Protein AF-0000000074511034 (afdb_homodimer)

Radius of gyration: 49.14 Å; Cα contacts (8 Å, |Δi|>4): 591; chains: 2; bounding box: 64×152×165 Å

Secondary structure (DSSP, 8-state):
--------------------------------HHHHHHHHHHHHHHHHHHHHHHHHHHHHHHHHHHHHHHHHHHTS---S-SS-TT-EEETTEEEEE-SS-B-HHHHHHHHHHTT-EEPP--SHHHHHHHHHHHTTS-EEEEEEE-SSS-EEETTSPBP--SS--BSS-SEEEESSSEEEE-TTS-BEEEEEEE-HHHHHHHHHS--/--------------------------------HHHHHHHHHHHHHHHHHHHHHHHHHHHHHHHHHHHHHHHHHHTS---S-SS-TT-EEETTEEEEE-SS-B-HHHHHHHHHHTT-EEPP---HHHHHHHHHHHTTS-EEEEEEE-SSS-EEETTSPBP--SS--BSS-SEEEESSSEEEE-TTS-BEEEEEEE-HHHHHHHHHS--

Organism: Anas platyrhynchos platyrhynchos (NCBI:txid8840)

Sequence (414 aa):
MGKGAQEKNHPDQEEVLNPPRDEEKQCKWDSSPHGMGRKCRRVQQLLAPLCVVLSVLVLTLLVALVVVQQQSHSSHPQFSRVCPDKWIGFQSKCYYFSEDESNWNNSLENCKAMEASLTSIDSQEELAFIKRFKGQANHWFGLHDEDNSQWRWTNGAAFNNWFEVRGGGPCAYINQEISSAFCNTEKYWICSRPNNYVLWRQKIYPEMGKGAQEKNHPDQEEVLNPPRDEEKQCKWDSSPHGMGRKCRRVQQLLAPLCVVLSVLVLTLLVALVVVQQQSHSSHPQFSRVCPDKWIGFQSKCYYFSEDESNWNNSLENCKAMEASLTSIDSQEELAFIKRFKGQANHWFGLHDEDNSQWRWTNGAAFNNWFEVRGGGPCAYINQEISSAFCNTEKYWICSRPNNYVLWRQKIYPE

Solvent-accessible surface area (backbone atoms only — not comparable to full-atom values): 23627 Å² total; per-residue (Å²): 138,80,90,81,84,84,78,82,74,71,80,83,82,76,77,80,79,76,78,81,81,80,75,78,74,76,76,73,77,77,76,52,74,72,55,58,47,51,53,42,51,50,50,39,61,50,46,54,57,48,36,53,53,34,51,53,50,36,53,52,37,51,52,51,38,53,53,44,52,54,52,36,64,68,53,47,83,86,67,93,53,51,35,58,90,91,23,40,29,47,68,65,30,20,34,41,74,53,93,57,66,37,25,50,68,60,39,38,52,54,18,42,74,68,73,28,34,32,25,78,77,89,44,72,68,54,47,51,53,50,46,47,48,60,52,83,58,48,26,34,40,20,40,32,41,84,55,91,84,41,44,24,36,78,88,65,49,72,60,83,67,91,62,70,71,37,70,88,34,46,26,32,28,37,49,99,59,42,32,30,33,62,45,80,49,70,31,25,33,32,24,29,34,68,18,46,60,54,54,48,47,42,68,78,53,64,126,139,84,90,81,72,87,74,79,75,68,82,74,82,75,77,82,80,76,76,81,80,80,77,78,78,77,77,75,77,77,77,56,75,72,57,60,47,52,53,42,52,49,49,41,60,50,46,52,58,48,38,55,53,35,51,53,50,36,53,52,37,51,54,50,39,53,52,46,53,55,53,38,64,69,51,47,84,88,66,94,53,50,36,59,90,90,22,39,28,47,68,65,30,22,33,41,75,51,92,58,67,37,26,48,68,58,40,40,50,54,19,44,74,68,75,27,34,32,26,79,77,90,45,70,69,52,46,52,51,49,48,46,49,61,54,82,56,48,26,34,40,20,39,31,42,83,54,91,82,42,44,24,34,79,88,64,48,73,59,84,66,90,61,70,69,39,71,87,34,47,25,34,29,36,49,99,59,40,32,30,34,61,45,79,49,72,30,26,32,33,25,29,34,70,18,46,61,55,56,48,47,42,69,78,52,65,128

Structure (mmCIF, N/CA/C/O backbone):
data_AF-0000000074511034-model_v1
#
loop_
_entity.id
_entity.type
_entity.pdbx_description
1 polymer 'C-type lectin domain-containing protein'
#
loop_
_atom_site.group_PDB
_atom_site.id
_atom_site.type_symbol
_atom_site.label_atom_id
_atom_site.label_alt_id
_atom_site.label_comp_id
_atom_site.label_asym_id
_atom_site.label_entity_id
_atom_site.label_seq_id
_atom_site.pdbx_PDB_ins_code
_atom_site.Cartn_x
_atom_site.Cartn_y
_atom_site.Cartn_z
_atom_site.occupancy
_atom_site.B_iso_or_equiv
_atom_site.auth_seq_id
_atom_site.auth_comp_id
_atom_site.auth_asym_id
_atom_site.auth_atom_id
_atom_site.pdbx_PDB_model_num
ATOM 1 N N . MET A 1 1 ? -33.656 123.562 -40.938 1 25.89 1 MET A N 1
ATOM 2 C CA . MET A 1 1 ? -32.188 123.75 -40.781 1 25.89 1 MET A CA 1
ATOM 3 C C . MET A 1 1 ? -31.812 123.75 -39.312 1 25.89 1 MET A C 1
ATOM 5 O O . MET A 1 1 ? -30.625 123.875 -39 1 25.89 1 MET A O 1
ATOM 9 N N . GLY A 1 2 ? -32.719 124.312 -38.406 1 19.61 2 GLY A N 1
ATOM 10 C CA . GLY A 1 2 ? -32.375 125.188 -37.25 1 19.61 2 GLY A CA 1
ATOM 11 C C . GLY A 1 2 ? -31.578 124.438 -36.188 1 19.61 2 GLY A C 1
ATOM 12 O O . GLY A 1 2 ? -30.406 124.688 -35.969 1 19.61 2 GLY A O 1
ATOM 13 N N . LYS A 1 3 ? -32.281 124.125 -35 1 23.64 3 LYS A N 1
ATOM 14 C CA . LYS A 1 3 ? -31.969 124.562 -33.625 1 23.64 3 LYS A CA 1
ATOM 15 C C . LYS A 1 3 ? -30.922 123.625 -33 1 23.64 3 LYS A C 1
ATOM 17 O O . LYS A 1 3 ? -30.688 122.562 -33.469 1 23.64 3 LYS A O 1
ATOM 22 N N . GLY A 1 4 ? -30.484 123.938 -31.703 1 22.05 4 GLY A N 1
ATOM 23 C CA . GLY A 1 4 ? -29.453 124.312 -30.75 1 22.05 4 GLY A CA 1
ATOM 24 C C . GLY A 1 4 ? -29 123.125 -29.891 1 22.05 4 GLY A C 1
ATOM 25 O O . GLY A 1 4 ? -28.047 123.25 -29.109 1 22.05 4 GLY A O 1
ATOM 26 N N . ALA A 1 5 ? -29.953 122.062 -29.719 1 26.61 5 ALA A N 1
ATOM 27 C CA . ALA A 1 5 ? -30.062 121.688 -28.312 1 26.61 5 ALA A CA 1
ATOM 28 C C . ALA A 1 5 ? -28.719 121.188 -27.781 1 26.61 5 ALA A C 1
ATOM 30 O O . ALA A 1 5 ? -27.875 120.75 -28.547 1 26.61 5 ALA A O 1
ATOM 31 N N . GLN A 1 6 ? -28.734 120.938 -26.375 1 25.11 6 GLN A N 1
ATOM 32 C CA . GLN A 1 6 ? -28.172 121 -25.047 1 25.11 6 GLN A CA 1
ATOM 33 C C . GLN A 1 6 ? -27.156 119.875 -24.797 1 25.11 6 GLN A C 1
ATOM 35 O O . GLN A 1 6 ? -27.453 118.688 -25.078 1 25.11 6 GLN A O 1
ATOM 40 N N . GLU A 1 7 ? -25.844 120.188 -24.719 1 26.12 7 GLU A N 1
ATOM 41 C CA . GLU A 1 7 ? -24.547 119.5 -24.594 1 26.12 7 GLU A CA 1
ATOM 42 C C . GLU A 1 7 ? -24.469 118.688 -23.297 1 26.12 7 GLU A C 1
ATOM 44 O O . GLU A 1 7 ? -23.375 118.438 -22.781 1 26.12 7 GLU A O 1
ATOM 49 N N . LYS A 1 8 ? -25.562 118.375 -22.547 1 27.73 8 LYS A N 1
ATOM 50 C CA . LYS A 1 8 ? -25.359 118.188 -21.125 1 27.73 8 LYS A CA 1
ATOM 51 C C . LYS A 1 8 ? -24.438 117 -20.859 1 27.73 8 LYS A C 1
ATOM 53 O O . LYS A 1 8 ? -24.781 115.875 -21.188 1 27.73 8 LYS A O 1
ATOM 58 N N . ASN A 1 9 ? -23.047 117.125 -21.047 1 23 9 ASN A N 1
ATOM 59 C CA . ASN A 1 9 ? -22 116.125 -20.875 1 23 9 ASN A CA 1
ATOM 60 C C . ASN A 1 9 ? -21.875 115.688 -19.422 1 23 9 ASN A C 1
ATOM 62 O O . ASN A 1 9 ? -21.25 116.312 -18.609 1 23 9 ASN A O 1
ATOM 66 N N . HIS A 1 10 ? -22.875 115.312 -18.625 1 26.42 10 HIS A N 1
ATOM 67 C CA . HIS A 1 10 ? -22.812 115.188 -17.172 1 26.42 10 HIS A CA 1
ATOM 68 C C . HIS A 1 10 ? -21.906 114.062 -16.75 1 26.42 10 HIS A C 1
ATOM 70 O O . HIS A 1 10 ? -21.859 113.625 -15.578 1 26.42 10 HIS A O 1
ATOM 76 N N . PRO A 1 11 ? -20.984 113.375 -17.578 1 25.12 11 PRO A N 1
ATOM 77 C CA . PRO A 1 11 ? -20.953 111.938 -17.203 1 25.12 11 PRO A CA 1
ATOM 78 C C . PRO A 1 11 ? -20.656 111.75 -15.719 1 25.12 11 PRO A C 1
ATOM 80 O O . PRO A 1 11 ? -20.344 112.688 -15.008 1 25.12 11 PRO A O 1
ATOM 83 N N . ASP A 1 12 ? -19.562 110.812 -15.445 1 25.03 12 ASP A N 1
ATOM 84 C CA . ASP A 1 12 ? -19.328 109.5 -14.812 1 25.03 12 ASP A CA 1
ATOM 85 C C . ASP A 1 12 ? -18.672 109.688 -13.445 1 25.03 12 ASP A C 1
ATOM 87 O O . ASP A 1 12 ? -17.594 110.25 -13.328 1 25.03 12 ASP A O 1
ATOM 91 N N . GLN A 1 13 ? -19.344 110 -12.297 1 25.25 13 GLN A N 1
ATOM 92 C CA . GLN A 1 13 ? -18.984 110.125 -10.891 1 25.25 13 GLN A CA 1
ATOM 93 C C . GLN A 1 13 ? -18.203 108.938 -10.391 1 25.25 13 GLN A C 1
ATOM 95 O O . GLN A 1 13 ? -18.734 107.812 -10.359 1 25.25 13 GLN A O 1
ATOM 100 N N . GLU A 1 14 ? -16.984 108.562 -10.828 1 29.66 14 GLU A N 1
ATOM 101 C CA . GLU A 1 14 ? -16.281 107.375 -10.383 1 29.66 14 GLU A CA 1
ATOM 102 C C . GLU A 1 14 ?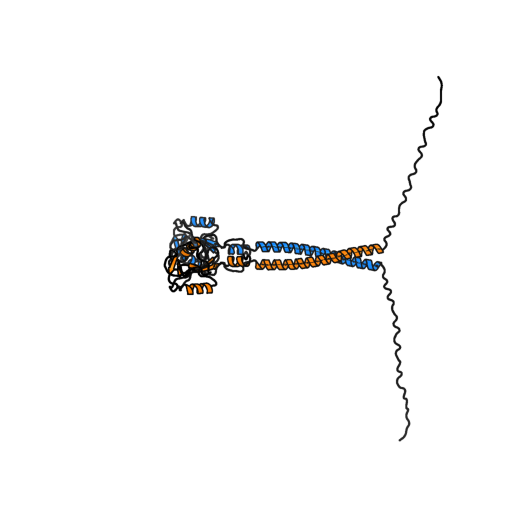 -16.094 107.375 -8.867 1 29.66 14 GLU A C 1
ATOM 104 O O . GLU A 1 14 ? -15.453 108.25 -8.312 1 29.66 14 GLU A O 1
ATOM 109 N N . GLU A 1 15 ? -17.109 107.125 -8.023 1 32.34 15 GLU A N 1
ATOM 110 C CA . GLU A 1 15 ? -17 107.062 -6.566 1 32.34 15 GLU A CA 1
ATOM 111 C C . GLU A 1 15 ? -15.938 106.062 -6.129 1 32.34 15 GLU A C 1
ATOM 113 O O . GLU A 1 15 ? -16.016 104.875 -6.484 1 32.34 15 GLU A O 1
ATOM 118 N N . VAL A 1 16 ? -14.664 106.375 -6.176 1 35 16 VAL A N 1
ATOM 119 C CA . VAL A 1 16 ? -13.609 105.438 -5.707 1 35 16 VAL A CA 1
ATOM 120 C C . VAL A 1 16 ? -13.914 105 -4.281 1 35 16 VAL A C 1
ATOM 122 O O . VAL A 1 16 ? -14.18 105.812 -3.402 1 35 16 VAL A O 1
ATOM 125 N N . LEU A 1 17 ? -14.43 103.75 -4.07 1 30.61 17 LEU A N 1
ATOM 126 C CA . LEU A 1 17 ? -14.758 102.938 -2.904 1 30.61 17 LEU A CA 1
ATOM 127 C C . LEU A 1 17 ? -13.555 102.812 -1.976 1 30.61 17 LEU A C 1
ATOM 129 O O . LEU A 1 17 ? -12.453 102.5 -2.42 1 30.61 17 LEU A O 1
ATOM 133 N N . ASN A 1 18 ? -13.367 103.688 -0.97 1 32.69 18 ASN A N 1
ATOM 134 C CA . ASN A 1 18 ? -12.344 103.688 0.069 1 32.69 18 ASN A CA 1
ATOM 135 C C . ASN A 1 18 ? -12.258 102.312 0.751 1 32.69 18 ASN A C 1
ATOM 137 O O . ASN A 1 18 ? -13.281 101.75 1.088 1 32.69 18 ASN A O 1
ATOM 141 N N . PRO A 1 19 ? -11.234 101.438 0.563 1 37.69 19 PRO A N 1
ATOM 142 C CA . PRO A 1 19 ? -11.07 100.125 1.123 1 37.69 19 PRO A CA 1
ATOM 143 C C . PRO A 1 19 ? -11.219 100.062 2.643 1 37.69 19 PRO A C 1
ATOM 145 O O . PRO A 1 19 ? -10.945 101.062 3.311 1 37.69 19 PRO A O 1
ATOM 148 N N . PRO A 1 20 ? -12.211 99.312 3.236 1 39.16 20 PRO A N 1
ATOM 149 C CA . PRO A 1 20 ? -12.484 99.188 4.672 1 39.16 20 PRO A CA 1
ATOM 150 C C . PRO A 1 20 ? -11.234 98.875 5.484 1 39.16 20 PRO A C 1
ATOM 152 O O . PRO A 1 20 ? -10.273 98.312 4.953 1 39.16 20 PRO A O 1
ATOM 155 N N . ARG A 1 21 ? -10.875 99.688 6.504 1 34.34 21 ARG A N 1
ATOM 156 C CA . ARG A 1 21 ? -9.859 99.625 7.543 1 34.34 21 ARG A CA 1
ATOM 157 C C . ARG A 1 21 ? -9.93 98.25 8.234 1 34.34 21 ARG A C 1
ATOM 159 O O . ARG A 1 21 ? -11 97.812 8.68 1 34.34 21 ARG A O 1
ATOM 166 N N . ASP A 1 22 ? -9.102 97.25 7.863 1 33.06 22 ASP A N 1
ATOM 167 C CA . ASP A 1 22 ? -8.922 95.938 8.484 1 33.06 22 ASP A CA 1
ATOM 168 C C . ASP A 1 22 ? -8.75 96.062 9.992 1 33.06 22 ASP A C 1
ATOM 170 O O . ASP A 1 22 ? -7.836 96.75 10.461 1 33.06 22 ASP A O 1
ATOM 174 N N . GLU A 1 23 ? -9.812 96.188 10.836 1 35.91 23 GLU A N 1
ATOM 175 C CA . GLU A 1 23 ? -9.719 96 12.281 1 35.91 23 GLU A CA 1
ATOM 176 C C . GLU A 1 23 ? -8.93 94.75 12.625 1 35.91 23 GLU A C 1
ATOM 178 O O . GLU A 1 23 ? -9.266 93.688 12.156 1 35.91 23 GLU A O 1
ATOM 183 N N . GLU A 1 24 ? -7.633 94.812 12.883 1 37.19 24 GLU A N 1
ATOM 184 C CA . GLU A 1 24 ? -6.801 93.75 13.453 1 37.19 24 GLU A CA 1
ATOM 185 C C . GLU A 1 24 ? -7.418 93.188 14.742 1 37.19 24 GLU A C 1
ATOM 187 O O . GLU A 1 24 ? -7.582 93.938 15.719 1 37.19 24 GLU A O 1
ATOM 192 N N . LYS A 1 25 ? -8.453 92.375 14.703 1 39.22 25 LYS A N 1
ATOM 193 C CA . LYS A 1 25 ? -8.891 91.625 15.867 1 39.22 25 LYS A CA 1
ATOM 194 C C . LYS A 1 25 ? -7.703 90.938 16.578 1 39.22 25 LYS A C 1
ATOM 196 O O . LYS A 1 25 ? -6.965 90.188 15.969 1 39.22 25 LYS A O 1
ATOM 201 N N . GLN A 1 26 ? -7.07 91.625 17.547 1 32.72 26 GLN A N 1
ATOM 202 C CA . GLN A 1 26 ? -6.176 91 18.516 1 32.72 26 GLN A CA 1
ATOM 203 C C . GLN A 1 26 ? -6.852 89.812 19.203 1 32.72 26 GLN A C 1
ATOM 205 O O . GLN A 1 26 ? -7.84 90 19.906 1 32.72 26 GLN A O 1
ATOM 210 N N . CYS A 1 27 ? -7.012 88.688 18.562 1 35.09 27 CYS A N 1
ATOM 211 C CA . CYS A 1 27 ? -7.418 87.5 19.266 1 35.09 27 CYS A CA 1
ATOM 212 C C . CYS A 1 27 ? -6.621 87.312 20.547 1 35.09 27 CYS A C 1
ATOM 214 O O . CYS A 1 27 ? -5.398 87.125 20.516 1 35.09 27 CYS A O 1
ATOM 216 N N . LYS A 1 28 ? -7.023 87.938 21.625 1 39.47 28 LYS A N 1
ATOM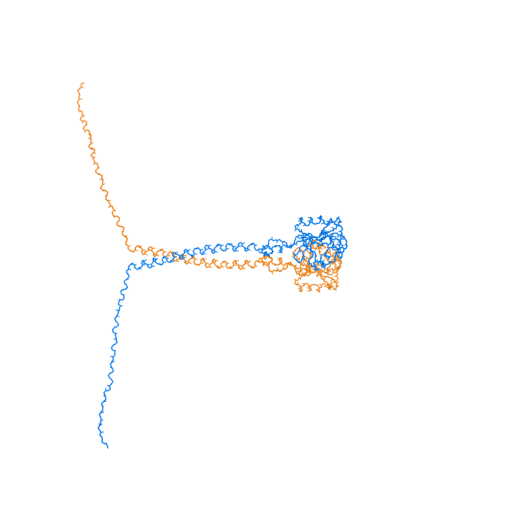 217 C CA . LYS A 1 28 ? -6.566 87.562 22.953 1 39.47 28 LYS A CA 1
ATOM 218 C C . LYS A 1 28 ? -6.797 86.125 23.219 1 39.47 28 LYS A C 1
ATOM 220 O O . LYS A 1 28 ? -7.941 85.625 23.312 1 39.47 28 LYS A O 1
ATOM 225 N N . TRP A 1 29 ? -5.918 85.25 22.688 1 38.56 29 TRP A N 1
ATOM 226 C CA . TRP A 1 29 ? -5.891 83.812 23.156 1 38.56 29 TRP A CA 1
ATOM 227 C C . TRP A 1 29 ? -5.855 83.812 24.688 1 38.56 29 TRP A C 1
ATOM 229 O O . TRP A 1 29 ? -4.922 84.312 25.312 1 38.56 29 TRP A O 1
ATOM 239 N N . ASP A 1 30 ? -6.973 84 25.391 1 35.94 30 ASP A N 1
ATOM 240 C CA . ASP A 1 30 ? -7.113 83.688 26.812 1 35.94 30 ASP A CA 1
ATOM 241 C C . ASP A 1 30 ? -6.582 82.312 27.109 1 35.94 30 ASP A C 1
ATOM 243 O O . ASP A 1 30 ? -7.207 81.312 26.75 1 35.94 30 ASP A O 1
ATOM 247 N N . SER A 1 31 ? -5.285 82.062 26.984 1 44.16 31 SER A N 1
ATOM 248 C CA . SER A 1 31 ? -4.652 80.875 27.453 1 44.16 31 SER A CA 1
ATOM 249 C C . SER A 1 31 ? -4.93 80.625 28.938 1 44.16 31 SER A C 1
ATOM 251 O O . SER A 1 31 ? -4.203 81.125 29.797 1 44.16 31 SER A O 1
ATOM 253 N N . SER A 1 32 ? -6.148 80.75 29.422 1 49.44 32 SER A N 1
ATOM 254 C CA . SER A 1 32 ? -6.336 80.438 30.844 1 49.44 32 SER A CA 1
ATOM 255 C C . SER A 1 32 ? -5.871 79.062 31.188 1 49.44 32 SER A C 1
ATOM 257 O O . SER A 1 32 ? -6.055 78.125 30.391 1 49.44 32 SER A O 1
ATOM 259 N N . PRO A 1 33 ? -4.961 78.875 32.156 1 52.75 33 PRO A N 1
ATOM 260 C CA . PRO A 1 33 ? -4.391 77.625 32.656 1 52.75 33 PRO A CA 1
ATOM 261 C C . PRO A 1 33 ? -5.441 76.562 32.844 1 52.75 33 PRO A C 1
ATOM 263 O O . PRO A 1 33 ? -5.098 75.375 32.938 1 52.75 33 PRO A O 1
ATOM 266 N N . HIS A 1 34 ? -6.723 76.875 33.062 1 54.09 34 HIS A N 1
ATOM 267 C CA . HIS A 1 34 ? -7.754 75.875 33.281 1 54.09 34 HIS A CA 1
ATOM 268 C C . HIS A 1 34 ? -8.055 75.125 32 1 54.09 34 HIS A C 1
ATOM 270 O O . HIS A 1 34 ? -8.695 74.062 32.062 1 54.09 34 HIS A O 1
ATOM 276 N N . GLY A 1 35 ? -7.773 75.625 30.906 1 53.41 35 GLY A N 1
ATOM 277 C CA . GLY A 1 35 ? -8.117 75 29.641 1 53.41 35 GLY A CA 1
ATOM 278 C C . GLY A 1 35 ? -7.184 73.875 29.266 1 53.41 35 GLY A C 1
ATOM 279 O O . GLY A 1 35 ? -7.602 72.875 28.641 1 53.41 35 GLY A O 1
ATOM 280 N N . MET A 1 36 ? -5.902 74.062 29.578 1 55.69 36 MET A N 1
ATOM 281 C CA . MET A 1 36 ? -4.895 73.125 29.188 1 55.69 36 MET A CA 1
ATOM 282 C C . MET A 1 36 ? -5.031 71.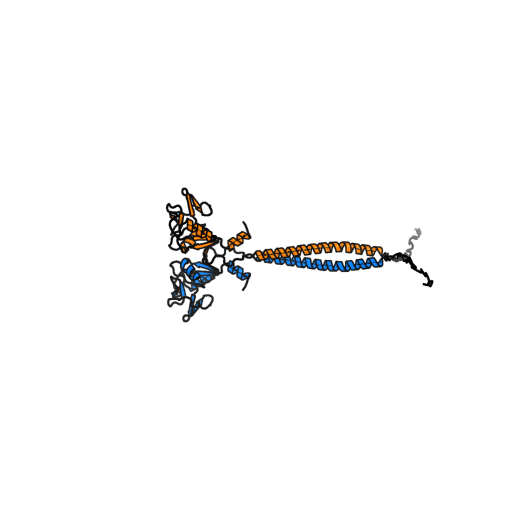812 30.016 1 55.69 36 MET A C 1
ATOM 284 O O . MET A 1 36 ? -4.812 70.75 29.5 1 55.69 36 MET A O 1
ATOM 288 N N . GLY A 1 37 ? -5.395 71.938 31.203 1 56.94 37 GLY A N 1
ATOM 289 C CA . GLY A 1 37 ? -5.609 70.812 32.062 1 56.94 37 GLY A CA 1
ATOM 290 C C . GLY A 1 37 ? -6.73 69.938 31.594 1 56.94 37 GLY A C 1
ATOM 291 O O . GLY A 1 37 ? -6.66 68.688 31.734 1 56.94 37 GLY A O 1
ATOM 292 N N . ARG A 1 38 ? -7.773 70.5 31.094 1 60.81 38 ARG A N 1
ATOM 293 C CA . ARG A 1 38 ? -8.945 69.75 30.641 1 60.81 38 ARG A CA 1
ATOM 294 C C . ARG A 1 38 ? -8.648 68.938 29.359 1 60.81 38 ARG A C 1
ATOM 296 O O . ARG A 1 38 ? -9.117 67.812 29.188 1 60.81 38 ARG A O 1
ATOM 303 N N . LYS A 1 39 ? -7.875 69.5 28.5 1 65.5 39 LYS A N 1
ATOM 304 C CA . LYS A 1 39 ? -7.527 68.812 27.266 1 65.5 39 LYS A CA 1
ATOM 305 C C . LYS A 1 39 ? -6.598 67.625 27.547 1 65.5 39 LYS A C 1
ATOM 307 O O . LYS A 1 39 ? -6.758 66.562 26.969 1 65.5 39 LYS A O 1
ATOM 312 N N . CYS A 1 40 ? -5.754 67.812 28.484 1 61.94 40 CYS A N 1
ATOM 313 C CA . CYS A 1 40 ? -4.828 66.75 28.844 1 61.94 40 CYS A CA 1
ATOM 314 C C . CYS A 1 40 ? -5.562 65.625 29.516 1 61.94 40 CYS A C 1
ATOM 316 O O . CYS A 1 40 ? -5.242 64.438 29.266 1 61.94 40 CYS A O 1
ATOM 318 N N . ARG A 1 41 ? -6.512 65.938 30.344 1 69.25 41 ARG A N 1
ATOM 319 C CA . ARG A 1 41 ? -7.32 64.938 31 1 69.25 41 ARG A CA 1
ATOM 320 C C . ARG A 1 41 ? -8.195 64.188 30 1 69.25 41 ARG A C 1
ATOM 322 O O . ARG A 1 41 ? -8.414 63 30.109 1 69.25 41 ARG A O 1
ATOM 329 N N . ARG A 1 42 ? -8.539 64.938 29.016 1 72.19 42 ARG A N 1
ATOM 330 C CA . ARG A 1 42 ? -9.383 64.312 28 1 72.19 42 ARG A CA 1
ATOM 331 C C . ARG A 1 42 ? -8.578 63.375 27.109 1 72.19 42 ARG A C 1
ATOM 333 O O . ARG A 1 42 ? -9.047 62.281 26.75 1 72.19 42 ARG A O 1
ATOM 340 N N . VAL A 1 43 ? -7.359 63.812 26.844 1 69.06 43 VAL A N 1
ATOM 341 C CA . VAL A 1 43 ? -6.496 62.969 26.016 1 69.06 43 VAL A CA 1
ATOM 342 C C . VAL A 1 43 ? -6.082 61.719 26.797 1 69.06 43 VAL A C 1
ATOM 344 O O . VAL A 1 43 ? -6.062 60.625 26.25 1 69.06 43 VAL A O 1
ATOM 347 N N . GLN A 1 44 ? -5.805 61.906 28.078 1 72.38 44 GLN A N 1
ATOM 348 C CA . GLN A 1 44 ? -5.484 60.781 28.938 1 72.38 44 GLN A CA 1
ATOM 349 C C . GLN A 1 44 ? -6.688 59.844 29.109 1 72.38 44 GLN A C 1
ATOM 351 O O . GLN A 1 44 ? -6.535 58.625 29.141 1 72.38 44 GLN A O 1
ATOM 356 N N . GLN A 1 45 ? -7.777 60.531 29.188 1 76.19 45 GLN A N 1
ATOM 357 C CA . GLN A 1 45 ? -9.008 59.75 29.344 1 76.19 45 GLN A C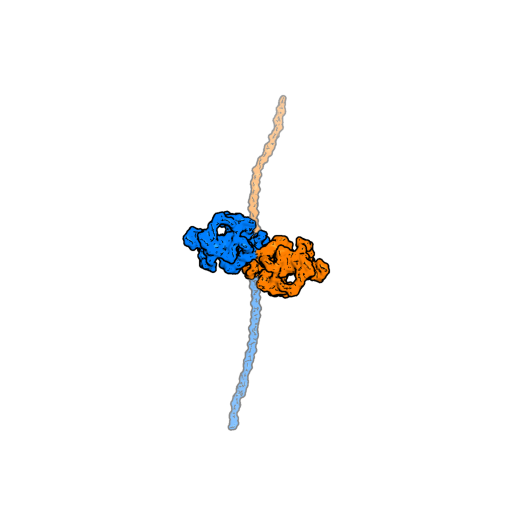A 1
ATOM 358 C C . GLN A 1 45 ? -9.297 58.938 28.094 1 76.19 45 GLN A C 1
ATOM 360 O O . GLN A 1 45 ? -9.891 57.844 28.172 1 76.19 45 GLN A O 1
ATOM 365 N N . LEU A 1 46 ? -8.703 59.375 27.031 1 78.19 46 LEU A N 1
ATOM 366 C CA . LEU A 1 46 ? -8.961 58.625 25.797 1 78.19 46 LEU A CA 1
ATOM 367 C C . LEU A 1 46 ? -7.852 57.594 25.547 1 78.19 46 LEU A C 1
ATOM 369 O O . LEU A 1 46 ? -8.117 56.5 25.078 1 78.19 46 LEU A O 1
ATOM 373 N N . LEU A 1 47 ? -6.676 57.969 26.047 1 81.88 47 LEU A N 1
ATOM 374 C CA . LEU A 1 47 ? -5.535 57.094 25.75 1 81.88 47 LEU A CA 1
ATOM 375 C C . LEU A 1 47 ? -5.492 55.906 26.688 1 81.88 47 LEU A C 1
ATOM 377 O O . LEU A 1 47 ? -5.105 54.812 26.281 1 81.88 47 LEU A O 1
ATOM 381 N N . ALA A 1 48 ? -5.902 56.094 27.875 1 83.06 48 ALA A N 1
ATOM 382 C CA . ALA A 1 48 ? -5.863 55.031 28.859 1 83.06 48 ALA A CA 1
ATOM 383 C C . ALA A 1 48 ? -6.805 53.875 28.453 1 83.06 48 ALA A C 1
ATOM 385 O O . ALA A 1 48 ? -6.406 52.719 28.422 1 83.06 48 ALA A O 1
ATOM 386 N N . PRO A 1 49 ? -8.031 54.156 28.094 1 86.94 49 PRO A N 1
ATOM 387 C CA . PRO A 1 49 ? -8.906 53.094 27.625 1 86.94 49 PRO A CA 1
ATOM 388 C C . PRO A 1 49 ? -8.422 52.438 26.344 1 86.94 49 PRO A C 1
ATOM 390 O O . PRO A 1 49 ? -8.547 51.219 26.172 1 86.94 49 PRO A O 1
ATOM 393 N N . LEU A 1 50 ? -7.758 53.25 25.531 1 85.25 50 LEU A N 1
ATOM 394 C CA . LEU A 1 50 ? -7.227 52.688 24.297 1 85.25 50 LEU A CA 1
ATOM 395 C C . LEU A 1 50 ? -6.086 51.719 24.562 1 85.25 50 LEU A C 1
ATOM 397 O O . LEU A 1 50 ? -6.008 50.656 23.953 1 85.25 50 LEU A O 1
ATOM 401 N N . CYS A 1 51 ? -5.246 52.031 25.547 1 83.81 51 CYS A N 1
ATOM 402 C CA . CYS A 1 51 ? -4.133 51.156 25.922 1 83.81 51 CYS A CA 1
ATOM 403 C C . CYS A 1 51 ? -4.637 49.844 26.531 1 83.81 51 CYS A C 1
ATOM 405 O O . CYS A 1 51 ? -4.082 48.781 26.266 1 83.81 51 CYS A O 1
ATOM 407 N N . VAL A 1 52 ? -5.719 49.969 27.297 1 85.69 52 VAL A N 1
ATOM 408 C CA . VAL A 1 52 ? -6.305 48.781 27.906 1 85.69 52 VAL A CA 1
ATOM 409 C C . VAL A 1 52 ? -6.898 47.875 26.812 1 85.69 52 VAL A C 1
ATOM 411 O O . VAL A 1 52 ? -6.715 46.656 26.828 1 85.69 52 VAL A O 1
ATOM 414 N N . VAL A 1 53 ? -7.535 48.5 25.797 1 87.81 53 VAL A N 1
ATOM 415 C CA . VAL A 1 53 ? -8.133 47.719 24.688 1 87.81 53 VAL A CA 1
ATOM 416 C C . VAL A 1 53 ? -7.035 47.062 23.859 1 87.81 53 VAL A C 1
ATOM 418 O O . VAL A 1 53 ? -7.152 45.906 23.484 1 87.81 53 VAL A O 1
ATOM 421 N N . LEU A 1 54 ? -5.922 47.719 23.688 1 88.12 54 LEU A N 1
ATOM 422 C CA . LEU A 1 54 ? -4.816 47.188 22.891 1 88.12 54 LEU A CA 1
ATOM 423 C C . LEU A 1 54 ? -4.113 46.062 23.641 1 88.12 54 LEU A C 1
ATOM 425 O O . LEU A 1 54 ? -3.703 45.062 23.031 1 88.12 54 LEU A O 1
ATOM 429 N N . SER A 1 55 ? -4.039 46.188 24.969 1 88.69 55 SER A N 1
ATOM 430 C CA . SER A 1 55 ? -3.436 45.125 25.766 1 88.69 55 SER A CA 1
ATOM 431 C C . SER A 1 55 ? -4.289 43.844 25.75 1 88.69 55 SER A C 1
ATOM 433 O O . SER A 1 55 ? -3.762 42.75 25.656 1 88.69 55 SER A O 1
ATOM 435 N N . VAL A 1 56 ? -5.594 43.969 25.781 1 90.31 56 VAL A N 1
ATOM 436 C CA . VAL A 1 56 ? -6.5 42.812 25.688 1 90.31 56 VAL A CA 1
ATOM 437 C C . VAL A 1 56 ? -6.418 42.188 24.312 1 90.31 56 VAL A C 1
ATOM 439 O O . VAL A 1 56 ? -6.41 40.969 24.172 1 90.31 56 VAL A O 1
ATOM 442 N N . LEU A 1 57 ? -6.262 43 23.266 1 90.94 57 LEU A N 1
ATOM 443 C CA . LEU A 1 57 ? -6.129 42.5 21.906 1 90.94 57 LEU A CA 1
ATOM 444 C C . LEU A 1 57 ? -4.824 41.75 21.719 1 90.94 57 LEU A C 1
ATOM 446 O O . LEU A 1 57 ? -4.805 40.688 21.078 1 90.94 57 LEU A O 1
ATOM 450 N N . VAL A 1 58 ? -3.797 42.219 22.375 1 90.38 58 VAL A N 1
ATOM 451 C CA . VAL A 1 58 ? -2.5 41.531 22.297 1 90.38 58 VAL A CA 1
ATOM 452 C C . VAL A 1 58 ? -2.576 40.188 23.016 1 90.38 58 VAL A C 1
ATOM 454 O O . VAL A 1 58 ? -2.09 39.188 22.484 1 90.38 58 VAL A O 1
ATOM 457 N N . LEU A 1 59 ? -3.254 40.219 24.172 1 90.75 59 LEU A N 1
ATOM 458 C CA . LEU A 1 59 ? -3.381 38.969 24.922 1 90.75 59 LEU A CA 1
ATOM 459 C C . LEU A 1 59 ? -4.215 37.938 24.156 1 90.75 59 LEU A C 1
ATOM 461 O O . LEU A 1 59 ? -3.865 36.75 24.094 1 90.75 59 LEU A O 1
ATOM 465 N N . THR A 1 60 ? -5.254 38.344 23.453 1 91.88 60 THR A N 1
ATOM 466 C CA . THR A 1 60 ? -6.109 37.469 22.656 1 91.88 60 THR A CA 1
ATOM 467 C C . THR A 1 60 ? -5.363 36.938 21.422 1 91.88 60 THR A C 1
ATOM 469 O O . THR A 1 60 ? -5.469 35.781 21.078 1 91.88 60 THR A O 1
ATOM 472 N N . LEU A 1 61 ? -4.574 37.844 20.844 1 91 61 LEU A N 1
ATOM 473 C CA . LEU A 1 61 ? -3.818 37.438 19.656 1 91 61 LEU A CA 1
ATOM 474 C C . LEU A 1 61 ? -2.693 36.469 20.016 1 91 61 LEU A C 1
ATOM 476 O O . LEU A 1 61 ? -2.387 35.562 19.266 1 91 61 LEU A O 1
ATOM 480 N N . LEU A 1 62 ? -2.178 36.594 21.234 1 89.75 62 LEU A N 1
ATOM 481 C CA . LEU A 1 62 ? -1.15 35.688 21.719 1 89.75 62 LEU A CA 1
ATOM 482 C C . LEU A 1 62 ? -1.741 34.312 22 1 89.75 62 LEU A C 1
ATOM 484 O O . LEU A 1 62 ? -1.15 33.281 21.641 1 89.75 62 LEU A O 1
ATOM 488 N N . VAL A 1 63 ? -2.883 34.25 22.547 1 88.44 63 VAL A N 1
ATOM 489 C CA . VAL A 1 63 ? -3.557 33 22.812 1 88.44 63 VAL A CA 1
ATOM 490 C C . VAL A 1 63 ? -3.947 32.312 21.5 1 88.44 63 VAL A C 1
ATOM 492 O O . VAL A 1 63 ? -3.773 31.109 21.328 1 88.44 63 VAL A O 1
ATOM 495 N N . ALA A 1 64 ? -4.367 33.125 20.562 1 87.12 64 ALA A N 1
ATOM 496 C CA . ALA A 1 64 ? -4.734 32.594 19.25 1 87.12 64 ALA A CA 1
ATOM 497 C C . ALA A 1 64 ? -3.518 32.031 18.531 1 87.12 64 ALA A C 1
ATOM 499 O O . ALA A 1 64 ? -3.602 30.969 17.891 1 87.12 64 ALA A O 1
ATOM 500 N N . LEU A 1 65 ? -2.447 32.656 18.672 1 85.94 65 LEU A N 1
ATOM 501 C CA . LEU A 1 65 ? -1.213 32.188 18.047 1 85.94 65 LEU A CA 1
ATOM 502 C C . LEU A 1 65 ? -0.756 30.859 18.641 1 85.94 65 LEU A C 1
ATOM 504 O O . LEU A 1 65 ? -0.33 29.969 17.906 1 85.94 65 LEU A O 1
ATOM 508 N N . VAL A 1 66 ? -0.93 30.688 19.922 1 82.12 66 VAL A N 1
ATOM 509 C CA . VAL A 1 66 ? -0.522 29.453 20.578 1 82.12 66 VAL A CA 1
ATOM 510 C C . VAL A 1 66 ? -1.45 28.312 20.172 1 82.12 66 VAL A C 1
ATOM 512 O O . VAL A 1 66 ? -0.998 27.188 19.938 1 82.12 66 VAL A O 1
ATOM 515 N N . VAL A 1 67 ? -2.648 28.5 20 1 79.56 67 VAL A N 1
ATOM 516 C CA . VAL A 1 67 ? -3.631 27.469 19.641 1 79.56 67 VAL A CA 1
ATOM 517 C C . VAL A 1 67 ? -3.4 27.016 18.203 1 79.56 67 VAL A C 1
ATOM 519 O O . VAL A 1 67 ? -3.404 25.828 17.906 1 79.56 67 VAL A O 1
ATOM 522 N N . VAL A 1 68 ? -3.107 27.969 17.344 1 77.31 68 VAL A N 1
ATOM 523 C CA . VAL A 1 68 ? -2.908 27.641 15.938 1 77.31 68 VAL A CA 1
ATOM 524 C C . VAL A 1 68 ? -1.606 26.859 15.773 1 77.31 68 VAL A C 1
ATOM 526 O O . VAL A 1 68 ? -1.538 25.922 14.984 1 77.31 68 VAL A O 1
ATOM 529 N N . GLN A 1 69 ? -0.624 27.141 16.5 1 75.06 69 GLN A N 1
ATOM 530 C CA . GLN A 1 69 ? 0.646 26.422 16.453 1 75.06 69 GLN A CA 1
ATOM 531 C C . GLN A 1 69 ? 0.479 24.984 16.953 1 75.06 69 GLN A C 1
ATOM 533 O O . GLN A 1 69 ? 1.056 24.062 16.375 1 75.06 69 GLN A O 1
ATOM 538 N N . GLN A 1 70 ? -0.264 24.719 17.922 1 73.44 70 GLN A N 1
ATOM 539 C CA . GLN A 1 70 ? -0.488 23.375 18.469 1 73.44 70 GLN A CA 1
ATOM 540 C C . GLN A 1 70 ? -1.319 22.531 17.5 1 73.44 70 GLN A C 1
ATOM 542 O O . GLN A 1 70 ? -1.057 21.344 17.328 1 73.44 70 GLN A O 1
ATOM 547 N N . GLN A 1 71 ? -2.246 23.141 16.891 1 70.06 71 GLN A N 1
ATOM 548 C CA . GLN A 1 71 ? -3.092 22.422 15.938 1 70.06 71 GLN A CA 1
ATOM 549 C C . GLN A 1 71 ? -2.301 22 14.703 1 70.06 71 GLN A C 1
ATOM 551 O O . GLN A 1 71 ? -2.508 20.906 14.172 1 70.06 71 GLN A O 1
ATOM 556 N N . SER A 1 72 ? -1.411 22.891 14.25 1 66.94 72 SER A N 1
ATOM 557 C CA . SER A 1 72 ? -0.598 22.578 13.086 1 66.94 72 SER A CA 1
ATOM 558 C C . SER A 1 72 ? 0.295 21.359 13.344 1 66.94 72 SER A C 1
ATOM 560 O O . SER A 1 72 ? 0.5 20.531 12.453 1 66.94 72 SER A O 1
ATOM 562 N N . HIS A 1 73 ? 0.835 21.234 14.477 1 64 73 HIS A N 1
ATOM 563 C CA . HIS A 1 73 ? 1.693 20.094 14.789 1 64 73 HIS A CA 1
ATOM 564 C C . HIS A 1 73 ? 0.894 18.797 14.836 1 64 73 HIS A C 1
ATOM 566 O O . HIS A 1 73 ? 1.381 17.75 14.406 1 64 73 HIS A O 1
ATOM 572 N N . SER A 1 74 ? -0.325 18.859 15.281 1 63.53 74 SER A N 1
ATOM 573 C CA . SER A 1 74 ? -1.144 17.656 15.398 1 63.53 74 SER A CA 1
ATOM 574 C C . SER A 1 74 ? -1.693 17.219 14.047 1 63.53 74 SER A C 1
ATOM 576 O O . SER A 1 74 ? -2.188 16.109 13.906 1 63.53 74 SER A O 1
ATOM 578 N N . SER A 1 75 ? -1.273 18.047 13.062 1 71.5 75 SER A N 1
ATOM 579 C CA . SER A 1 75 ? -1.995 17.812 11.82 1 71.5 75 SER A CA 1
ATOM 580 C C . SER A 1 75 ? -1.203 16.891 10.891 1 71.5 75 SER A C 1
ATOM 582 O O . SER A 1 75 ? -1.716 16.469 9.852 1 71.5 75 SER A O 1
ATOM 584 N N . HIS A 1 76 ? -0.01 16.391 11.328 1 78.62 76 HIS A N 1
ATOM 585 C CA . HIS A 1 76 ? 0.746 15.516 10.445 1 78.62 76 HIS A CA 1
ATOM 586 C C . HIS A 1 76 ? 0.599 14.055 10.859 1 78.62 76 HIS A C 1
ATOM 588 O O . HIS A 1 76 ? 0.532 13.75 12.047 1 78.62 76 HIS A O 1
ATOM 594 N N . PRO A 1 77 ? 0.457 13.258 9.852 1 83.88 77 PRO A N 1
ATOM 595 C CA . PRO A 1 77 ? 0.397 11.836 10.203 1 83.88 77 PRO A CA 1
ATOM 596 C C . PRO A 1 77 ? 1.669 11.344 10.891 1 83.88 77 PRO A C 1
ATOM 598 O O . PRO A 1 77 ? 2.771 11.758 10.531 1 83.88 77 PRO A O 1
ATOM 601 N N . GLN A 1 78 ? 1.462 10.625 11.969 1 79.94 78 GLN A N 1
ATOM 602 C CA . GLN A 1 78 ? 2.596 10.211 12.789 1 79.94 78 GLN A CA 1
ATOM 603 C C . GLN A 1 78 ? 2.898 8.727 12.586 1 79.94 78 GLN A C 1
ATOM 605 O O . GLN A 1 78 ? 3.418 8.07 13.492 1 79.94 78 GLN A O 1
ATOM 610 N N . PHE A 1 79 ? 2.609 8.195 11.484 1 86.69 79 PHE A N 1
ATOM 611 C CA . PHE A 1 79 ? 2.945 6.789 11.289 1 86.69 79 PHE A CA 1
ATOM 612 C C . PHE A 1 79 ? 4.141 6.648 10.352 1 86.69 79 PHE A C 1
ATOM 614 O O . PHE A 1 79 ? 4.359 7.496 9.484 1 86.69 79 PHE A O 1
ATOM 621 N N . SER A 1 80 ? 4.898 5.59 10.555 1 86.44 80 SER A N 1
ATOM 622 C CA . SER A 1 80 ? 6.125 5.383 9.789 1 86.44 80 SER A CA 1
ATOM 623 C C . SER A 1 80 ? 5.84 4.723 8.445 1 86.44 80 SER A C 1
ATOM 625 O O . SER A 1 80 ? 6.469 5.055 7.441 1 86.44 80 SER A O 1
ATOM 627 N N . ARG A 1 81 ? 4.844 3.768 8.539 1 91.81 81 ARG A N 1
ATOM 628 C CA . ARG A 1 81 ? 4.508 3.041 7.32 1 91.81 81 ARG A CA 1
ATOM 629 C C . ARG A 1 81 ? 3.002 3.043 7.078 1 91.81 81 ARG A C 1
ATOM 631 O O . ARG A 1 81 ? 2.217 3.049 8.031 1 91.81 81 ARG A O 1
ATOM 638 N N . VAL A 1 82 ? 2.701 3.027 5.844 1 96.5 82 VAL A N 1
ATOM 639 C CA . VAL A 1 82 ? 1.297 3.049 5.449 1 96.5 82 VAL A CA 1
ATOM 640 C C . VAL A 1 82 ? 0.635 1.725 5.82 1 96.5 82 VAL A C 1
ATOM 642 O O . VAL A 1 82 ? -0.487 1.707 6.336 1 96.5 82 VAL A O 1
ATOM 645 N N . CYS A 1 83 ? 1.312 0.653 5.52 1 98.25 83 CYS A N 1
ATOM 646 C CA . CYS A 1 83 ? 0.895 -0.677 5.949 1 98.25 83 CYS A CA 1
ATOM 647 C C . CYS A 1 83 ? 1.955 -1.323 6.832 1 98.25 83 CYS A C 1
ATOM 649 O O . CYS A 1 83 ? 3.139 -0.993 6.73 1 98.25 83 CYS A O 1
ATOM 651 N N . PRO A 1 84 ? 1.51 -2.264 7.73 1 96.69 84 PRO A N 1
ATOM 652 C CA . PRO A 1 84 ? 2.508 -2.998 8.508 1 96.69 84 PRO A CA 1
ATOM 653 C C . PRO A 1 84 ? 3.51 -3.746 7.633 1 96.69 84 PRO A C 1
ATOM 655 O O . PRO A 1 84 ? 3.238 -3.998 6.457 1 96.69 84 PRO A O 1
ATOM 658 N N . ASP A 1 85 ? 4.613 -4.07 8.391 1 93.31 85 ASP A N 1
ATOM 659 C CA . ASP A 1 85 ? 5.664 -4.773 7.664 1 93.31 85 ASP A CA 1
ATOM 660 C C . ASP A 1 85 ? 5.145 -6.082 7.078 1 93.31 85 ASP A C 1
ATOM 662 O O . ASP A 1 85 ? 4.387 -6.805 7.73 1 93.31 85 ASP A O 1
ATOM 666 N N . LYS A 1 86 ? 5.367 -6.344 5.883 1 93.31 86 LYS A N 1
ATOM 667 C CA . LYS A 1 86 ? 5.094 -7.582 5.156 1 93.31 86 LYS A CA 1
ATOM 668 C C . LYS A 1 86 ? 3.65 -7.617 4.66 1 93.31 86 LYS A C 1
ATOM 670 O O . LYS A 1 86 ? 3.23 -8.586 4.027 1 93.31 86 LYS A O 1
ATOM 675 N N . TRP A 1 87 ? 2.836 -6.598 5.09 1 98.31 87 TRP A N 1
ATOM 676 C CA . TRP A 1 87 ? 1.482 -6.508 4.551 1 98.31 87 TRP A CA 1
ATOM 677 C C . TRP A 1 87 ? 1.488 -5.879 3.162 1 98.31 87 TRP A C 1
ATOM 679 O O . TRP A 1 87 ? 2.391 -5.105 2.828 1 98.31 87 TRP A O 1
ATOM 689 N N . ILE A 1 88 ? 0.479 -6.219 2.434 1 98.56 88 ILE A N 1
ATOM 690 C CA . ILE A 1 88 ? 0.351 -5.746 1.06 1 98.56 88 ILE A CA 1
ATOM 691 C C . ILE A 1 88 ? -0.71 -4.648 0.989 1 98.56 88 ILE A C 1
ATOM 693 O O . ILE A 1 88 ? -1.822 -4.82 1.495 1 98.56 88 ILE A O 1
ATOM 697 N N . GLY A 1 89 ? -0.3 -3.551 0.4 1 98.44 89 GLY A N 1
ATOM 698 C CA . GLY A 1 89 ? -1.27 -2.48 0.228 1 98.44 89 GLY A CA 1
ATOM 699 C C . GLY A 1 89 ? -1.995 -2.543 -1.103 1 98.44 89 GLY A C 1
ATOM 700 O O . GLY A 1 89 ? -1.386 -2.826 -2.137 1 98.44 89 GLY A O 1
ATOM 701 N N . PHE A 1 90 ? -3.301 -2.373 -1.099 1 98.5 90 PHE A N 1
ATOM 702 C CA . PHE A 1 90 ? -4.117 -2.236 -2.299 1 98.5 90 PHE A CA 1
ATOM 703 C C . PHE A 1 90 ? -5.266 -1.262 -2.064 1 98.5 90 PHE A C 1
ATOM 705 O O . PHE A 1 90 ? -6.094 -1.474 -1.179 1 98.5 90 PHE A O 1
ATOM 712 N N . GLN A 1 91 ? -5.156 -0.235 -2.822 1 96.62 91 GLN A N 1
ATOM 713 C CA . GLN A 1 91 ? -6.137 0.829 -2.641 1 96.62 91 GLN A CA 1
ATOM 714 C C . GLN A 1 91 ? -6.121 1.354 -1.208 1 96.62 91 GLN A C 1
ATOM 716 O O . GLN A 1 91 ? -5.094 1.848 -0.735 1 96.62 91 GLN A O 1
ATOM 721 N N . SER A 1 92 ? -7.125 1.227 -0.456 1 96 92 SER A N 1
ATOM 722 C CA . SER A 1 92 ? -7.195 1.87 0.853 1 96 92 SER A CA 1
ATOM 723 C C . SER A 1 92 ? -6.984 0.862 1.977 1 96 92 SER A C 1
ATOM 725 O O . SER A 1 92 ? -7.117 1.2 3.154 1 96 92 SER A O 1
ATOM 727 N N . LYS A 1 93 ? -6.57 -0.349 1.604 1 97.81 93 LYS A N 1
ATOM 728 C CA . LYS A 1 93 ? -6.473 -1.404 2.607 1 97.81 93 LYS A CA 1
ATOM 729 C C . LYS A 1 93 ? -5.086 -2.041 2.604 1 97.81 93 LYS A C 1
ATOM 731 O O . LYS A 1 93 ? -4.359 -1.952 1.611 1 97.81 93 LYS A O 1
ATOM 736 N N . CYS A 1 94 ? -4.762 -2.588 3.723 1 98.69 94 CYS A N 1
ATOM 737 C CA . CYS A 1 94 ? -3.613 -3.471 3.887 1 98.69 94 CYS A CA 1
ATOM 738 C C . CYS A 1 94 ? -4.059 -4.914 4.086 1 98.69 94 CYS A C 1
ATOM 740 O O . CYS A 1 94 ? -5.035 -5.18 4.789 1 98.69 94 CYS A O 1
ATOM 742 N N . TYR A 1 95 ? -3.336 -5.848 3.52 1 98.88 95 TYR A N 1
ATOM 743 C CA . TYR A 1 95 ? -3.727 -7.254 3.535 1 98.88 95 TYR A CA 1
ATOM 744 C C . TYR A 1 95 ? -2.615 -8.125 4.113 1 98.88 95 TYR A C 1
ATOM 746 O O . TYR A 1 95 ? -1.436 -7.906 3.822 1 98.88 95 TYR A O 1
ATOM 754 N N . TYR A 1 96 ? -3.006 -9.039 4.93 1 98.81 96 TYR A N 1
ATOM 755 C CA . TYR A 1 96 ? -2.113 -10.07 5.438 1 98.81 96 TYR A CA 1
ATOM 756 C C . TYR A 1 96 ? -2.525 -11.445 4.922 1 98.81 96 TYR A C 1
ATOM 758 O O . TYR A 1 96 ? -3.684 -11.844 5.062 1 98.81 96 TYR A O 1
ATOM 766 N N . PHE A 1 97 ? -1.627 -12.07 4.27 1 98.69 97 PHE A N 1
ATOM 767 C CA . PHE A 1 97 ? -1.827 -13.453 3.84 1 98.69 97 PHE A CA 1
ATOM 768 C C . PHE A 1 97 ? -1.125 -14.422 4.785 1 98.69 97 PHE A C 1
ATOM 770 O O . PHE A 1 97 ? 0.097 -14.367 4.938 1 98.69 97 PHE A O 1
ATOM 777 N N . SER A 1 98 ? -1.877 -15.305 5.344 1 98.62 98 SER A N 1
ATOM 778 C CA . SER A 1 98 ? -1.356 -16.172 6.398 1 98.62 98 SER A CA 1
ATOM 779 C C . SER A 1 98 ? -0.305 -17.141 5.859 1 98.62 98 SER A C 1
ATOM 781 O O . SER A 1 98 ? -0.322 -17.484 4.676 1 98.62 98 SER A O 1
ATOM 783 N N . GLU A 1 99 ? 0.587 -17.531 6.75 1 96.69 99 GLU A N 1
ATOM 784 C CA . GLU A 1 99 ? 1.609 -18.516 6.414 1 96.69 99 GLU A CA 1
ATOM 785 C C . GLU A 1 99 ? 1.243 -19.906 6.961 1 96.69 99 GLU A C 1
ATOM 787 O O . GLU A 1 99 ? 1.925 -20.891 6.672 1 96.69 99 GLU A O 1
ATOM 792 N N . ASP A 1 100 ? 0.192 -19.938 7.738 1 98.31 100 ASP A N 1
ATOM 793 C CA . ASP A 1 100 ? -0.302 -21.203 8.297 1 98.31 100 ASP A CA 1
ATOM 794 C C . ASP A 1 100 ? -1.795 -21.375 8.023 1 98.31 100 ASP A C 1
ATOM 796 O O . ASP A 1 100 ? -2.49 -20.406 7.711 1 98.31 100 ASP A O 1
ATOM 800 N N . GLU A 1 101 ? -2.277 -22.609 8.125 1 98.75 101 GLU A N 1
ATOM 801 C CA . GLU A 1 101 ? -3.688 -22.922 7.906 1 98.75 101 GLU A CA 1
ATOM 802 C C . GLU A 1 101 ? -4.449 -22.969 9.227 1 98.75 101 GLU A C 1
ATOM 804 O O . GLU A 1 101 ? -3.875 -23.281 10.273 1 98.75 101 GLU A O 1
ATOM 809 N N . SER A 1 102 ? -5.668 -22.641 9.203 1 98.81 102 SER A N 1
ATOM 810 C CA . SER A 1 102 ? -6.566 -22.688 10.352 1 98.81 102 SER A CA 1
ATOM 811 C C . SER A 1 102 ? -8.023 -22.797 9.906 1 98.81 102 SER A C 1
ATOM 813 O O . SER A 1 102 ? -8.32 -22.766 8.711 1 98.81 102 SER A O 1
ATOM 815 N N . ASN A 1 103 ? -8.898 -23.078 10.844 1 98.81 103 ASN A N 1
ATOM 816 C CA . ASN A 1 103 ? -10.32 -23.031 10.508 1 98.81 103 ASN A CA 1
ATOM 817 C C . ASN A 1 103 ? -10.844 -21.609 10.43 1 98.81 103 ASN A C 1
ATOM 819 O O . ASN A 1 103 ? -10.133 -20.656 10.781 1 98.81 103 ASN A O 1
ATOM 823 N N . TRP A 1 104 ? -12.008 -21.469 9.977 1 98.75 104 TRP A N 1
ATOM 824 C CA . TRP A 1 104 ? -12.539 -20.141 9.688 1 98.75 104 TRP A CA 1
ATOM 825 C C . TRP A 1 104 ? -12.648 -19.312 10.961 1 98.75 104 TRP A C 1
ATOM 827 O O . TRP A 1 104 ? -12.258 -18.141 10.977 1 98.75 104 TRP A O 1
ATOM 837 N N . ASN A 1 105 ? -13.172 -19.906 12.031 1 98.5 105 ASN A N 1
ATOM 838 C CA . ASN A 1 105 ? -13.375 -19.188 13.281 1 98.5 105 ASN A CA 1
ATOM 839 C C . ASN A 1 105 ? -12.047 -18.75 13.891 1 98.5 105 ASN A C 1
ATOM 841 O O . ASN A 1 105 ? -11.914 -17.609 14.352 1 98.5 105 ASN A O 1
ATOM 845 N N . ASN A 1 106 ? -11.117 -19.609 13.93 1 98.81 106 ASN A N 1
ATOM 846 C CA . ASN A 1 106 ? -9.789 -19.25 14.422 1 98.81 106 ASN A CA 1
ATOM 847 C C . ASN A 1 106 ? -9.133 -18.188 13.547 1 98.81 106 ASN A C 1
ATOM 849 O O . ASN A 1 106 ? -8.406 -17.328 14.055 1 98.81 106 ASN A O 1
ATOM 853 N N . SER A 1 107 ? -9.336 -18.266 12.273 1 98.88 107 SER A N 1
ATOM 854 C CA . SER A 1 107 ? -8.82 -17.25 11.359 1 98.88 107 SER A CA 1
ATOM 855 C C . SER A 1 107 ? -9.391 -15.883 11.68 1 98.88 107 SER A C 1
ATOM 857 O O . SER A 1 107 ? -8.672 -14.875 11.641 1 98.88 107 SER A O 1
ATOM 859 N N . LEU A 1 108 ? -10.664 -15.883 12 1 98.5 108 LEU A N 1
ATOM 860 C CA . LEU A 1 108 ? -11.328 -14.656 12.422 1 98.5 108 LEU A CA 1
ATOM 861 C C . LEU A 1 108 ? -10.664 -14.078 13.664 1 98.5 108 LEU A C 1
ATOM 863 O O . LEU A 1 108 ? -10.375 -12.883 13.727 1 98.5 108 LEU A O 1
ATOM 867 N N . GLU A 1 109 ? -10.406 -14.898 14.602 1 98.62 109 GLU A N 1
ATOM 868 C CA . GLU A 1 109 ? -9.781 -14.477 15.852 1 98.62 109 GLU A CA 1
ATOM 869 C C . GLU A 1 109 ? -8.344 -14.031 15.625 1 98.62 109 GLU A C 1
ATOM 871 O O . GLU A 1 109 ? -7.875 -13.07 16.25 1 98.62 109 GLU A O 1
ATOM 876 N N . ASN A 1 110 ? -7.625 -14.734 14.805 1 98.75 110 ASN A N 1
ATOM 877 C CA . ASN A 1 110 ? -6.258 -14.359 14.477 1 98.75 110 ASN A CA 1
ATOM 878 C C . ASN A 1 110 ? -6.199 -12.961 13.852 1 98.75 110 ASN A C 1
ATOM 880 O O . ASN A 1 110 ? -5.324 -12.164 14.195 1 98.75 110 ASN A O 1
ATOM 884 N N . CYS A 1 111 ? -7.121 -12.68 12.914 1 98.81 111 CYS A N 1
ATOM 885 C CA . CYS A 1 111 ? -7.168 -11.367 12.289 1 98.81 111 CYS A CA 1
ATOM 886 C C . CYS A 1 111 ? -7.508 -10.289 13.312 1 98.81 111 CYS A C 1
ATOM 888 O O . CYS A 1 111 ? -6.918 -9.203 13.297 1 98.81 111 CYS A O 1
ATOM 890 N N . LYS A 1 112 ? -8.406 -10.562 14.203 1 98.5 112 LYS A N 1
ATOM 891 C CA . LYS A 1 112 ? -8.758 -9.625 15.266 1 98.5 112 LYS A CA 1
ATOM 892 C C . LYS A 1 112 ? -7.551 -9.312 16.141 1 98.5 112 LYS A C 1
ATOM 894 O O . LYS A 1 112 ? -7.336 -8.156 16.531 1 98.5 112 LYS A O 1
ATOM 899 N N . ALA A 1 113 ? -6.809 -10.312 16.422 1 98.31 113 ALA A N 1
ATOM 900 C CA . ALA A 1 113 ? -5.617 -10.156 17.266 1 98.31 113 ALA A CA 1
ATOM 901 C C . ALA A 1 113 ? -4.605 -9.219 16.594 1 98.31 113 ALA A C 1
ATOM 903 O O . ALA A 1 113 ? -3.812 -8.57 17.281 1 98.31 113 ALA A O 1
ATOM 904 N N . MET A 1 114 ? -4.645 -9.117 15.289 1 97.75 114 MET A N 1
ATOM 905 C CA . MET A 1 114 ? -3.752 -8.234 14.547 1 97.75 114 MET A CA 1
ATOM 906 C C . MET A 1 114 ? -4.434 -6.906 14.234 1 97.75 114 MET A C 1
ATOM 908 O O . MET A 1 114 ? -4.004 -6.18 13.344 1 97.75 114 MET A O 1
ATOM 912 N N . GLU A 1 115 ? -5.52 -6.652 14.922 1 97.12 115 GLU A N 1
ATOM 913 C CA . GLU A 1 115 ? -6.297 -5.43 14.758 1 97.12 115 GLU A CA 1
ATOM 914 C C . GLU A 1 115 ? -6.812 -5.297 13.328 1 97.12 115 GLU A C 1
ATOM 916 O O . GLU A 1 115 ? -6.805 -4.203 12.758 1 97.12 115 GLU A O 1
ATOM 921 N N . ALA A 1 116 ? -7.137 -6.383 12.781 1 98.56 116 ALA A N 1
ATOM 922 C CA . ALA A 1 116 ? -7.695 -6.488 11.43 1 98.56 116 ALA A CA 1
ATOM 923 C C . ALA A 1 116 ? -8.93 -7.383 11.422 1 98.56 116 ALA A C 1
ATOM 925 O O . ALA A 1 116 ? -9.422 -7.789 12.477 1 98.56 116 ALA A O 1
ATOM 926 N N . SER A 1 117 ? -9.5 -7.547 10.297 1 98.44 117 SER A N 1
ATOM 927 C CA . SER A 1 117 ? -10.648 -8.43 10.109 1 98.44 117 SER A CA 1
ATOM 928 C C . SER A 1 117 ? -10.367 -9.477 9.039 1 98.44 117 SER A C 1
ATOM 930 O O . SER A 1 117 ? -9.5 -9.289 8.188 1 98.44 117 SER A O 1
ATOM 932 N N . LEU A 1 118 ? -11.023 -10.586 9.195 1 98.75 118 LEU A N 1
ATOM 933 C CA . LEU A 1 118 ? -11.078 -11.445 8.016 1 98.75 118 LEU A CA 1
ATOM 934 C C . LEU A 1 118 ? -11.641 -10.695 6.816 1 98.75 118 LEU A C 1
ATOM 936 O O . LEU A 1 118 ? -12.719 -10.094 6.898 1 98.75 118 LEU A O 1
ATOM 940 N N . THR A 1 119 ? -10.938 -10.695 5.738 1 98.56 119 THR A N 1
ATOM 941 C CA . THR A 1 119 ? -11.031 -9.648 4.727 1 98.56 119 THR A CA 1
ATOM 942 C C . THR A 1 119 ? -12.398 -9.688 4.043 1 98.56 119 THR A C 1
ATOM 944 O O . THR A 1 119 ? -12.906 -10.758 3.719 1 98.56 119 THR A O 1
ATOM 947 N N . SER A 1 120 ? -13.008 -8.539 3.928 1 98.06 120 SER A N 1
ATOM 948 C CA . SER A 1 120 ? -14.133 -8.336 3.014 1 98.06 120 SER A CA 1
ATOM 949 C C . SER A 1 120 ? -13.641 -7.961 1.617 1 98.06 120 SER A C 1
ATOM 951 O O . SER A 1 120 ? -12.508 -7.5 1.451 1 98.06 120 SER A O 1
ATOM 953 N N . ILE A 1 121 ? -14.422 -8.188 0.623 1 97.19 121 ILE A N 1
ATOM 954 C CA . ILE A 1 121 ? -14.078 -7.871 -0.759 1 97.19 121 ILE A CA 1
ATOM 955 C C . ILE A 1 121 ? -15.148 -6.965 -1.358 1 97.19 121 ILE A C 1
ATOM 957 O O . ILE A 1 121 ? -16.312 -7.371 -1.508 1 97.19 121 ILE A O 1
ATOM 961 N N . ASP A 1 122 ? -14.672 -5.82 -1.79 1 94.38 122 ASP A N 1
ATOM 962 C CA . ASP A 1 122 ? -15.648 -4.781 -2.105 1 94.38 122 ASP A CA 1
ATOM 963 C C . ASP A 1 122 ? -15.734 -4.547 -3.613 1 94.38 122 ASP A C 1
ATOM 965 O O . ASP A 1 122 ? -16.625 -3.84 -4.086 1 94.38 122 ASP A O 1
ATOM 969 N N . SER A 1 123 ? -14.805 -5.098 -4.387 1 95 123 SER A N 1
ATOM 970 C CA . SER A 1 123 ? -14.812 -4.844 -5.824 1 95 123 SER A CA 1
ATOM 971 C C . SER A 1 123 ? -14.164 -5.988 -6.59 1 95 123 SER A C 1
ATOM 973 O O . SER A 1 123 ? -13.469 -6.824 -6.004 1 95 123 SER A O 1
ATOM 975 N N . GLN A 1 124 ? -14.453 -5.957 -7.852 1 95.94 124 GLN A N 1
ATOM 976 C CA . GLN A 1 124 ? -13.852 -6.957 -8.719 1 95.94 124 GLN A CA 1
ATOM 977 C C . GLN A 1 124 ? -12.336 -6.773 -8.805 1 95.94 124 GLN A C 1
ATOM 979 O O . GLN A 1 124 ? -11.594 -7.754 -8.898 1 95.94 124 GLN A O 1
ATOM 984 N N . GLU A 1 125 ? -11.906 -5.559 -8.789 1 96.44 125 GLU A N 1
ATOM 985 C CA . GLU A 1 125 ? -10.477 -5.262 -8.82 1 96.44 125 GLU A CA 1
ATOM 986 C C . GLU A 1 125 ? -9.766 -5.824 -7.59 1 96.44 125 GLU A C 1
ATOM 988 O O . GLU A 1 125 ? -8.68 -6.387 -7.699 1 96.44 125 GLU A O 1
ATOM 993 N N . GLU A 1 126 ? -10.422 -5.68 -6.477 1 97.25 126 GLU A N 1
ATOM 994 C CA . GLU A 1 126 ? -9.891 -6.199 -5.223 1 97.25 126 GLU A CA 1
ATOM 995 C C . GLU A 1 126 ? -9.805 -7.723 -5.246 1 97.25 126 GLU A C 1
ATOM 997 O O . GLU A 1 126 ? -8.812 -8.305 -4.812 1 97.25 126 GLU A O 1
ATOM 1002 N N . LEU A 1 127 ? -10.844 -8.336 -5.789 1 97.44 127 LEU A N 1
ATOM 1003 C CA . LEU A 1 127 ? -10.867 -9.789 -5.895 1 97.44 127 LEU A CA 1
ATOM 1004 C C . LEU A 1 127 ? -9.758 -10.289 -6.812 1 97.44 127 LEU A C 1
ATOM 1006 O O . LEU A 1 127 ? -9.094 -11.281 -6.508 1 97.44 127 LEU A O 1
ATOM 1010 N N . ALA A 1 128 ? -9.562 -9.586 -7.883 1 96.44 128 ALA A N 1
ATOM 1011 C CA . ALA A 1 128 ? -8.523 -9.969 -8.836 1 96.44 128 ALA A CA 1
ATOM 1012 C C . ALA A 1 128 ? -7.141 -9.875 -8.203 1 96.44 128 ALA A C 1
ATOM 1014 O O . ALA A 1 128 ? -6.305 -10.766 -8.391 1 96.44 128 ALA A O 1
ATOM 1015 N N . PHE A 1 129 ? -6.879 -8.867 -7.473 1 97.31 129 PHE A N 1
ATOM 1016 C CA . PHE A 1 129 ? -5.625 -8.688 -6.754 1 97.31 129 PHE A CA 1
ATOM 1017 C C . PHE A 1 129 ? -5.395 -9.836 -5.777 1 97.31 129 PHE A C 1
ATOM 1019 O O . PHE A 1 129 ? -4.312 -10.422 -5.746 1 97.31 129 PHE A O 1
ATOM 1026 N N . ILE A 1 130 ? -6.441 -10.117 -4.988 1 98.31 130 ILE A N 1
ATOM 1027 C CA . ILE A 1 130 ? -6.332 -11.141 -3.951 1 98.31 130 ILE A CA 1
ATOM 1028 C C . ILE A 1 130 ? -6.043 -12.492 -4.594 1 98.31 130 ILE A C 1
ATOM 1030 O O . ILE A 1 130 ? -5.16 -13.227 -4.141 1 98.31 130 ILE A O 1
ATOM 1034 N N . LYS A 1 131 ? -6.734 -12.812 -5.684 1 97.69 131 LYS A N 1
ATOM 1035 C CA . LYS A 1 131 ? -6.551 -14.094 -6.371 1 97.69 131 LYS A CA 1
ATOM 1036 C C . LYS A 1 131 ? -5.137 -14.211 -6.934 1 97.69 131 LYS A C 1
ATOM 1038 O O . LYS A 1 131 ? -4.543 -15.297 -6.902 1 97.69 131 LYS A O 1
ATOM 1043 N N . ARG A 1 132 ? -4.695 -13.117 -7.379 1 96.38 132 ARG A N 1
ATOM 1044 C CA . ARG A 1 132 ? -3.361 -13.133 -7.973 1 96.38 132 ARG A CA 1
ATOM 1045 C C . ARG A 1 132 ? -2.289 -13.328 -6.91 1 96.38 132 ARG A C 1
ATOM 1047 O O . ARG A 1 132 ? -1.33 -14.078 -7.117 1 96.38 132 ARG A O 1
ATOM 1054 N N . PHE A 1 133 ? -2.459 -12.742 -5.758 1 97.88 133 PHE A N 1
ATOM 1055 C CA . PHE A 1 133 ? -1.417 -12.781 -4.738 1 97.88 133 PHE A CA 1
ATOM 1056 C C . PHE A 1 133 ? -1.464 -14.094 -3.967 1 97.88 133 PHE A C 1
ATOM 1058 O O . PHE A 1 133 ? -0.425 -14.625 -3.561 1 97.88 133 PHE A O 1
ATOM 1065 N N . LYS A 1 134 ? -2.613 -14.578 -3.727 1 97.44 134 LYS A N 1
ATOM 1066 C CA . LYS A 1 134 ? -2.768 -15.75 -2.859 1 97.44 134 LYS A CA 1
ATOM 1067 C C . LYS A 1 134 ? -2.125 -16.984 -3.48 1 97.44 134 LYS A C 1
ATOM 1069 O O . LYS A 1 134 ? -1.819 -17.953 -2.779 1 97.44 134 LYS A O 1
ATOM 1074 N N . GLY A 1 135 ? -2.057 -17.031 -4.816 1 94.25 135 GLY A N 1
ATOM 1075 C CA . GLY A 1 135 ? -1.53 -18.219 -5.48 1 94.25 135 GLY A CA 1
ATOM 1076 C C . GLY A 1 135 ? -2.539 -19.344 -5.578 1 94.25 135 GLY A C 1
ATOM 1077 O O . GLY A 1 135 ? -3.73 -19.094 -5.785 1 94.25 135 GLY A O 1
ATOM 1078 N N . GLN A 1 136 ? -2.092 -20.547 -5.438 1 95 136 GLN A N 1
ATOM 1079 C CA . GLN A 1 136 ? -2.93 -21.703 -5.742 1 95 136 GLN A CA 1
ATOM 1080 C C . GLN A 1 136 ? -3.682 -22.188 -4.5 1 95 136 GLN A C 1
ATOM 1082 O O . GLN A 1 136 ? -4.762 -22.766 -4.605 1 95 136 GLN A O 1
ATOM 1087 N N . ALA A 1 137 ? -3.209 -21.844 -3.369 1 96.75 137 ALA A N 1
ATOM 1088 C CA . ALA A 1 137 ? -3.781 -22.359 -2.127 1 96.75 137 ALA A CA 1
ATOM 1089 C C . ALA A 1 137 ? -5.133 -21.719 -1.839 1 96.75 137 ALA A C 1
ATOM 1091 O O . ALA A 1 137 ? -5.375 -20.562 -2.213 1 96.75 137 ALA A O 1
ATOM 1092 N N . ASN A 1 138 ? -6.035 -22.453 -1.143 1 98.69 138 ASN A N 1
ATOM 1093 C CA . ASN A 1 138 ? -7.328 -21.938 -0.706 1 98.69 138 ASN A CA 1
ATOM 1094 C C . ASN A 1 138 ? -7.176 -21 0.483 1 98.69 138 ASN A C 1
ATOM 1096 O O . ASN A 1 138 ? -6.379 -21.25 1.388 1 98.69 138 ASN A O 1
ATOM 1100 N N . HIS A 1 139 ? -7.938 -19.953 0.481 1 98.94 139 HIS A N 1
ATOM 1101 C CA . HIS A 1 139 ? -7.852 -18.969 1.562 1 98.94 139 HIS A CA 1
ATOM 1102 C C . HIS A 1 139 ? -9.242 -18.594 2.074 1 98.94 139 HIS A C 1
ATOM 1104 O O . HIS A 1 139 ? -10.117 -18.234 1.29 1 98.94 139 HIS A O 1
ATOM 1110 N N . TRP A 1 140 ? -9.375 -18.672 3.369 1 98.88 140 TRP A N 1
ATOM 1111 C CA . TRP A 1 140 ? -10.57 -18.125 4.004 1 98.88 140 TRP A CA 1
ATOM 1112 C C . TRP A 1 140 ? -10.633 -16.609 3.834 1 98.88 140 TRP A C 1
ATOM 1114 O O . TRP A 1 140 ? -9.602 -15.93 3.859 1 98.88 140 TRP A O 1
ATOM 1124 N N . PHE A 1 141 ? -11.836 -16.062 3.633 1 98.81 141 PHE A N 1
ATOM 1125 C CA . PHE A 1 141 ? -12.109 -14.641 3.732 1 98.81 141 PHE A CA 1
ATOM 1126 C C . PHE A 1 141 ? -13.391 -14.383 4.52 1 98.81 141 PHE A C 1
ATOM 1128 O O . PHE A 1 141 ? -13.992 -15.32 5.051 1 98.81 141 PHE A O 1
ATOM 1135 N N . GLY A 1 142 ? -13.883 -13.227 4.68 1 98.75 142 GLY A N 1
ATOM 1136 C CA . GLY A 1 142 ? -14.797 -12.812 5.734 1 98.75 142 GLY A CA 1
ATOM 1137 C C . GLY A 1 142 ? -16.25 -13.055 5.398 1 98.75 142 GLY A C 1
ATOM 1138 O O . GLY A 1 142 ? -17.141 -12.367 5.914 1 98.75 142 GLY A O 1
ATOM 1139 N N . LEU A 1 143 ? -16.531 -13.992 4.578 1 98.25 143 LEU A N 1
ATOM 1140 C CA . LEU A 1 143 ? -17.906 -14.273 4.195 1 98.25 143 LEU A CA 1
ATOM 1141 C C . LEU A 1 143 ? -18.375 -15.586 4.805 1 98.25 143 LEU A C 1
ATOM 1143 O O . LEU A 1 143 ? -17.688 -16.594 4.715 1 98.25 143 LEU A O 1
ATOM 1147 N N . HIS A 1 144 ? -19.562 -15.5 5.441 1 97.75 144 HIS A N 1
ATOM 1148 C CA . HIS A 1 144 ? -20.125 -16.703 6.059 1 97.75 144 HIS A CA 1
ATOM 1149 C C . HIS A 1 144 ? -21.641 -16.703 6.008 1 97.75 144 HIS A C 1
ATOM 1151 O O . HIS A 1 144 ? -22.266 -15.641 5.902 1 97.75 144 HIS A O 1
ATOM 1157 N N . ASP A 1 145 ? -22.156 -17.828 6.047 1 95.38 145 ASP A N 1
ATOM 1158 C CA . ASP A 1 145 ? -23.594 -18.016 6.023 1 95.38 145 ASP A CA 1
ATOM 1159 C C . ASP A 1 145 ? -24.156 -18.141 7.438 1 95.38 145 ASP A C 1
ATOM 1161 O O . ASP A 1 145 ? -23.844 -19.078 8.164 1 95.38 145 ASP A O 1
ATOM 1165 N N . GLU A 1 146 ? -24.906 -17.172 7.98 1 83.31 146 GLU A N 1
ATOM 1166 C CA . GLU A 1 146 ? -25.484 -17.141 9.32 1 83.31 146 GLU A CA 1
ATOM 1167 C C . GLU A 1 146 ? -26.75 -18 9.398 1 83.31 146 GLU A C 1
ATOM 1169 O O . GLU A 1 146 ? -27.297 -18.203 10.484 1 83.31 146 GLU A O 1
ATOM 1174 N N . ASP A 1 147 ? -27.172 -18.609 8.383 1 82.19 147 ASP A N 1
ATOM 1175 C CA . ASP A 1 147 ? -28.359 -19.469 8.391 1 82.19 147 ASP A CA 1
ATOM 1176 C C . ASP A 1 147 ? -29.172 -19.281 7.113 1 82.19 147 ASP A C 1
ATOM 1178 O O . ASP A 1 147 ? -29.547 -18.156 6.773 1 82.19 147 ASP A O 1
ATOM 1182 N N . ASN A 1 148 ? -29.531 -20.328 6.57 1 81.19 148 ASN A N 1
ATOM 1183 C CA . ASN A 1 148 ? -30.453 -20.406 5.441 1 81.19 148 ASN A CA 1
ATOM 1184 C C . ASN A 1 148 ? -29.953 -19.562 4.262 1 81.19 148 ASN A C 1
ATOM 1186 O O . ASN A 1 148 ? -30.703 -18.75 3.729 1 81.19 148 ASN A O 1
ATOM 1190 N N . SER A 1 149 ? -28.719 -19.578 3.984 1 81 149 SER A N 1
ATOM 1191 C CA . SER A 1 149 ? -28.172 -18.984 2.77 1 81 149 SER A CA 1
ATOM 1192 C C . SER A 1 149 ? -28.156 -17.469 2.848 1 81 149 SER A C 1
ATOM 1194 O O . SER A 1 149 ? -28.391 -16.781 1.845 1 81 149 SER A O 1
ATOM 1196 N N . GLN A 1 150 ? -28.109 -16.969 4.09 1 91.44 150 GLN A N 1
ATOM 1197 C CA . GLN A 1 150 ? -27.922 -15.539 4.289 1 91.44 150 GLN A CA 1
ATOM 1198 C C . GLN A 1 150 ? -26.453 -15.203 4.535 1 91.44 150 GLN A C 1
ATOM 1200 O O . GLN A 1 150 ? -26 -15.172 5.68 1 91.44 150 GLN A O 1
ATOM 1205 N N . TRP A 1 151 ? -25.859 -14.883 3.436 1 96.5 151 TRP A N 1
ATOM 1206 C CA . TRP A 1 151 ? -24.422 -14.586 3.502 1 96.5 151 TRP A CA 1
ATOM 1207 C C . TRP A 1 151 ? -24.188 -13.195 4.07 1 96.5 151 TRP A C 1
ATOM 1209 O O . TRP A 1 151 ? -24.844 -12.227 3.674 1 96.5 151 TRP A O 1
ATOM 1219 N N . ARG A 1 152 ? -23.25 -13.156 5.016 1 96.88 152 ARG A N 1
ATOM 1220 C CA . ARG A 1 152 ? -22.906 -11.891 5.668 1 96.88 152 ARG A CA 1
ATOM 1221 C C . ARG A 1 152 ? -21.391 -11.742 5.828 1 96.88 152 ARG A C 1
ATOM 1223 O O . ARG A 1 152 ? -20.688 -12.742 6.004 1 96.88 152 ARG A O 1
ATOM 1230 N N . TRP A 1 153 ? -21.016 -10.516 5.832 1 97.38 153 TRP A N 1
ATOM 1231 C CA . TRP A 1 153 ? -19.625 -10.203 6.145 1 97.38 153 TRP A CA 1
ATOM 1232 C C . TRP A 1 153 ? -19.391 -10.219 7.652 1 97.38 153 TRP A C 1
ATOM 1234 O O . TRP A 1 153 ? -20.344 -10.203 8.438 1 97.38 153 TRP A O 1
ATOM 1244 N N . THR A 1 154 ? -18.141 -10.203 8.062 1 96.88 154 THR A N 1
ATOM 1245 C CA . THR A 1 154 ? -17.797 -10.305 9.477 1 96.88 154 THR A CA 1
ATOM 1246 C C . THR A 1 154 ? -18.266 -9.07 10.234 1 96.88 154 THR A C 1
ATOM 1248 O O . THR A 1 154 ? -18.453 -9.109 11.453 1 96.88 154 THR A O 1
ATOM 1251 N N . ASN A 1 155 ? -18.438 -7.988 9.555 1 93.81 155 ASN A N 1
ATOM 1252 C CA . ASN A 1 155 ? -18.922 -6.777 10.203 1 93.81 155 ASN A CA 1
ATOM 1253 C C . ASN A 1 155 ? -20.438 -6.785 10.336 1 93.81 155 ASN A C 1
ATOM 1255 O O . ASN A 1 155 ? -21.031 -5.82 10.828 1 93.81 155 ASN A O 1
ATOM 1259 N N . GLY A 1 156 ? -21.094 -7.715 9.812 1 93.88 156 GLY A N 1
ATOM 1260 C CA . GLY A 1 156 ? -22.531 -7.852 9.953 1 93.88 156 GLY A CA 1
ATOM 1261 C C . GLY A 1 156 ? -23.297 -7.445 8.703 1 93.88 156 GLY A C 1
ATOM 1262 O O . GLY A 1 156 ? -24.484 -7.758 8.57 1 93.88 156 GLY A O 1
ATOM 1263 N N . ALA A 1 157 ? -22.656 -6.836 7.797 1 95.06 157 ALA A N 1
ATOM 1264 C CA . ALA A 1 157 ? -23.312 -6.383 6.578 1 95.06 157 ALA A CA 1
ATOM 1265 C C . ALA A 1 157 ? -23.719 -7.566 5.699 1 95.06 157 ALA A C 1
ATOM 1267 O O . ALA A 1 157 ? -23 -8.555 5.605 1 95.06 157 ALA A O 1
ATOM 1268 N N . ALA A 1 158 ? -24.828 -7.41 5.008 1 95.38 158 ALA A N 1
ATOM 1269 C CA . ALA A 1 158 ? -25.297 -8.453 4.098 1 95.38 158 ALA A CA 1
ATOM 1270 C C . ALA A 1 158 ? -24.5 -8.445 2.795 1 95.38 158 ALA A C 1
ATOM 1272 O O . ALA A 1 158 ? -24.172 -7.379 2.268 1 95.38 158 ALA A O 1
ATOM 1273 N N . PHE A 1 159 ? -24.25 -9.641 2.318 1 96.69 159 PHE A N 1
ATOM 1274 C CA . PHE A 1 159 ? -23.609 -9.773 1.011 1 96.69 159 PHE A CA 1
ATOM 1275 C C . PHE A 1 159 ? -24.609 -9.492 -0.104 1 96.69 159 PHE A C 1
ATOM 1277 O O . PHE A 1 159 ? -25.734 -10.008 -0.083 1 96.69 159 PHE A O 1
ATOM 1284 N N . ASN A 1 160 ? -24.234 -8.719 -1.114 1 95.5 160 ASN A N 1
ATOM 1285 C CA . ASN A 1 160 ? -25.156 -8.32 -2.168 1 95.5 160 ASN A CA 1
ATOM 1286 C C . ASN A 1 160 ? -25.125 -9.289 -3.342 1 95.5 160 ASN A C 1
ATOM 1288 O O . ASN A 1 160 ? -25.656 -8.992 -4.414 1 95.5 160 ASN A O 1
ATOM 1292 N N . ASN A 1 161 ? -24.422 -10.359 -3.277 1 94 161 ASN A N 1
ATOM 1293 C CA . ASN A 1 161 ? -24.422 -11.477 -4.219 1 94 161 ASN A CA 1
ATOM 1294 C C . ASN A 1 161 ? -23.828 -11.07 -5.562 1 94 161 ASN A C 1
ATOM 1296 O O . ASN A 1 161 ? -24.281 -11.531 -6.613 1 94 161 ASN A O 1
ATOM 1300 N N . TRP A 1 162 ? -22.859 -10.133 -5.543 1 95.88 162 TRP A N 1
ATOM 1301 C CA . TRP A 1 162 ? -22.297 -9.688 -6.816 1 95.88 162 TRP A CA 1
ATOM 1302 C C . TRP A 1 162 ? -21.359 -10.742 -7.398 1 95.88 162 TRP A C 1
ATOM 1304 O O . TRP A 1 162 ? -20.922 -10.633 -8.547 1 95.88 162 TRP A O 1
ATOM 1314 N N . PHE A 1 163 ? -21.062 -11.789 -6.641 1 95.81 163 PHE A N 1
ATOM 1315 C CA . PHE A 1 163 ? -20.406 -12.984 -7.152 1 95.81 163 PHE A CA 1
ATOM 1316 C C . PHE A 1 163 ? -21.094 -14.242 -6.621 1 95.81 163 PHE A C 1
ATOM 1318 O O . PHE A 1 163 ? -21.828 -14.188 -5.637 1 95.81 163 PHE A O 1
ATOM 1325 N N . GLU A 1 164 ? -20.812 -15.305 -7.234 1 95.69 164 GLU A N 1
ATOM 1326 C CA . GLU A 1 164 ? -21.406 -16.578 -6.844 1 95.69 164 GLU A CA 1
ATOM 1327 C C . GLU A 1 164 ? -20.531 -17.312 -5.828 1 95.69 164 GLU A C 1
ATOM 1329 O O . GLU A 1 164 ? -19.312 -17.344 -5.973 1 95.69 164 GLU A O 1
ATOM 1334 N N . VAL A 1 165 ? -21.156 -17.781 -4.789 1 96.56 165 VAL A N 1
ATOM 1335 C CA . VAL A 1 165 ? -20.484 -18.672 -3.836 1 96.56 165 VAL A CA 1
ATOM 1336 C C . VAL A 1 165 ? -20.891 -20.109 -4.105 1 96.56 165 VAL A C 1
ATOM 1338 O O . VAL A 1 165 ? -22.047 -20.5 -3.916 1 96.56 165 VAL A O 1
ATOM 1341 N N . ARG A 1 166 ? -19.938 -20.844 -4.535 1 96.44 166 ARG A N 1
ATOM 1342 C CA . ARG A 1 166 ? -20.203 -22.234 -4.875 1 96.44 166 ARG A CA 1
ATOM 1343 C C . ARG A 1 166 ? -20.062 -23.125 -3.65 1 96.44 166 ARG A C 1
ATOM 1345 O O . ARG A 1 166 ? -19.359 -22.781 -2.703 1 96.44 166 ARG A O 1
ATOM 1352 N N . GLY A 1 167 ? -20.656 -24.203 -3.744 1 93.62 167 GLY A N 1
ATOM 1353 C CA . GLY A 1 167 ? -20.578 -25.156 -2.646 1 93.62 167 GLY A CA 1
ATOM 1354 C C . GLY A 1 167 ? -21.75 -25.031 -1.679 1 93.62 167 GLY A C 1
ATOM 1355 O O . GLY A 1 167 ? -22.625 -24.203 -1.865 1 93.62 167 GLY A O 1
ATOM 1356 N N . GLY A 1 168 ? -21.75 -25.859 -0.608 1 91.94 168 GLY A N 1
ATOM 1357 C CA . GLY A 1 168 ? -22.875 -25.906 0.322 1 91.94 168 GLY A CA 1
ATOM 1358 C C . GLY A 1 168 ? -22.453 -25.688 1.765 1 91.94 168 GLY A C 1
ATOM 1359 O O . GLY A 1 168 ? -23.234 -25.953 2.686 1 91.94 168 GLY A O 1
ATOM 1360 N N . GLY A 1 169 ? -21.203 -25.234 1.96 1 95.81 169 GLY A N 1
ATOM 1361 C CA . GLY A 1 169 ? -20.734 -24.984 3.316 1 95.81 169 GLY A CA 1
ATOM 1362 C C . GLY A 1 169 ? -21.078 -23.594 3.816 1 95.81 169 GLY A C 1
ATOM 1363 O O . GLY A 1 169 ? -21.453 -22.719 3.029 1 95.81 169 GLY A O 1
ATOM 1364 N N . PRO A 1 170 ? -21 -23.391 5.035 1 97.19 170 PRO A N 1
ATOM 1365 C CA . PRO A 1 170 ? -21.406 -22.109 5.617 1 97.19 170 PRO A CA 1
ATOM 1366 C C . PRO A 1 170 ? -20.297 -21.062 5.57 1 97.19 170 PRO A C 1
ATOM 1368 O O . PRO A 1 170 ? -20.531 -19.891 5.848 1 97.19 170 PRO A O 1
ATOM 1371 N N . CYS A 1 171 ? -19.062 -21.484 5.227 1 98.38 171 CYS A N 1
ATOM 1372 C CA . CYS A 1 171 ? -17.938 -20.547 5.219 1 98.38 171 CYS A CA 1
ATOM 1373 C C . CYS A 1 171 ? -17.297 -20.484 3.834 1 98.38 171 CYS A C 1
ATOM 1375 O O . CYS A 1 171 ? -17 -21.516 3.23 1 98.38 171 CYS A O 1
ATOM 1377 N N . ALA A 1 172 ? -17.094 -19.281 3.398 1 98.44 172 ALA A N 1
ATOM 1378 C CA . ALA A 1 172 ? -16.625 -19.094 2.031 1 98.44 172 ALA A CA 1
ATOM 1379 C C . ALA A 1 172 ? -15.102 -18.953 1.994 1 98.44 172 ALA A C 1
ATOM 1381 O O . ALA A 1 172 ? -14.5 -18.453 2.943 1 98.44 172 ALA A O 1
ATOM 1382 N N . TYR A 1 173 ? -14.547 -19.469 0.956 1 98.75 173 TYR A N 1
ATOM 1383 C CA . TYR A 1 173 ? -13.109 -19.359 0.718 1 98.75 173 TYR A CA 1
ATOM 1384 C C . TYR A 1 173 ? -12.82 -19.094 -0.753 1 98.75 173 TYR A C 1
ATOM 1386 O O . TYR A 1 173 ? -13.688 -19.281 -1.61 1 98.75 173 TYR A O 1
ATOM 1394 N N . ILE A 1 174 ? -11.625 -18.531 -1.015 1 98.75 174 ILE A N 1
ATOM 1395 C CA . ILE A 1 174 ? -11.211 -18.188 -2.373 1 98.75 174 ILE A CA 1
ATOM 1396 C C . ILE A 1 174 ? -10.32 -19.297 -2.93 1 98.75 174 ILE A C 1
ATOM 1398 O O . ILE A 1 174 ? -9.281 -19.625 -2.344 1 98.75 174 ILE A O 1
ATOM 1402 N N . ASN A 1 175 ? -10.633 -19.906 -3.879 1 97 175 ASN A N 1
ATOM 1403 C CA . ASN A 1 175 ? -9.789 -20.734 -4.734 1 97 175 ASN A CA 1
ATOM 1404 C C . ASN A 1 175 ? -9.547 -20.078 -6.09 1 97 175 ASN A C 1
ATOM 1406 O O . ASN A 1 175 ? -9.164 -18.906 -6.156 1 97 175 ASN A O 1
ATOM 1410 N N . GLN A 1 176 ? -9.867 -20.719 -7.227 1 91.44 176 GLN A N 1
ATOM 1411 C CA . GLN A 1 176 ? -9.812 -20.031 -8.516 1 91.44 176 GLN A CA 1
ATOM 1412 C C . GLN A 1 176 ? -11.047 -19.172 -8.727 1 91.44 176 GLN A C 1
ATOM 1414 O O . GLN A 1 176 ? -11.023 -18.234 -9.531 1 91.44 176 GLN A O 1
ATOM 1419 N N . GLU A 1 177 ? -12.07 -19.547 -8.031 1 93.75 177 GLU A N 1
ATOM 1420 C CA . GLU A 1 177 ? -13.328 -18.812 -7.91 1 93.75 177 GLU A CA 1
ATOM 1421 C C . GLU A 1 177 ? -13.656 -18.531 -6.445 1 93.75 177 GLU A C 1
ATOM 1423 O O . GLU A 1 177 ? -12.781 -18.156 -5.664 1 93.75 177 GLU A O 1
ATOM 1428 N N . ILE A 1 178 ? -14.922 -18.516 -6.078 1 98 178 ILE A N 1
ATOM 1429 C CA . ILE A 1 178 ? -15.367 -18.438 -4.691 1 98 178 ILE A CA 1
ATOM 1430 C C . ILE A 1 178 ? -16.203 -19.672 -4.348 1 98 178 ILE A C 1
ATOM 1432 O O . ILE A 1 178 ? -17.188 -19.984 -5.027 1 98 178 ILE A O 1
ATOM 1436 N N . SER A 1 179 ? -15.742 -20.375 -3.365 1 98.31 179 SER A N 1
ATOM 1437 C CA . SER A 1 179 ? -16.438 -21.578 -2.924 1 98.31 179 SER A CA 1
ATOM 1438 C C . SER A 1 179 ? -16.719 -21.531 -1.427 1 98.31 179 SER A C 1
ATOM 1440 O O . SER A 1 179 ? -16.359 -20.578 -0.747 1 98.31 179 SER A O 1
ATOM 1442 N N . SER A 1 180 ? -17.438 -22.531 -0.968 1 97.69 180 SER A N 1
ATOM 1443 C CA . SER A 1 180 ? -17.75 -22.641 0.455 1 97.69 180 SER A CA 1
ATOM 1444 C C . SER A 1 180 ? -17.484 -24.031 0.983 1 97.69 180 SER A C 1
ATOM 1446 O O . SER A 1 180 ? -17.438 -25 0.213 1 97.69 180 SER A O 1
ATOM 1448 N N . ALA A 1 181 ? -17.188 -24.078 2.24 1 97.75 181 ALA A N 1
ATOM 1449 C CA . ALA A 1 181 ? -16.875 -25.344 2.912 1 97.75 181 ALA A CA 1
ATOM 1450 C C . ALA A 1 181 ? -17.281 -25.297 4.379 1 97.75 181 ALA A C 1
ATOM 1452 O O . ALA A 1 181 ? -17.75 -24.266 4.871 1 97.75 181 ALA A O 1
ATOM 1453 N N . PHE A 1 182 ? -17.172 -26.5 4.949 1 98 182 PHE A N 1
ATOM 1454 C CA . PHE A 1 182 ? -17.391 -26.531 6.391 1 98 182 PHE A CA 1
ATOM 1455 C C . PHE A 1 182 ? -16.344 -25.688 7.109 1 98 182 PHE A C 1
ATOM 1457 O O . PHE A 1 182 ? -15.148 -25.781 6.793 1 98 182 PHE A O 1
ATOM 1464 N N . CYS A 1 183 ? -16.75 -24.938 8.102 1 98.06 183 CYS A N 1
ATOM 1465 C CA . CYS A 1 183 ? -15.922 -23.906 8.742 1 98.06 183 CYS A CA 1
ATOM 1466 C C . CYS A 1 183 ? -14.766 -24.547 9.508 1 98.06 183 CYS A C 1
ATOM 1468 O O . CYS A 1 183 ? -13.758 -23.891 9.781 1 98.06 183 CYS A O 1
ATOM 1470 N N . ASN A 1 184 ? -14.914 -25.75 9.836 1 98.25 184 ASN A N 1
ATOM 1471 C CA . ASN A 1 184 ? -13.93 -26.391 10.703 1 98.25 184 ASN A CA 1
ATOM 1472 C C . ASN A 1 184 ? -12.742 -26.906 9.898 1 98.25 184 ASN A C 1
ATOM 1474 O O . ASN A 1 184 ? -11.75 -27.359 10.469 1 98.25 184 ASN A O 1
ATOM 1478 N N . THR A 1 185 ? -12.875 -26.859 8.484 1 98.44 185 THR A N 1
ATOM 1479 C CA . THR A 1 185 ? -11.758 -27.297 7.66 1 98.44 185 THR A CA 1
ATOM 1480 C C . THR A 1 185 ? -10.625 -26.266 7.703 1 98.44 185 THR A C 1
ATOM 1482 O O . THR A 1 185 ? -10.852 -25.094 8.031 1 98.44 185 THR A O 1
ATOM 1485 N N . GLU A 1 186 ? -9.406 -26.734 7.398 1 98.69 186 GLU A N 1
ATOM 1486 C CA . GLU A 1 186 ? -8.234 -25.875 7.52 1 98.69 186 GLU A CA 1
ATOM 1487 C C . GLU A 1 186 ? -7.848 -25.281 6.168 1 98.69 186 GLU A C 1
ATOM 1489 O O . GLU A 1 186 ? -7.742 -26 5.176 1 98.69 186 GLU A O 1
ATOM 1494 N N . LYS A 1 187 ? -7.664 -24 6.098 1 98.88 187 LYS A N 1
ATOM 1495 C CA . LYS A 1 187 ? -7.199 -23.25 4.938 1 98.88 187 LYS A CA 1
ATOM 1496 C C . LYS A 1 187 ? -6.359 -22.047 5.363 1 98.88 187 LYS A C 1
ATOM 1498 O O . LYS A 1 187 ? -6.359 -21.672 6.535 1 98.88 187 LYS A O 1
ATOM 1503 N N . TYR A 1 188 ? -5.582 -21.547 4.461 1 98.88 188 TYR A N 1
ATOM 1504 C CA . TYR A 1 188 ? -4.969 -20.25 4.719 1 98.88 188 TYR A CA 1
ATOM 1505 C C . TYR A 1 188 ? -6.027 -19.156 4.863 1 98.88 188 TYR A C 1
ATOM 1507 O O . TYR A 1 188 ? -7.203 -19.391 4.59 1 98.88 188 TYR A O 1
ATOM 1515 N N . TRP A 1 189 ? -5.625 -18.062 5.344 1 98.88 189 TRP A N 1
ATOM 1516 C CA . TRP A 1 189 ? -6.605 -17.031 5.633 1 98.88 189 TRP A CA 1
ATOM 1517 C C . TRP A 1 189 ? -6.031 -15.641 5.34 1 98.88 189 TRP A C 1
ATOM 1519 O O . T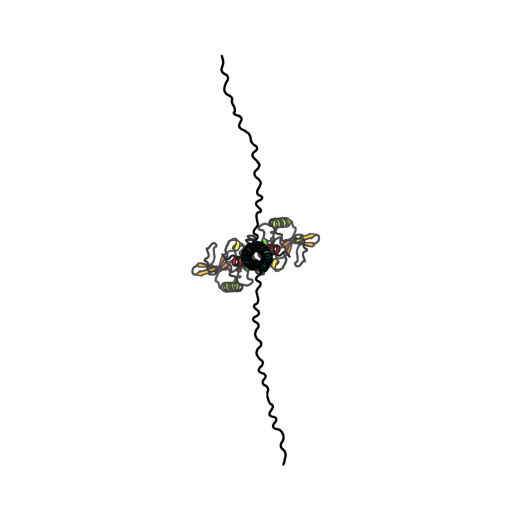RP A 1 189 ? -4.816 -15.445 5.391 1 98.88 189 TRP A O 1
ATOM 1529 N N . ILE A 1 190 ? -6.883 -14.719 4.984 1 98.94 190 ILE A N 1
ATOM 1530 C CA . ILE A 1 190 ? -6.492 -13.375 4.578 1 98.94 190 ILE A CA 1
ATOM 1531 C C . ILE A 1 190 ? -7.133 -12.344 5.508 1 98.94 190 ILE A C 1
ATOM 1533 O O . ILE A 1 190 ? -8.352 -12.352 5.703 1 98.94 190 ILE A O 1
ATOM 1537 N N . CYS A 1 191 ? -6.309 -11.484 6.023 1 98.94 191 CYS A N 1
ATOM 1538 C CA . CYS A 1 191 ? -6.789 -10.367 6.836 1 98.94 191 CYS A CA 1
ATOM 1539 C C . CYS A 1 191 ? -6.672 -9.055 6.078 1 98.94 191 CYS A C 1
ATOM 1541 O O . CYS A 1 191 ? -5.82 -8.914 5.195 1 98.94 191 CYS A O 1
ATOM 1543 N N . SER A 1 192 ? -7.508 -8.117 6.418 1 98.75 192 SER A N 1
ATOM 1544 C CA . SER A 1 192 ? -7.352 -6.773 5.879 1 98.75 192 SER A CA 1
ATOM 1545 C C . SER A 1 192 ? -7.746 -5.719 6.906 1 98.75 192 SER A C 1
ATOM 1547 O O . SER A 1 192 ? -8.516 -5.996 7.832 1 98.75 192 SER A O 1
ATOM 1549 N N . ARG A 1 193 ? -7.219 -4.578 6.805 1 98.25 193 ARG A N 1
ATOM 1550 C CA . ARG A 1 193 ? -7.547 -3.385 7.582 1 98.25 193 ARG A CA 1
ATOM 1551 C C . ARG A 1 193 ? -7.289 -2.119 6.77 1 98.25 193 ARG A C 1
ATOM 1553 O O . ARG A 1 193 ? -6.516 -2.135 5.812 1 98.25 193 ARG A O 1
ATOM 1560 N N . PRO A 1 194 ? -7.992 -1.054 7.121 1 97.12 194 PRO A N 1
ATOM 1561 C CA . PRO A 1 194 ? -7.637 0.203 6.457 1 97.12 194 PRO A CA 1
ATOM 1562 C C . PRO A 1 194 ? -6.172 0.584 6.66 1 97.12 194 PRO A C 1
ATOM 1564 O O . PRO A 1 194 ? -5.602 0.315 7.719 1 97.12 194 PRO A O 1
ATOM 1567 N N . ASN A 1 195 ? -5.582 1.143 5.605 1 97.56 195 ASN A N 1
ATOM 1568 C CA . ASN A 1 195 ? -4.203 1.575 5.793 1 97.56 195 ASN A CA 1
ATOM 1569 C C . ASN A 1 195 ? -4.117 2.785 6.719 1 97.56 195 ASN A C 1
ATOM 1571 O O . ASN A 1 195 ? -5.133 3.414 7.023 1 97.56 195 ASN A O 1
ATOM 1575 N N . ASN A 1 196 ? -2.926 3.098 7.184 1 95.94 196 ASN A N 1
ATOM 1576 C CA . ASN A 1 196 ? -2.73 4.102 8.227 1 95.94 196 ASN A CA 1
ATOM 1577 C C . ASN A 1 196 ? -3.084 5.5 7.727 1 95.94 196 ASN A C 1
ATOM 1579 O O . ASN A 1 196 ? -3.449 6.371 8.516 1 95.94 196 ASN A O 1
ATOM 1583 N N . TYR A 1 197 ? -2.963 5.68 6.461 1 94.12 197 TYR A N 1
ATOM 1584 C CA . TYR A 1 197 ? -3.34 6.977 5.914 1 94.12 197 TYR A CA 1
ATOM 1585 C C . TYR A 1 197 ? -4.848 7.188 6.004 1 94.12 197 TYR A C 1
ATOM 1587 O O . TYR A 1 197 ? -5.305 8.266 6.387 1 94.12 197 TYR A O 1
ATOM 1595 N N . VAL A 1 198 ? -5.594 6.156 5.664 1 93.69 198 VAL A N 1
ATOM 1596 C CA . VAL A 1 198 ? -7.051 6.211 5.742 1 93.69 198 VAL A CA 1
ATOM 1597 C C . VAL A 1 198 ? -7.484 6.398 7.195 1 93.69 198 VAL A C 1
ATOM 1599 O O . VAL A 1 198 ? -8.375 7.203 7.484 1 93.69 198 VAL A O 1
ATOM 1602 N N . LEU A 1 199 ? -6.863 5.633 8.078 1 92.94 199 LEU A N 1
ATOM 1603 C CA . LEU A 1 199 ? -7.184 5.742 9.492 1 92.94 199 LEU A CA 1
ATOM 1604 C C . LEU A 1 199 ? -6.906 7.152 10.008 1 92.94 199 LEU A C 1
ATOM 1606 O O . LEU A 1 199 ? -7.707 7.711 10.766 1 92.94 199 LEU A O 1
ATOM 1610 N N . TRP A 1 200 ? -5.812 7.699 9.641 1 91.31 200 TRP A N 1
ATOM 1611 C CA . TRP A 1 200 ? -5.445 9.055 10.031 1 91.31 200 TRP A CA 1
ATOM 1612 C C . TRP A 1 200 ? -6.449 10.07 9.484 1 91.31 200 TRP A C 1
ATOM 1614 O O . TRP A 1 200 ? -6.91 10.945 10.219 1 91.31 200 TRP A O 1
ATOM 1624 N N . ARG A 1 201 ? -6.73 9.977 8.188 1 89.06 201 ARG A N 1
ATOM 1625 C CA . ARG A 1 201 ? -7.668 10.898 7.543 1 89.06 201 ARG A CA 1
ATOM 1626 C C . ARG A 1 201 ? -9.031 10.859 8.227 1 89.06 201 ARG A C 1
ATOM 1628 O O . ARG A 1 201 ? -9.68 11.898 8.391 1 89.06 201 ARG A O 1
ATOM 1635 N N . GLN A 1 202 ? -9.43 9.664 8.578 1 88.75 202 GLN A N 1
ATOM 1636 C CA . GLN A 1 202 ? -10.719 9.508 9.234 1 88.75 202 GLN A CA 1
ATOM 1637 C C . GLN A 1 202 ? -10.727 10.188 10.602 1 88.75 202 GLN A C 1
ATOM 1639 O O . GLN A 1 202 ? -11.773 10.664 11.055 1 88.75 202 GLN A O 1
ATOM 1644 N N . LYS A 1 203 ? -9.609 10.211 11.281 1 84.31 203 LYS A N 1
ATOM 1645 C CA . LYS A 1 203 ? -9.492 10.844 12.594 1 84.31 203 LYS A CA 1
ATOM 1646 C C . LYS A 1 203 ? -9.562 12.367 12.477 1 84.31 203 LYS A C 1
ATOM 1648 O O . LYS A 1 203 ? -10.141 13.031 13.336 1 84.31 203 LYS A O 1
ATOM 1653 N N . ILE A 1 204 ? -8.953 12.906 11.445 1 80.25 204 ILE A N 1
ATOM 1654 C CA . ILE A 1 204 ? -8.898 14.352 11.273 1 80.25 204 ILE A CA 1
ATOM 1655 C C . ILE A 1 204 ? -10.18 14.844 10.594 1 80.25 204 ILE A C 1
ATOM 1657 O O . ILE A 1 204 ? -10.68 15.922 10.906 1 80.25 204 ILE A O 1
ATOM 1661 N N . TYR A 1 205 ? -10.648 13.938 9.641 1 81 205 TYR A N 1
ATOM 1662 C CA . TYR A 1 205 ? -11.875 14.266 8.93 1 81 205 TYR A CA 1
ATOM 1663 C C . TYR A 1 205 ? -12.938 13.195 9.141 1 81 205 TYR A C 1
ATOM 1665 O O . TYR A 1 205 ? -13.195 12.391 8.25 1 81 205 TYR A O 1
ATOM 1673 N N . PRO A 1 206 ? -13.453 13.281 10.367 1 77 206 PRO A N 1
ATOM 1674 C CA . PRO A 1 206 ? -14.445 12.234 10.633 1 77 206 PRO A CA 1
ATOM 1675 C C . PRO A 1 206 ? -15.703 12.375 9.773 1 77 206 PRO A C 1
ATOM 1677 O O . PRO A 1 206 ? -16.141 13.492 9.508 1 77 206 PRO A O 1
ATOM 1680 N N . GLU A 1 207 ? -16.031 11.633 8.898 1 64.94 207 GLU A N 1
ATOM 1681 C CA . GLU A 1 207 ? -17.281 11.672 8.148 1 64.94 207 GLU A CA 1
ATOM 1682 C C . GLU A 1 207 ? -18.484 11.375 9.047 1 64.94 207 GLU A C 1
ATOM 1684 O O . GLU A 1 207 ? -18.359 10.641 10.031 1 64.94 207 GLU A O 1
ATOM 1689 N N . MET B 1 1 ? 27.656 62.406 123.75 1 22.33 1 MET B N 1
ATOM 1690 C CA . MET B 1 1 ? 27.219 63.781 123.875 1 22.33 1 MET B CA 1
ATOM 1691 C C . MET B 1 1 ? 26.438 64.25 122.688 1 22.33 1 MET B C 1
ATOM 1693 O O . MET B 1 1 ? 26.391 63.562 121.625 1 22.33 1 MET B O 1
ATOM 1697 N N . GLY B 1 2 ? 26.766 65.5 122.125 1 19.66 2 GLY B N 1
ATOM 1698 C CA . GLY B 1 2 ? 25.922 66.688 121.75 1 19.66 2 GLY B CA 1
ATOM 1699 C C . GLY B 1 2 ? 25.328 66.562 120.375 1 19.66 2 GLY B C 1
ATOM 1700 O O . GLY B 1 2 ? 24.125 66.75 120.188 1 19.66 2 GLY B O 1
ATOM 1701 N N . LYS B 1 3 ? 26.141 66.812 119.25 1 24.09 3 LYS B N 1
ATOM 1702 C CA . LYS B 1 3 ? 25.906 67.938 118.375 1 24.09 3 LYS B CA 1
ATOM 1703 C C . LYS B 1 3 ? 24.859 67.625 117.312 1 24.09 3 LYS B C 1
ATOM 1705 O O . LYS B 1 3 ? 24.688 66.438 116.938 1 24.09 3 LYS B O 1
ATOM 1710 N N . GLY B 1 4 ? 24.016 68.625 116.875 1 23.02 4 GLY B N 1
ATOM 1711 C CA . GLY B 1 4 ? 22.734 69.125 116.438 1 23.02 4 GLY B CA 1
ATOM 1712 C C . GLY B 1 4 ? 22.453 68.938 115 1 23.02 4 GLY B C 1
ATOM 1713 O O . GLY B 1 4 ? 21.297 68.875 114.562 1 23.02 4 GLY B O 1
ATOM 1714 N N . ALA B 1 5 ? 23.578 69.188 114.125 1 23.8 5 ALA B N 1
ATOM 1715 C CA . ALA B 1 5 ? 23.328 70.25 113.188 1 23.8 5 ALA B CA 1
ATOM 1716 C C . ALA B 1 5 ? 22.328 69.812 112.125 1 23.8 5 ALA B C 1
ATOM 1718 O O . ALA B 1 5 ? 21.359 70.562 111.812 1 23.8 5 ALA B O 1
ATOM 1719 N N . GLN B 1 6 ? 22.859 69.125 111.062 1 24.61 6 GLN B N 1
ATOM 1720 C CA . GLN B 1 6 ? 22.969 69.75 109.688 1 24.61 6 GLN B CA 1
ATOM 1721 C C . GLN B 1 6 ? 21.672 69.562 108.938 1 24.61 6 GLN B C 1
ATOM 1723 O O . GLN B 1 6 ? 21.094 68.438 108.875 1 24.61 6 GLN B O 1
ATOM 1728 N N . GLU B 1 7 ? 20.906 70.688 108.75 1 27.66 7 GLU B N 1
ATOM 1729 C CA . GLU B 1 7 ? 19.625 71.125 108.188 1 27.66 7 GLU B CA 1
ATOM 1730 C C . GLU B 1 7 ? 19.406 70.625 106.812 1 27.66 7 GLU B C 1
ATOM 1732 O O . GLU B 1 7 ? 20.125 71 105.875 1 27.66 7 GLU B O 1
ATOM 1737 N N . LYS B 1 8 ? 19.297 69.375 106.562 1 26.27 8 LYS B N 1
ATOM 1738 C CA . LYS B 1 8 ? 19.328 68.812 105.188 1 26.27 8 LYS B CA 1
ATOM 1739 C C . LYS B 1 8 ? 18.203 69.375 104.312 1 26.27 8 LYS B C 1
ATOM 1741 O O . LYS B 1 8 ? 17.031 69.125 104.562 1 26.27 8 LYS B O 1
ATOM 1746 N N . ASN B 1 9 ? 18.344 70.75 104 1 25.62 9 ASN B N 1
ATOM 1747 C CA . ASN B 1 9 ? 17.391 71.625 103.25 1 25.62 9 ASN B CA 1
ATOM 1748 C C . ASN B 1 9 ? 17.016 71.062 101.938 1 25.62 9 ASN B C 1
ATOM 1750 O O . ASN B 1 9 ? 16.391 71.688 101.125 1 25.62 9 ASN B O 1
ATOM 1754 N N . HIS B 1 10 ? 17.219 69.688 101.625 1 24 10 HIS B N 1
ATOM 1755 C CA . HIS B 1 10 ? 17.453 69.375 100.188 1 24 10 HIS B CA 1
ATOM 1756 C C . HIS B 1 10 ? 16.266 69.812 99.375 1 24 10 HIS B C 1
ATOM 1758 O O . HIS B 1 10 ? 16.438 70.125 98.188 1 24 10 HIS B O 1
ATOM 1764 N N . PRO B 1 11 ? 14.898 69.625 99.812 1 30.72 11 PRO B N 1
ATOM 1765 C CA . PRO B 1 11 ? 14.18 68.875 98.75 1 30.72 11 PRO B CA 1
ATOM 1766 C C . PRO B 1 11 ? 13.742 69.688 97.562 1 30.72 11 PRO B C 1
ATOM 1768 O O . PRO B 1 11 ? 13.102 70.75 97.75 1 30.72 11 PRO B O 1
ATOM 1771 N N . ASP B 1 12 ? 14.586 70 96.625 1 28.17 12 ASP B N 1
ATOM 1772 C CA . ASP B 1 12 ? 14.383 70.812 95.438 1 28.17 12 ASP B CA 1
ATOM 1773 C C . ASP B 1 12 ? 12.992 70.562 94.875 1 28.17 12 ASP B C 1
ATOM 1775 O O . ASP B 1 12 ? 12.438 69.5 94.938 1 28.17 12 ASP B O 1
ATOM 1779 N N . GLN B 1 13 ? 12.297 71.688 94.562 1 25.25 13 GLN B N 1
ATOM 1780 C CA . GLN B 1 13 ? 10.992 72.125 94.062 1 25.25 13 GLN B CA 1
ATOM 1781 C C . GLN B 1 13 ? 10.664 71.438 92.688 1 25.25 13 GLN B C 1
ATOM 1783 O O . GLN B 1 13 ? 11.508 71.375 91.812 1 25.25 13 GLN B O 1
ATOM 1788 N N . GLU B 1 14 ? 9.758 70.5 92.562 1 31.12 14 GLU B N 1
ATOM 1789 C CA . GLU B 1 14 ? 9.164 69.688 91.562 1 31.12 14 GLU B CA 1
ATOM 1790 C C . GLU B 1 14 ? 8.531 70.5 90.438 1 31.12 14 GLU B C 1
ATOM 1792 O O . GLU B 1 14 ? 7.988 70 89.5 1 31.12 14 GLU B O 1
ATOM 1797 N N . GLU B 1 15 ? 8.844 71.875 90.312 1 32.5 15 GLU B N 1
ATOM 1798 C CA . GLU B 1 15 ? 7.715 72.5 89.625 1 32.5 15 GLU B CA 1
ATOM 1799 C C . GLU B 1 15 ? 7.363 71.75 88.375 1 32.5 15 GLU B C 1
ATOM 1801 O O . GLU B 1 15 ? 8.195 71.062 87.812 1 32.5 15 GLU B O 1
ATOM 1806 N N . VAL B 1 16 ? 6.066 72 87.875 1 34.78 16 VAL B N 1
ATOM 1807 C CA . VAL B 1 16 ? 4.953 71.688 86.938 1 34.78 16 VAL B CA 1
ATOM 1808 C C . VAL B 1 16 ? 5.316 72 85.5 1 34.78 16 VAL B C 1
ATOM 1810 O O . VAL B 1 16 ? 5.566 73.188 85.188 1 34.78 16 VAL B O 1
ATOM 1813 N N . LEU B 1 17 ? 6.137 71.25 84.875 1 30.23 17 LEU B N 1
ATOM 1814 C CA . LEU B 1 17 ? 6.516 71.5 83.5 1 30.23 17 LEU B CA 1
ATOM 1815 C C . LEU B 1 17 ? 5.281 71.688 82.625 1 30.23 17 LEU B C 1
ATOM 1817 O O . LEU B 1 17 ? 4.324 70.938 82.688 1 30.23 17 LEU B O 1
ATOM 1821 N N . ASN B 1 18 ? 4.863 73 82.312 1 32.19 18 ASN B N 1
ATOM 1822 C CA . ASN B 1 18 ? 3.791 73.438 81.438 1 32.19 18 ASN B CA 1
ATOM 1823 C C . ASN B 1 18 ? 3.836 72.812 80.062 1 32.19 18 ASN B C 1
ATOM 1825 O O . ASN B 1 18 ? 4.91 72.625 79.5 1 32.19 18 ASN B O 1
ATOM 1829 N N . PRO B 1 19 ? 2.859 71.938 79.625 1 38.06 19 PRO B N 1
ATOM 1830 C CA . PRO B 1 19 ? 2.787 71.188 78.375 1 38.06 19 PRO B CA 1
ATOM 1831 C C . PRO B 1 19 ? 2.934 72.062 77.125 1 38.06 19 PRO B C 1
ATOM 1833 O O . PRO B 1 19 ? 2.545 73.188 77.188 1 38.06 19 PRO B O 1
ATOM 1836 N N . PRO B 1 20 ? 4.047 72 76.375 1 38.72 20 PRO B N 1
ATOM 1837 C CA . PRO B 1 20 ? 4.254 72.875 75.188 1 38.72 20 PRO B CA 1
ATOM 1838 C C . PRO B 1 20 ? 3.037 72.875 74.25 1 38.72 20 PRO B C 1
ATOM 1840 O O . PRO B 1 20 ? 2.246 71.938 74.25 1 38.72 20 PRO B O 1
ATOM 1843 N N . ARG B 1 21 ? 2.412 74.062 73.938 1 33.25 21 ARG B N 1
ATOM 1844 C CA . ARG B 1 21 ? 1.35 74.438 73 1 33.25 21 ARG B CA 1
ATOM 1845 C C . ARG B 1 21 ? 1.641 73.875 71.625 1 33.25 21 ARG B C 1
ATOM 1847 O O . ARG B 1 21 ? 2.752 74 71.125 1 33.25 21 ARG B O 1
ATOM 1854 N N . ASP B 1 22 ? 0.93 72.75 71.188 1 33.56 22 ASP B N 1
ATOM 1855 C CA . ASP B 1 22 ? 0.909 72.125 69.875 1 33.56 22 ASP B CA 1
ATOM 1856 C C . ASP B 1 22 ? 0.704 73.125 68.75 1 33.56 22 ASP B C 1
ATOM 1858 O O . ASP B 1 22 ? -0.302 73.812 68.75 1 33.56 22 ASP B O 1
ATOM 1862 N N . GLU B 1 23 ? 1.72 73.938 68.312 1 35.03 23 GLU B N 1
ATOM 1863 C CA . GLU B 1 23 ? 1.576 74.75 67.062 1 35.03 23 GLU B CA 1
ATOM 1864 C C . GLU B 1 23 ? 1.012 73.875 65.938 1 35.03 23 GLU B C 1
ATOM 1866 O O . GLU B 1 23 ? 1.555 72.812 65.625 1 35.03 23 GLU B O 1
ATOM 1871 N N . GLU B 1 24 ? -0.312 73.875 65.625 1 37.06 24 GLU B N 1
ATOM 1872 C CA . GLU B 1 24 ? -1 73.375 64.438 1 37.06 24 GLU B CA 1
ATOM 1873 C C . GLU B 1 24 ? -0.348 73.875 63.156 1 37.06 24 GLU B C 1
ATOM 1875 O O . GLU B 1 24 ? -0.299 75.062 62.906 1 37.06 24 GLU B O 1
ATOM 1880 N N . LYS B 1 25 ? 0.758 73.312 62.688 1 38.84 25 LYS B N 1
ATOM 1881 C CA . LYS B 1 25 ? 1.28 73.562 61.344 1 38.84 25 LYS B CA 1
ATOM 1882 C C . LYS B 1 25 ? 0.18 73.438 60.281 1 38.84 25 LYS B C 1
ATOM 1884 O O . LYS B 1 25 ? -0.441 72.375 60.156 1 38.84 25 LYS B O 1
ATOM 1889 N N . GLN B 1 26 ? -0.561 74.5 59.938 1 32.69 26 GLN B N 1
ATOM 1890 C CA . GLN B 1 26 ? -1.391 74.562 58.75 1 32.69 26 GLN B CA 1
ATOM 1891 C C . GLN B 1 26 ? -0.588 74.25 57.5 1 32.69 26 GLN B C 1
ATOM 1893 O O . GLN B 1 26 ? 0.371 74.938 57.156 1 32.69 26 GLN B O 1
ATOM 1898 N N . CYS B 1 27 ? -0.335 73.062 57.156 1 35.31 27 CYS B N 1
ATOM 1899 C CA . CYS B 1 27 ? 0.209 72.625 55.875 1 35.31 27 CYS B CA 1
ATOM 1900 C C . CYS B 1 27 ? -0.55 73.312 54.75 1 35.31 27 CYS B C 1
ATOM 1902 O O . CYS B 1 27 ? -1.747 73.062 54.562 1 35.31 27 CYS B O 1
ATOM 1904 N N . LYS B 1 28 ? -0.233 74.562 54.375 1 38.75 28 LYS B N 1
ATOM 1905 C CA . LYS B 1 28 ? -0.666 75.188 53.125 1 38.75 28 LYS B CA 1
ATOM 1906 C C . LYS B 1 28 ? -0.281 74.312 51.938 1 38.75 28 LYS B C 1
ATOM 1908 O O . LYS B 1 28 ? 0.904 74.125 51.656 1 38.75 28 LYS B O 1
ATOM 1913 N N . TRP B 1 29 ? -1.07 73.25 51.594 1 39.06 29 TRP B N 1
ATOM 1914 C CA . TRP B 1 29 ? -0.967 72.625 50.312 1 39.06 29 TRP B CA 1
ATOM 1915 C C . TRP B 1 29 ? -1 73.625 49.156 1 39.06 29 TRP B C 1
ATOM 1917 O O . TRP B 1 29 ? -1.979 74.375 49.031 1 39.06 29 TRP B O 1
ATOM 1927 N N . ASP B 1 30 ? 0.06 74.375 48.875 1 35.75 30 ASP B N 1
ATOM 1928 C CA . ASP B 1 30 ? 0.217 75.125 47.656 1 35.75 30 ASP B CA 1
ATOM 1929 C C . ASP B 1 30 ? -0.145 74.375 46.406 1 35.75 30 ASP B C 1
ATOM 1931 O O . ASP B 1 30 ? 0.605 73.438 46 1 35.75 30 ASP B O 1
ATOM 1935 N N . SER B 1 31 ? -1.397 73.938 46.219 1 44.97 31 SER B N 1
ATOM 1936 C CA . SER B 1 31 ? -1.896 73.375 44.969 1 44.97 31 SER B CA 1
ATOM 1937 C C . SER B 1 31 ? -1.643 74.312 43.781 1 44.97 31 SER B C 1
ATOM 1939 O O . SER B 1 31 ? -2.434 75.188 43.531 1 44.97 31 SER B O 1
ATOM 1941 N N . SER B 1 32 ? -0.461 74.812 43.562 1 49.44 32 SER B N 1
ATOM 1942 C CA . SER B 1 32 ? -0.282 75.688 42.375 1 49.44 32 SER B CA 1
ATOM 1943 C C . SER B 1 32 ? -0.655 74.938 41.094 1 49.44 32 SER B C 1
ATOM 1945 O O . SER B 1 32 ? -0.377 73.75 40.938 1 49.44 32 SER B O 1
ATOM 1947 N N . PRO B 1 33 ? -1.573 75.438 40.281 1 52.97 33 PRO B N 1
ATOM 1948 C CA . PRO B 1 33 ? -2.076 74.938 39 1 52.97 33 PRO B CA 1
ATOM 1949 C C . PRO B 1 33 ? -0.964 74.438 38.062 1 52.97 33 PRO B C 1
ATOM 1951 O O . PRO B 1 33 ? -1.232 73.75 37.125 1 52.97 33 PRO B O 1
ATOM 1954 N N . HIS B 1 34 ? 0.293 74.938 38.219 1 54.34 34 HIS B N 1
ATOM 1955 C CA . HIS B 1 34 ? 1.383 74.5 37.344 1 54.34 34 HIS B CA 1
ATOM 1956 C C . HIS B 1 34 ? 1.774 73.062 37.562 1 54.34 34 HIS B C 1
ATOM 1958 O O . HIS B 1 34 ? 2.439 72.438 36.75 1 54.34 34 HIS B O 1
ATOM 1964 N N . GLY B 1 35 ? 1.49 72.5 38.656 1 53.28 35 GLY B N 1
ATOM 1965 C CA . GLY B 1 35 ? 1.923 71.188 39 1 53.28 35 GLY B CA 1
ATOM 1966 C C . GLY B 1 35 ? 1.079 70.062 38.344 1 53.28 35 GLY B C 1
ATOM 1967 O O . GLY B 1 35 ? 1.583 69 38 1 53.28 35 GLY B O 1
ATOM 1968 N N . MET B 1 36 ? -0.211 70.375 38.281 1 55.88 36 MET B N 1
ATOM 1969 C CA . MET B 1 36 ? -1.135 69.375 37.75 1 55.88 36 MET B CA 1
ATOM 1970 C C . MET B 1 36 ? -0.944 69.188 36.25 1 55.88 36 MET B C 1
ATOM 1972 O O . MET B 1 36 ? -1.083 68.062 35.719 1 55.88 36 MET B O 1
ATOM 1976 N N . GLY B 1 37 ? -0.644 70.25 35.594 1 56.84 37 GLY B N 1
ATOM 1977 C CA . GLY B 1 37 ? -0.378 70.188 34.156 1 56.84 37 GLY B CA 1
ATOM 1978 C C . GLY B 1 37 ? 0.817 69.312 33.812 1 56.84 37 GLY B C 1
ATOM 1979 O O . GLY B 1 37 ? 0.826 68.625 32.75 1 56.84 37 GLY B O 1
ATOM 1980 N N . ARG B 1 38 ? 1.839 69.375 34.562 1 60.75 38 ARG B N 1
ATOM 1981 C CA . ARG B 1 38 ? 3.072 68.625 34.312 1 60.75 38 ARG B CA 1
ATOM 1982 C C . ARG B 1 38 ? 2.871 67.125 34.531 1 60.75 38 ARG B C 1
ATOM 1984 O O . ARG B 1 38 ? 3.428 66.312 33.812 1 60.75 38 ARG B O 1
ATOM 1991 N N . LYS B 1 39 ? 2.1 66.75 35.5 1 65.31 39 LYS B N 1
ATOM 1992 C CA . LYS B 1 39 ? 1.849 65.312 35.719 1 65.31 39 LYS B CA 1
ATOM 1993 C C . LYS B 1 39 ? 0.992 64.688 34.625 1 65.31 39 LYS B C 1
ATOM 1995 O O . LYS B 1 39 ? 1.248 63.594 34.156 1 65.31 39 LYS B O 1
ATOM 2000 N N . CYS B 1 40 ? 0.097 65.5 34.125 1 61.94 40 CYS B N 1
ATOM 2001 C CA . CYS B 1 40 ? -0.765 65.062 33.062 1 61.94 40 CYS B CA 1
ATOM 2002 C C . CYS B 1 40 ? 0.024 64.875 31.766 1 61.94 40 CYS B C 1
ATOM 2004 O O . CYS B 1 40 ? -0.204 63.906 31.016 1 61.94 40 CYS B O 1
ATOM 2006 N N . ARG B 1 41 ? 0.915 65.75 31.516 1 69.12 41 ARG B N 1
ATOM 2007 C CA . ARG B 1 41 ? 1.77 65.688 30.344 1 69.12 41 ARG B CA 1
ATOM 2008 C C . ARG B 1 41 ? 2.732 64.5 30.453 1 69.12 41 ARG B C 1
ATOM 2010 O O . ARG B 1 41 ? 3.027 63.844 29.453 1 69.12 41 ARG B O 1
ATOM 2017 N N . ARG B 1 42 ? 3.053 64.25 31.656 1 72.12 42 ARG B N 1
ATOM 2018 C CA . ARG B 1 42 ? 3.979 63.125 31.875 1 72.12 42 ARG B CA 1
ATOM 2019 C C . ARG B 1 42 ? 3.275 61.781 31.688 1 72.12 42 ARG B C 1
ATOM 2021 O O . ARG B 1 42 ? 3.836 60.844 31.094 1 72.12 42 ARG B O 1
ATOM 2028 N N . VAL B 1 43 ? 2.049 61.781 32.156 1 68.69 43 VAL B N 1
ATOM 2029 C CA . VAL B 1 43 ? 1.281 60.531 32.031 1 68.69 43 VAL B CA 1
ATOM 2030 C C . VAL B 1 43 ? 0.92 60.312 30.547 1 68.69 43 VAL B C 1
ATOM 2032 O O . VAL B 1 43 ? 1 59.188 30.047 1 68.69 43 VAL B O 1
ATOM 2035 N N . GLN B 1 44 ? 0.573 61.375 29.875 1 72.25 44 GLN B N 1
ATOM 2036 C CA . GLN B 1 44 ? 0.299 61.312 28.438 1 72.25 44 GLN B CA 1
ATOM 2037 C C . GLN B 1 44 ? 1.557 60.938 27.656 1 72.25 44 GLN B C 1
ATOM 2039 O O . GLN B 1 44 ? 1.492 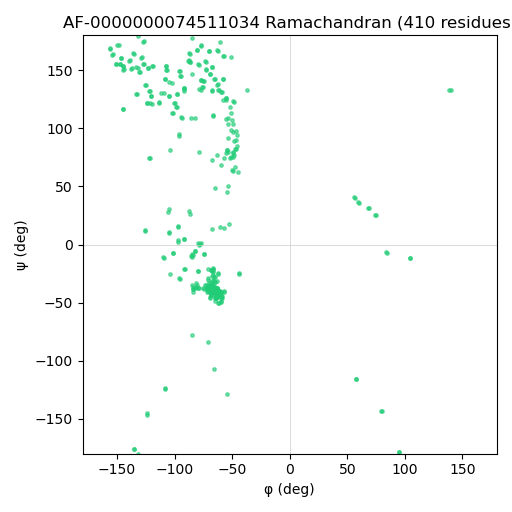60.188 26.688 1 72.25 44 GLN B O 1
ATOM 2044 N N . GLN B 1 45 ? 2.6 61.5 28.156 1 76.12 45 GLN B N 1
ATOM 2045 C CA . GLN B 1 45 ? 3.873 61.219 27.5 1 76.12 45 GLN B CA 1
ATOM 2046 C C . GLN B 1 45 ? 4.27 59.781 27.656 1 76.12 45 GLN B C 1
ATOM 2048 O O . GLN B 1 45 ? 4.93 59.188 26.797 1 76.12 45 GLN B O 1
ATOM 2053 N N . LEU B 1 46 ? 3.686 59.188 28.656 1 78.12 46 LEU B N 1
ATOM 2054 C CA . LEU B 1 46 ? 4.039 57.781 28.859 1 78.12 46 LEU B CA 1
ATOM 2055 C C . LEU B 1 46 ? 3.016 56.875 28.203 1 78.12 46 LEU B C 1
ATOM 2057 O O . LEU B 1 46 ? 3.377 55.812 27.656 1 78.12 46 LEU B O 1
ATOM 2061 N N . LEU B 1 47 ? 1.806 57.375 28.125 1 82.19 47 LEU B N 1
ATOM 2062 C CA . LEU B 1 47 ? 0.74 56.531 27.625 1 82.19 47 LEU B CA 1
ATOM 2063 C C . LEU B 1 47 ? 0.751 56.469 26.109 1 82.19 47 LEU B C 1
ATOM 2065 O O . LEU B 1 47 ? 0.458 55.438 25.516 1 82.19 47 LEU B O 1
ATOM 2069 N N . ALA B 1 48 ? 1.101 57.562 25.484 1 83.06 48 ALA B N 1
ATOM 2070 C CA . ALA B 1 48 ? 1.115 57.594 24.031 1 83.06 48 ALA B CA 1
ATOM 2071 C C . ALA B 1 48 ? 2.156 56.656 23.453 1 83.06 48 ALA B C 1
ATOM 2073 O O . ALA B 1 48 ? 1.848 55.844 22.578 1 83.06 48 ALA B O 1
ATOM 2074 N N . PRO B 1 49 ? 3.361 56.625 23.969 1 86.94 49 PRO B N 1
ATOM 2075 C CA . PRO B 1 49 ? 4.332 55.656 23.469 1 86.94 49 PRO B CA 1
ATOM 2076 C C . PRO B 1 49 ? 3.939 54.219 23.781 1 86.94 49 PRO B C 1
ATOM 2078 O O . PRO B 1 49 ? 4.164 53.312 22.953 1 86.94 49 PRO B O 1
ATOM 2081 N N . LEU B 1 50 ? 3.252 54.062 24.875 1 85.44 50 LEU B N 1
ATOM 2082 C CA . LEU B 1 50 ? 2.805 52.719 25.234 1 85.44 50 LEU B CA 1
ATOM 2083 C C . LEU B 1 50 ? 1.731 52.219 24.266 1 85.44 50 LEU B C 1
ATOM 2085 O O . LEU B 1 50 ? 1.757 51.062 23.828 1 85.44 50 LEU B O 1
ATOM 2089 N N . CYS B 1 51 ? 0.84 53.094 23.844 1 83.88 51 CYS B N 1
ATOM 2090 C CA . CYS B 1 51 ? -0.216 52.75 22.891 1 83.88 51 CYS B CA 1
ATOM 2091 C C . CYS B 1 51 ? 0.364 52.438 21.531 1 83.88 51 CYS B C 1
ATOM 2093 O O . CYS B 1 51 ? -0.095 51.531 20.844 1 83.88 51 CYS B O 1
ATOM 2095 N N . VAL B 1 52 ? 1.402 53.188 21.156 1 85.56 52 VAL B N 1
ATOM 2096 C CA . VAL B 1 52 ? 2.061 52.938 19.891 1 85.56 52 VAL B CA 1
ATOM 2097 C C . VAL B 1 52 ? 2.758 51.594 19.922 1 85.56 52 VAL B C 1
ATOM 2099 O O . VAL B 1 52 ? 2.668 50.812 18.969 1 85.56 52 VAL B O 1
ATOM 2102 N N . VAL B 1 53 ? 3.375 51.219 21.047 1 87.81 53 VAL B N 1
ATOM 2103 C CA . VAL B 1 53 ? 4.066 49.938 21.188 1 87.81 53 VAL B CA 1
ATOM 2104 C C . VAL B 1 53 ? 3.051 48.781 21.172 1 87.81 53 VAL B C 1
ATOM 2106 O O . VAL B 1 53 ? 3.268 47.781 20.516 1 87.81 53 VAL B O 1
ATOM 2109 N N . LEU B 1 54 ? 1.903 49 21.734 1 88.12 54 LEU B N 1
ATOM 2110 C CA . LEU B 1 54 ? 0.873 47.969 21.797 1 88.12 54 LEU B CA 1
ATOM 2111 C C . LEU B 1 54 ? 0.233 47.781 20.422 1 88.12 54 LEU B C 1
ATOM 2113 O O . LEU B 1 54 ? -0.077 46.656 20.031 1 88.12 54 LEU B O 1
ATOM 2117 N N . SER B 1 55 ? 0.098 48.844 19.672 1 88.88 55 SER B N 1
ATOM 2118 C CA . SER B 1 55 ? -0.449 48.75 18.312 1 88.88 55 SER B CA 1
ATOM 2119 C C . SER B 1 55 ? 0.501 48 17.391 1 88.88 55 SER B C 1
ATOM 2121 O O . SER B 1 55 ? 0.067 47.188 16.578 1 88.88 55 SER B O 1
ATOM 2123 N N . VAL B 1 56 ? 1.797 48.219 17.5 1 90.5 56 VAL B N 1
ATOM 2124 C CA . VAL B 1 56 ? 2.791 47.5 16.703 1 90.5 56 VAL B CA 1
ATOM 2125 C C . VAL B 1 56 ? 2.809 46.031 17.109 1 90.5 56 VAL B C 1
ATOM 2127 O O . VAL B 1 56 ? 2.898 45.156 16.25 1 90.5 56 VAL B O 1
ATOM 2130 N N . LEU B 1 57 ? 2.625 45.719 18.375 1 91 57 LEU B N 1
ATOM 2131 C CA . LEU B 1 57 ? 2.582 44.344 18.875 1 91 57 LEU B CA 1
ATOM 2132 C C . LEU B 1 57 ? 1.348 43.625 18.344 1 91 57 LEU B C 1
ATOM 2134 O O . LEU B 1 57 ? 1.431 42.469 17.938 1 91 57 LEU B O 1
ATOM 2138 N N . VAL B 1 58 ? 0.264 44.344 18.266 1 90.44 58 VAL B N 1
ATOM 2139 C CA . VAL B 1 58 ? -0.975 43.781 17.75 1 90.44 58 VAL B CA 1
ATOM 2140 C C . VAL B 1 58 ? -0.822 43.469 16.25 1 90.44 58 VAL B C 1
ATOM 2142 O O . VAL B 1 58 ? -1.208 42.375 15.797 1 90.44 58 VAL B O 1
ATOM 2145 N N . LEU B 1 59 ? -0.193 44.406 15.539 1 90.94 59 LEU B N 1
ATOM 2146 C CA . LEU B 1 59 ? 0.004 44.188 14.109 1 90.94 59 LEU B CA 1
ATOM 2147 C C . LEU B 1 59 ? 0.94 43.031 13.859 1 90.94 59 LEU B C 1
ATOM 2149 O O . LEU B 1 59 ? 0.687 42.219 12.977 1 90.94 59 LEU B O 1
ATOM 2153 N N . THR B 1 60 ? 1.967 42.812 14.633 1 91.94 60 THR B N 1
ATOM 2154 C CA . THR B 1 60 ? 2.914 41.719 14.5 1 91.94 60 THR B CA 1
ATOM 2155 C C . THR B 1 60 ? 2.254 40.375 14.867 1 91.94 60 THR B C 1
ATOM 2157 O O . THR B 1 60 ? 2.459 39.375 14.188 1 91.94 60 THR B O 1
ATOM 2160 N N . LEU B 1 61 ? 1.421 40.438 15.883 1 91.12 61 LEU B N 1
ATOM 2161 C CA . LEU B 1 61 ? 0.741 39.219 16.312 1 91.12 61 LEU B CA 1
ATOM 2162 C C . LEU B 1 61 ? -0.32 38.781 15.297 1 91.12 61 LEU B C 1
ATOM 2164 O O . LEU B 1 61 ? -0.527 37.594 15.062 1 91.12 61 LEU B O 1
ATOM 2168 N N . LEU B 1 62 ? -0.89 39.781 14.617 1 89.81 62 LEU B N 1
ATOM 2169 C CA . LEU B 1 62 ? -1.861 39.469 13.57 1 89.81 62 LEU B CA 1
ATOM 2170 C C . LEU B 1 62 ? -1.177 38.875 12.344 1 89.81 62 LEU B C 1
ATOM 2172 O O . LEU B 1 62 ? -1.673 37.906 11.773 1 89.81 62 LEU B O 1
ATOM 2176 N N . VAL B 1 63 ? -0.054 39.344 11.992 1 88.44 63 VAL B N 1
ATOM 2177 C CA . VAL B 1 63 ? 0.707 38.812 10.875 1 88.44 63 VAL B CA 1
ATOM 2178 C C . VAL B 1 63 ? 1.196 37.406 11.219 1 88.44 63 VAL B C 1
ATOM 2180 O O . VAL B 1 63 ? 1.123 36.5 10.391 1 88.44 63 VAL B O 1
ATOM 2183 N N . ALA B 1 64 ? 1.583 37.219 12.445 1 87.19 64 ALA B N 1
ATOM 2184 C CA . ALA B 1 64 ? 2.037 35.906 12.898 1 87.19 64 ALA B CA 1
ATOM 2185 C C . ALA B 1 64 ? 0.896 34.906 12.875 1 87.19 64 ALA B C 1
ATOM 2187 O O . ALA B 1 64 ? 1.084 33.75 12.469 1 87.19 64 ALA B O 1
ATOM 2188 N N . LEU B 1 65 ? -0.229 35.312 13.219 1 86.06 65 LEU B N 1
ATOM 2189 C CA . LEU B 1 65 ? -1.399 34.438 13.227 1 86.06 65 LEU B CA 1
ATOM 2190 C C . LEU B 1 65 ? -1.774 34.031 11.805 1 86.06 65 LEU B C 1
ATOM 2192 O O . LEU B 1 65 ? -2.105 32.875 11.57 1 86.06 65 LEU B O 1
ATOM 2196 N N . VAL B 1 66 ? -1.625 34.906 10.859 1 82.19 66 VAL B N 1
ATOM 2197 C CA . VAL B 1 66 ? -1.959 34.594 9.477 1 82.19 66 VAL B CA 1
ATOM 2198 C C . VAL B 1 66 ? -0.933 33.625 8.898 1 82.19 66 VAL B C 1
ATOM 2200 O O . VAL B 1 66 ? -1.29 32.688 8.172 1 82.19 66 VAL B O 1
ATOM 2203 N N . VAL B 1 67 ? 0.254 33.719 9.195 1 79.75 67 VAL B N 1
ATOM 2204 C CA . VAL B 1 67 ? 1.323 32.844 8.68 1 79.75 67 VAL B CA 1
ATOM 2205 C C . VAL B 1 67 ? 1.179 31.453 9.242 1 79.75 67 VAL B C 1
ATOM 2207 O O . VAL B 1 67 ? 1.281 30.469 8.508 1 79.75 67 VAL B O 1
ATOM 2210 N N . VAL 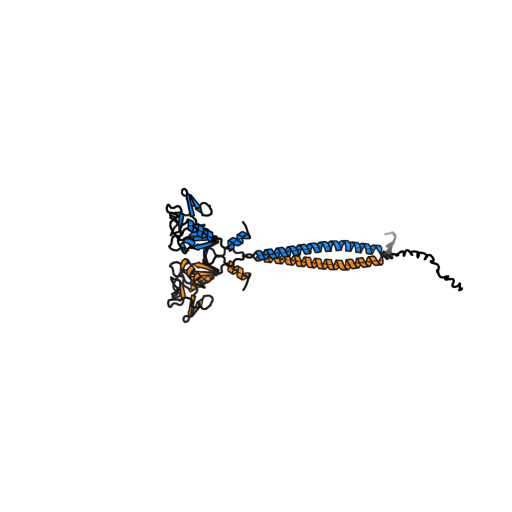B 1 68 ? 0.838 31.375 10.508 1 77.38 68 VAL B N 1
ATOM 2211 C CA . VAL B 1 68 ? 0.713 30.078 11.148 1 77.38 68 VAL B CA 1
ATOM 2212 C C . VAL B 1 68 ? -0.52 29.344 10.609 1 77.38 68 VAL B C 1
ATOM 2214 O O . VAL B 1 68 ? -0.488 28.141 10.391 1 77.38 68 VAL B O 1
ATOM 2217 N N . GLN B 1 69 ? -1.544 30 10.312 1 75.12 69 GLN B N 1
ATOM 2218 C CA . GLN B 1 69 ? -2.754 29.422 9.734 1 75.12 69 GLN B CA 1
ATOM 2219 C C . GLN B 1 69 ? -2.494 28.891 8.328 1 75.12 69 GLN B C 1
ATOM 2221 O O . GLN B 1 69 ? -2.977 27.828 7.965 1 75.12 69 GLN B O 1
ATOM 2226 N N . GLN B 1 70 ? -1.769 29.547 7.523 1 73.56 70 GLN B N 1
ATOM 2227 C CA . GLN B 1 70 ? -1.464 29.109 6.16 1 73.56 70 GLN B CA 1
ATOM 2228 C C . GLN B 1 70 ? -0.539 27.906 6.156 1 73.56 70 GLN B C 1
ATOM 2230 O O . GLN B 1 70 ? -0.708 26.984 5.348 1 73.56 70 GLN B O 1
ATOM 2235 N N . GLN B 1 71 ? 0.365 27.891 7.047 1 70.38 71 GLN B N 1
ATOM 2236 C CA . GLN B 1 71 ? 1.294 26.766 7.141 1 70.38 71 GLN B CA 1
ATOM 2237 C C . GLN B 1 71 ? 0.578 25.484 7.578 1 70.38 71 GLN B C 1
ATOM 2239 O O . GLN B 1 71 ? 0.884 24.406 7.09 1 70.38 71 GLN B O 1
ATOM 2244 N N . SER B 1 72 ? -0.363 25.641 8.508 1 67.19 72 SER B N 1
ATOM 2245 C CA . SER B 1 72 ? -1.111 24.484 8.984 1 67.19 72 SER B CA 1
ATOM 2246 C C . SER B 1 72 ? -1.919 23.859 7.859 1 67.19 72 SER B C 1
ATOM 2248 O O . SER B 1 72 ? -2.031 22.625 7.785 1 67.19 72 SER B O 1
ATOM 2250 N N . HIS B 1 73 ? -2.49 24.594 7.016 1 64.25 73 HIS B N 1
ATOM 2251 C CA . HIS B 1 73 ? -3.268 24.047 5.91 1 64.25 73 HIS B CA 1
ATOM 2252 C C . HIS B 1 73 ? -2.373 23.312 4.914 1 64.25 73 HIS B C 1
ATOM 2254 O O . HIS B 1 73 ? -2.764 22.281 4.363 1 64.25 73 HIS B O 1
ATOM 2260 N N . SER B 1 74 ? -1.19 23.797 4.719 1 63.44 74 SER B N 1
ATOM 2261 C CA . SER B 1 74 ? -0.286 23.188 3.75 1 63.44 74 SER B CA 1
ATOM 2262 C C . SER B 1 74 ? 0.337 21.906 4.305 1 63.44 74 SER B C 1
ATOM 2264 O O . SER B 1 74 ? 0.927 21.125 3.559 1 63.44 74 SER B O 1
ATOM 2266 N N . SER B 1 75 ? -0.112 21.641 5.539 1 71.56 75 SER B N 1
ATOM 2267 C CA . SER B 1 75 ? 0.66 20.578 6.184 1 71.56 75 SER B CA 1
ATOM 2268 C C . SER B 1 75 ? -0.036 19.234 6.051 1 71.56 75 SER B C 1
ATOM 2270 O O . SER B 1 75 ? 0.535 18.203 6.398 1 71.56 75 SER B O 1
ATOM 2272 N N . HIS B 1 76 ? -1.193 19.172 5.312 1 78.69 76 HIS B N 1
ATOM 2273 C CA . HIS B 1 76 ? -1.851 17.875 5.176 1 78.69 76 HIS B CA 1
ATOM 2274 C C . HIS B 1 76 ? -1.616 17.281 3.789 1 78.69 76 HIS B C 1
ATOM 2276 O O . HIS B 1 76 ? -1.572 18.016 2.797 1 78.69 76 HIS B O 1
ATOM 2282 N N . PRO B 1 77 ? -1.388 16 3.805 1 83.94 77 PRO B N 1
ATOM 2283 C CA . PRO B 1 77 ? -1.236 15.391 2.484 1 83.94 77 PRO B CA 1
ATOM 2284 C C . PRO B 1 77 ? -2.492 15.516 1.626 1 83.94 77 PRO B C 1
ATOM 2286 O O . PRO B 1 77 ? -3.609 15.422 2.143 1 83.94 77 PRO B O 1
ATOM 2289 N N . GLN B 1 78 ? -2.271 15.922 0.395 1 80.12 78 GLN B N 1
ATOM 2290 C CA . GLN B 1 78 ? -3.398 16.203 -0.487 1 80.12 78 GLN B CA 1
ATOM 2291 C C . GLN B 1 78 ? -3.574 15.094 -1.524 1 80.12 78 GLN B C 1
ATOM 2293 O O . GLN B 1 78 ? -3.953 15.367 -2.666 1 80.12 78 GLN B O 1
ATOM 2298 N N . PHE B 1 79 ? -3.24 13.914 -1.215 1 86.88 79 PHE B N 1
ATOM 2299 C CA . PHE B 1 79 ? -3.465 12.844 -2.184 1 86.88 79 PHE B CA 1
ATOM 2300 C C . PHE B 1 79 ? -4.613 11.945 -1.742 1 86.88 79 PHE B C 1
ATOM 2302 O O . PHE B 1 79 ? -4.867 11.797 -0.545 1 86.88 79 PHE B O 1
ATOM 2309 N N . SER B 1 80 ? -5.301 11.383 -2.719 1 86.56 80 SER B N 1
ATOM 2310 C CA . SER B 1 80 ? -6.484 10.578 -2.443 1 86.56 80 SER B CA 1
ATOM 2311 C C . SER B 1 80 ? -6.105 9.141 -2.09 1 86.56 80 SER B C 1
ATOM 2313 O O . SER B 1 80 ? -6.727 8.531 -1.221 1 86.56 80 SER B O 1
ATOM 2315 N N . ARG B 1 81 ? -5.047 8.688 -2.84 1 91.94 81 ARG B N 1
ATOM 2316 C CA . ARG B 1 81 ? -4.621 7.312 -2.617 1 91.94 81 ARG B CA 1
ATOM 2317 C C . ARG B 1 81 ? -3.111 7.234 -2.406 1 91.94 81 ARG B C 1
ATOM 2319 O O . ARG B 1 81 ? -2.359 8.031 -2.971 1 91.94 81 ARG B O 1
ATOM 2326 N N . VAL B 1 82 ? -2.779 6.297 -1.624 1 96.5 82 VAL B N 1
ATOM 2327 C CA . VAL B 1 82 ? -1.368 6.105 -1.303 1 96.5 82 VAL B CA 1
ATOM 2328 C C . VAL B 1 82 ? -0.621 5.602 -2.535 1 96.5 82 VAL B C 1
ATOM 2330 O O . VAL B 1 82 ? 0.482 6.07 -2.834 1 96.5 82 VAL B O 1
ATOM 2333 N N . CYS B 1 83 ? -1.2 4.641 -3.193 1 98.25 83 CYS B N 1
ATOM 2334 C CA . CYS B 1 83 ? -0.699 4.156 -4.477 1 98.25 83 CYS B CA 1
ATOM 2335 C C . CYS B 1 83 ? -1.737 4.348 -5.574 1 98.25 83 CYS B C 1
ATOM 2337 O O . CYS B 1 83 ? -2.938 4.402 -5.297 1 98.25 83 CYS B O 1
ATOM 2339 N N . PRO B 1 84 ? -1.245 4.477 -6.867 1 96.75 84 PRO B N 1
ATOM 2340 C CA . PRO B 1 84 ? -2.215 4.543 -7.965 1 96.75 84 PRO B CA 1
ATOM 2341 C C . PRO B 1 84 ? -3.135 3.324 -8.008 1 96.75 84 PRO B C 1
ATOM 2343 O O . PRO B 1 84 ? -2.809 2.279 -7.441 1 96.75 84 PRO B O 1
ATOM 2346 N N . ASP B 1 85 ? -4.242 3.625 -8.773 1 93.38 85 ASP B N 1
ATOM 2347 C CA . ASP B 1 85 ? -5.219 2.547 -8.883 1 93.38 85 ASP B CA 1
ATOM 2348 C C . ASP B 1 85 ? -4.59 1.294 -9.492 1 93.38 85 ASP B C 1
ATOM 2350 O O . ASP B 1 85 ? -3.807 1.383 -10.438 1 93.38 85 ASP B O 1
ATOM 2354 N N . LYS B 1 86 ? -4.758 0.204 -8.938 1 93.38 86 LYS B N 1
ATOM 2355 C CA . LYS B 1 86 ? -4.375 -1.123 -9.414 1 93.38 86 LYS B CA 1
ATOM 2356 C C . LYS B 1 86 ? -2.916 -1.427 -9.078 1 93.38 86 LYS B C 1
ATOM 2358 O O . LYS B 1 86 ? -2.41 -2.504 -9.398 1 93.38 86 LYS B O 1
ATOM 2363 N N . TRP B 1 87 ? -2.182 -0.395 -8.539 1 98.38 87 TRP B N 1
ATOM 2364 C CA . TRP B 1 87 ? -0.819 -0.658 -8.086 1 98.38 87 TRP B CA 1
ATOM 2365 C C . TRP B 1 87 ? -0.821 -1.33 -6.715 1 98.38 87 TRP B C 1
ATOM 2367 O O . TRP B 1 87 ? -1.764 -1.167 -5.938 1 98.38 87 TRP B O 1
ATOM 2377 N N . ILE B 1 88 ? 0.234 -2.031 -6.488 1 98.56 88 ILE B N 1
ATOM 2378 C CA . ILE B 1 88 ? 0.375 -2.781 -5.242 1 98.56 88 ILE B CA 1
ATOM 2379 C C . ILE B 1 88 ? 1.355 -2.066 -4.316 1 98.56 88 ILE B C 1
ATOM 2381 O O . ILE B 1 88 ? 2.459 -1.705 -4.73 1 98.56 88 ILE B O 1
ATOM 2385 N N . GLY B 1 89 ? 0.885 -1.853 -3.107 1 98.44 89 GLY B N 1
ATOM 2386 C CA . GLY B 1 89 ? 1.778 -1.235 -2.141 1 98.44 89 GLY B CA 1
ATOM 2387 C C . GLY B 1 89 ? 2.555 -2.246 -1.316 1 98.44 89 GLY B C 1
ATOM 2388 O O . GLY B 1 89 ? 2.004 -3.266 -0.896 1 98.44 89 GLY B O 1
ATOM 2389 N N . PHE B 1 90 ? 3.842 -2.039 -1.151 1 98.5 90 PHE B N 1
ATOM 2390 C CA . PHE B 1 90 ? 4.688 -2.818 -0.254 1 98.5 90 PHE B CA 1
ATOM 2391 C C . PHE B 1 90 ? 5.754 -1.936 0.386 1 98.5 90 PHE B C 1
ATOM 2393 O O . PHE B 1 90 ? 6.566 -1.328 -0.314 1 98.5 90 PHE B O 1
ATOM 2400 N N . GLN B 1 91 ? 5.594 -1.882 1.658 1 96.62 91 GLN B N 1
ATOM 2401 C CA . GLN B 1 91 ? 6.492 -0.998 2.396 1 96.62 91 GLN B CA 1
ATOM 2402 C C . GLN B 1 91 ? 6.391 0.438 1.888 1 96.62 91 GLN B C 1
ATOM 2404 O O . GLN B 1 91 ? 5.316 1.042 1.932 1 96.62 91 GLN B O 1
ATOM 2409 N N . SER B 1 92 ? 7.375 1.006 1.34 1 96.06 92 SER B N 1
ATOM 2410 C CA . SER B 1 92 ? 7.359 2.426 1.004 1 96.06 92 SER B CA 1
ATOM 2411 C C . SER B 1 92 ? 7.184 2.637 -0.496 1 96.06 92 SER B C 1
ATOM 2413 O O . SER B 1 92 ? 7.262 3.768 -0.982 1 96.06 92 SER B O 1
ATOM 2415 N N . LYS B 1 93 ? 6.863 1.557 -1.202 1 97.81 93 LYS B N 1
ATOM 2416 C CA . LYS B 1 93 ? 6.809 1.652 -2.658 1 97.81 93 LYS B CA 1
ATOM 2417 C C . LYS B 1 93 ? 5.473 1.145 -3.193 1 97.81 93 LYS B C 1
ATOM 2419 O O . LYS B 1 93 ? 4.777 0.377 -2.52 1 97.81 93 LYS B O 1
ATOM 2424 N N . CYS B 1 94 ? 5.148 1.634 -4.336 1 98.69 94 CYS B N 1
ATOM 2425 C CA . CYS B 1 94 ? 4.059 1.117 -5.16 1 98.69 94 CYS B CA 1
ATOM 2426 C C . CYS B 1 94 ? 4.598 0.385 -6.383 1 98.69 94 CYS B C 1
ATOM 2428 O O . CYS B 1 94 ? 5.57 0.83 -7 1 98.69 94 CYS B O 1
ATOM 2430 N N . TYR B 1 95 ? 3.967 -0.685 -6.77 1 98.88 95 TYR B N 1
ATOM 2431 C CA . TYR B 1 95 ? 4.457 -1.536 -7.848 1 98.88 95 TYR B CA 1
ATOM 2432 C C . TYR B 1 95 ? 3.391 -1.721 -8.922 1 98.88 95 TYR B C 1
ATOM 2434 O O . TYR B 1 95 ? 2.209 -1.892 -8.609 1 98.88 95 TYR B O 1
ATOM 2442 N N . TYR B 1 96 ? 3.82 -1.644 -10.125 1 98.81 96 TYR B N 1
ATOM 2443 C CA . TYR B 1 96 ? 2.988 -1.974 -11.281 1 98.81 96 TYR B CA 1
ATOM 2444 C C . TYR B 1 96 ? 3.514 -3.213 -11.992 1 98.81 96 TYR B C 1
ATOM 2446 O O . TYR B 1 96 ? 4.695 -3.279 -12.352 1 98.81 96 TYR B O 1
ATOM 2454 N N . PHE B 1 97 ? 2.68 -4.176 -12.094 1 98.75 97 PHE B N 1
ATOM 2455 C CA . PHE B 1 97 ? 2.992 -5.367 -12.867 1 98.75 97 PHE B CA 1
ATOM 2456 C C . PHE B 1 97 ? 2.33 -5.309 -14.242 1 98.75 97 PHE B C 1
ATOM 2458 O O . PHE B 1 97 ? 1.104 -5.25 -14.344 1 98.75 97 PHE B O 1
ATOM 2465 N N . SER B 1 98 ? 3.141 -5.383 -15.258 1 98.62 98 SER B N 1
ATOM 2466 C CA . SER B 1 98 ? 2.65 -5.156 -16.609 1 98.62 98 SER B CA 1
ATOM 2467 C C . SER B 1 98 ? 1.69 -6.258 -17.047 1 98.62 98 SER B C 1
ATOM 2469 O O . SER B 1 98 ? 1.775 -7.387 -16.562 1 98.62 98 SER B O 1
ATOM 2471 N N . GLU B 1 99 ? 0.791 -5.895 -17.953 1 96.75 99 GLU B N 1
ATOM 2472 C CA . GLU B 1 99 ? -0.145 -6.852 -18.547 1 96.75 99 GLU B CA 1
ATOM 2473 C C . GLU B 1 99 ? 0.302 -7.281 -19.938 1 96.75 99 GLU B C 1
ATOM 2475 O O . GLU B 1 99 ? -0.295 -8.18 -20.531 1 96.75 99 GLU B O 1
ATOM 2480 N N . ASP B 1 100 ? 1.325 -6.637 -20.422 1 98.31 100 ASP B N 1
ATOM 2481 C CA . ASP B 1 100 ? 1.887 -6.965 -21.734 1 98.31 100 ASP B CA 1
ATOM 2482 C C . ASP B 1 100 ? 3.396 -7.176 -21.641 1 98.31 100 ASP B C 1
ATOM 2484 O O . ASP B 1 100 ? 4.035 -6.742 -20.672 1 98.31 100 ASP B O 1
ATOM 2488 N N . GLU B 1 101 ? 3.959 -7.855 -22.641 1 98.75 101 GLU B N 1
ATOM 2489 C CA . GLU B 1 101 ? 5.395 -8.117 -22.703 1 98.75 101 GLU B CA 1
ATOM 2490 C C . GLU B 1 101 ? 6.109 -7.066 -23.547 1 98.75 101 GLU B C 1
ATOM 2492 O O . GLU B 1 101 ? 5.523 -6.496 -24.469 1 98.75 101 GLU B O 1
ATOM 2497 N N . SER B 1 102 ? 7.309 -6.785 -23.234 1 98.81 102 SER B N 1
ATOM 2498 C CA . SER B 1 102 ? 8.172 -5.867 -23.969 1 98.81 102 SER B CA 1
ATOM 2499 C C . SER B 1 102 ? 9.641 -6.176 -23.734 1 98.81 102 SER B C 1
ATOM 2501 O O . SER B 1 102 ? 9.977 -7.047 -22.922 1 98.81 102 SER B O 1
ATOM 2503 N N . ASN B 1 103 ? 10.5 -5.574 -24.5 1 98.81 103 ASN B N 1
ATOM 2504 C CA . ASN B 1 103 ? 11.93 -5.707 -24.203 1 98.81 103 ASN B CA 1
ATOM 2505 C C . ASN B 1 103 ? 12.344 -4.824 -23.031 1 98.81 103 ASN B C 1
ATOM 2507 O O . ASN B 1 103 ? 11.555 -4.008 -22.562 1 98.81 103 ASN B O 1
ATOM 2511 N N . TRP B 1 104 ? 13.508 -4.988 -22.609 1 98.75 104 TRP B N 1
ATOM 2512 C CA . TRP B 1 104 ? 13.961 -4.336 -21.391 1 98.75 104 TRP B CA 1
ATOM 2513 C C . TRP B 1 104 ? 13.961 -2.818 -21.547 1 98.75 104 TRP B C 1
ATOM 2515 O O . TRP B 1 104 ? 13.484 -2.092 -20.672 1 98.75 104 TRP B O 1
ATOM 2525 N N . ASN B 1 105 ? 14.5 -2.34 -22.672 1 98.5 105 ASN B N 1
ATOM 2526 C CA . ASN B 1 105 ? 14.602 -0.903 -22.906 1 98.5 105 ASN B CA 1
ATOM 2527 C C . ASN B 1 105 ? 13.227 -0.251 -23 1 98.5 105 ASN B C 1
ATOM 2529 O O . ASN B 1 105 ? 13 0.815 -22.422 1 98.5 105 ASN B O 1
ATOM 2533 N N . ASN B 1 106 ? 12.359 -0.835 -23.719 1 98.81 106 ASN B N 1
ATOM 2534 C CA . ASN B 1 106 ? 11 -0.323 -23.812 1 98.81 106 ASN B CA 1
ATOM 2535 C C . ASN B 1 106 ? 10.297 -0.366 -22.453 1 98.81 106 ASN B C 1
ATOM 2537 O O . ASN B 1 106 ? 9.484 0.51 -22.141 1 98.81 106 ASN B O 1
ATOM 2541 N N . SER B 1 107 ? 10.547 -1.39 -21.703 1 98.88 107 SER B N 1
ATOM 2542 C CA . SER B 1 107 ? 9.984 -1.486 -20.359 1 98.88 107 SER B CA 1
ATOM 2543 C C . SER B 1 107 ? 10.445 -0.32 -19.484 1 98.88 107 SER B C 1
ATOM 2545 O O . SER B 1 107 ? 9.656 0.23 -18.719 1 98.88 107 SER B O 1
ATOM 2547 N N . LEU B 1 108 ? 11.703 0.01 -19.641 1 98.5 108 LEU B N 1
ATOM 2548 C CA . LEU B 1 108 ? 12.266 1.162 -18.938 1 98.5 108 LEU B CA 1
ATOM 2549 C C . LEU B 1 108 ? 11.516 2.439 -19.312 1 98.5 108 LEU B C 1
ATOM 2551 O O . LEU B 1 108 ? 11.141 3.221 -18.438 1 98.5 108 LEU B O 1
ATOM 2555 N N . GLU B 1 109 ? 11.289 2.621 -20.547 1 98.62 109 GLU B N 1
ATOM 2556 C CA . GLU B 1 109 ? 10.586 3.803 -21.047 1 98.62 109 GLU B CA 1
ATOM 2557 C C . GLU B 1 109 ? 9.125 3.807 -20.609 1 98.62 109 GLU B C 1
ATOM 2559 O O . GLU B 1 109 ? 8.578 4.859 -20.281 1 98.62 109 GLU B O 1
ATOM 2564 N N . ASN B 1 110 ? 8.5 2.68 -20.656 1 98.75 110 ASN B N 1
ATOM 2565 C CA . ASN B 1 110 ? 7.121 2.562 -20.203 1 98.75 110 ASN B CA 1
ATOM 2566 C C . ASN B 1 110 ? 6.98 2.963 -18.734 1 98.75 110 ASN B C 1
ATOM 2568 O O . ASN B 1 110 ? 6.039 3.668 -18.359 1 98.75 110 ASN B O 1
ATOM 2572 N N . CYS B 1 111 ? 7.91 2.48 -17.891 1 98.81 111 CYS B N 1
ATOM 2573 C CA . CYS B 1 111 ? 7.883 2.836 -16.469 1 98.81 111 CYS B CA 1
ATOM 2574 C C . CYS B 1 111 ? 8.109 4.332 -16.281 1 98.81 111 CYS B C 1
ATOM 2576 O O . CYS B 1 111 ? 7.445 4.965 -15.461 1 98.81 111 CYS B O 1
ATOM 2578 N N . LYS B 1 112 ? 9 4.914 -17.031 1 98.5 112 LYS B N 1
ATOM 2579 C CA . LYS B 1 112 ? 9.242 6.352 -16.984 1 98.5 112 LYS B CA 1
ATOM 2580 C C . LYS B 1 112 ? 7.988 7.141 -17.328 1 98.5 112 LYS B C 1
ATOM 2582 O O . LYS B 1 112 ? 7.68 8.148 -16.688 1 98.5 112 LYS B O 1
ATOM 2587 N N . ALA B 1 113 ? 7.297 6.66 -18.312 1 98.31 113 ALA B N 1
ATOM 2588 C CA . ALA B 1 113 ? 6.074 7.316 -18.766 1 98.31 113 ALA B CA 1
ATOM 2589 C C . ALA B 1 113 ? 5.02 7.328 -17.656 1 98.31 113 ALA B C 1
ATOM 2591 O O . ALA B 1 113 ? 4.16 8.211 -17.625 1 98.31 113 ALA B O 1
ATOM 2592 N N . MET B 1 114 ? 5.105 6.395 -16.734 1 97.75 114 MET B N 1
ATOM 2593 C CA . MET B 1 114 ? 4.176 6.316 -15.617 1 97.75 114 MET B CA 1
ATOM 2594 C C . MET B 1 114 ? 4.77 6.973 -14.375 1 97.75 114 MET B C 1
ATOM 2596 O O . MET B 1 114 ? 4.316 6.715 -13.258 1 97.75 114 MET B O 1
ATOM 2600 N N . GLU B 1 115 ? 5.805 7.738 -14.578 1 97.12 115 GLU B N 1
ATOM 2601 C CA . GLU B 1 115 ? 6.504 8.438 -13.508 1 97.12 115 GLU B CA 1
ATOM 2602 C C . GLU B 1 115 ? 7.055 7.461 -12.469 1 97.12 115 GLU B C 1
ATOM 2604 O O . GLU B 1 115 ? 6.984 7.715 -11.266 1 97.12 115 GLU B O 1
ATOM 2609 N N . ALA B 1 116 ? 7.477 6.375 -12.953 1 98.56 116 ALA B N 1
ATOM 2610 C CA . ALA B 1 116 ? 8.086 5.312 -12.156 1 98.56 116 ALA B CA 1
ATOM 2611 C C . ALA B 1 116 ? 9.383 4.824 -12.797 1 98.56 116 ALA B C 1
ATOM 2613 O O . ALA B 1 116 ? 9.859 5.406 -13.773 1 98.56 116 ALA B O 1
ATOM 2614 N N . SER B 1 117 ? 10 3.908 -12.188 1 98.44 117 SER B N 1
ATOM 2615 C CA . SER B 1 117 ? 11.219 3.287 -12.703 1 98.44 117 SER B CA 1
ATOM 2616 C C . SER B 1 117 ? 11.055 1.775 -12.836 1 98.44 117 SER B C 1
ATOM 2618 O O . SER B 1 117 ? 10.195 1.181 -12.172 1 98.44 117 SER B O 1
ATOM 2620 N N . LEU B 1 118 ? 11.781 1.241 -13.766 1 98.75 118 LEU B N 1
ATOM 2621 C CA . LEU B 1 118 ? 11.938 -0.207 -13.68 1 98.75 118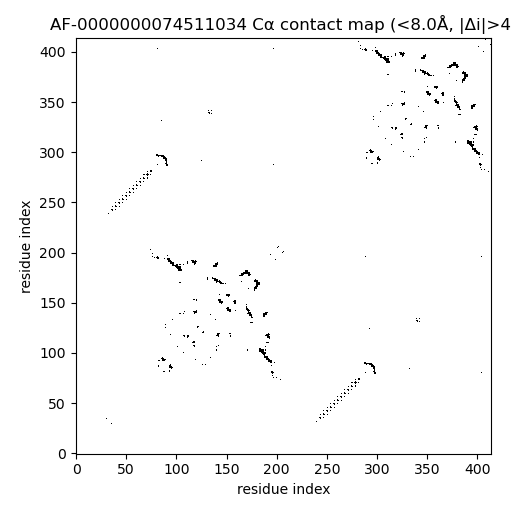 LEU B CA 1
ATOM 2622 C C . LEU B 1 118 ? 12.484 -0.617 -12.312 1 98.75 118 LEU B C 1
ATOM 2624 O O . LEU B 1 118 ? 13.508 -0.102 -11.867 1 98.75 118 LEU B O 1
ATOM 2628 N N . THR B 1 119 ? 11.812 -1.508 -11.656 1 98.56 119 THR B N 1
ATOM 2629 C CA . THR B 1 119 ? 11.867 -1.619 -10.203 1 98.56 119 THR B CA 1
ATOM 2630 C C . THR B 1 119 ? 13.25 -2.07 -9.75 1 98.56 119 THR B C 1
ATOM 2632 O O . THR B 1 119 ? 13.852 -2.963 -10.359 1 98.56 119 THR B O 1
ATOM 2635 N N . SER B 1 120 ? 13.789 -1.384 -8.766 1 98.06 120 SER B N 1
ATOM 2636 C CA . SER B 1 120 ? 14.922 -1.877 -7.992 1 98.06 120 SER B CA 1
ATOM 2637 C C . SER B 1 120 ? 14.461 -2.754 -6.832 1 98.06 120 SER B C 1
ATOM 2639 O O . SER B 1 120 ? 13.305 -2.678 -6.414 1 98.06 120 SER B O 1
ATOM 2641 N N . ILE B 1 121 ? 15.281 -3.605 -6.348 1 97.12 121 ILE B N 1
ATOM 2642 C CA . ILE B 1 121 ? 14.969 -4.496 -5.23 1 97.12 121 ILE B CA 1
ATOM 2643 C C . ILE B 1 121 ? 15.992 -4.305 -4.113 1 97.12 121 ILE B C 1
ATOM 2645 O O . ILE B 1 121 ? 17.172 -4.586 -4.297 1 97.12 121 ILE B O 1
ATOM 2649 N N . ASP B 1 122 ? 15.445 -3.945 -2.967 1 94.38 122 ASP B N 1
ATOM 2650 C CA . ASP B 1 122 ? 16.359 -3.457 -1.933 1 94.38 122 ASP B CA 1
ATOM 2651 C C . ASP B 1 122 ? 16.469 -4.461 -0.788 1 94.38 122 ASP B C 1
ATOM 2653 O O . ASP B 1 122 ? 17.328 -4.305 0.094 1 94.38 122 ASP B O 1
ATOM 2657 N N . SER B 1 123 ? 15.625 -5.469 -0.761 1 94.94 123 SER B N 1
ATOM 2658 C CA . SER B 1 123 ? 15.656 -6.414 0.351 1 94.94 123 SER B CA 1
ATOM 2659 C C . SER B 1 123 ? 15.117 -7.777 -0.065 1 94.94 123 SER B C 1
ATOM 2661 O O . SER B 1 123 ? 14.469 -7.902 -1.102 1 94.94 123 SER B O 1
ATOM 2663 N N . GLN B 1 124 ? 15.453 -8.711 0.78 1 95.88 124 GLN B N 1
ATOM 2664 C CA . GLN B 1 124 ? 14.953 -10.062 0.543 1 95.88 124 GLN B CA 1
ATOM 2665 C C . GLN B 1 124 ? 13.438 -10.117 0.685 1 95.88 124 GLN B C 1
ATOM 2667 O O . GLN B 1 124 ? 12.766 -10.867 -0.034 1 95.88 124 GLN B O 1
ATOM 2672 N N . GLU B 1 125 ? 12.914 -9.375 1.604 1 96.38 125 GLU B N 1
ATOM 2673 C CA . GLU B 1 125 ? 11.469 -9.312 1.804 1 96.38 125 GLU B CA 1
ATOM 2674 C C . GLU B 1 125 ? 10.766 -8.773 0.565 1 96.38 125 GLU B C 1
ATOM 2676 O O . GLU B 1 125 ? 9.719 -9.289 0.165 1 96.38 125 GLU B O 1
ATOM 2681 N N . GLU B 1 126 ? 11.367 -7.773 -0.018 1 97.25 126 GLU B N 1
ATOM 2682 C CA . GLU B 1 126 ? 10.828 -7.172 -1.235 1 97.25 126 GLU B CA 1
ATOM 2683 C C . GLU B 1 126 ? 10.852 -8.164 -2.396 1 97.25 126 GLU B C 1
ATOM 2685 O O . GLU B 1 126 ? 9.883 -8.266 -3.15 1 97.25 126 GLU B O 1
ATOM 2690 N N . LEU B 1 127 ? 11.953 -8.891 -2.488 1 97.44 127 LEU B N 1
ATOM 2691 C CA . LEU B 1 127 ? 12.086 -9.898 -3.541 1 97.44 127 LEU B CA 1
ATOM 2692 C C . LEU B 1 127 ? 11.039 -11 -3.377 1 97.44 127 LEU B C 1
ATOM 2694 O O . LEU B 1 127 ? 10.445 -11.445 -4.359 1 97.44 127 LEU B O 1
ATOM 2698 N N . ALA B 1 128 ? 10.844 -11.391 -2.166 1 96.44 128 ALA B N 1
ATOM 2699 C CA . ALA B 1 128 ? 9.867 -12.438 -1.885 1 96.44 128 ALA B CA 1
ATOM 2700 C C . ALA B 1 128 ? 8.453 -12 -2.266 1 96.44 128 ALA B C 1
ATOM 2702 O O . ALA B 1 128 ? 7.691 -12.766 -2.854 1 96.44 128 ALA B O 1
ATOM 2703 N N . PHE B 1 129 ? 8.102 -10.805 -1.956 1 97.31 129 PHE B N 1
ATOM 2704 C CA . PHE B 1 129 ? 6.809 -10.234 -2.32 1 97.31 129 PHE B CA 1
ATOM 2705 C C . PHE B 1 129 ? 6.629 -10.219 -3.834 1 97.31 129 PHE B C 1
ATOM 2707 O O . PHE B 1 129 ? 5.59 -10.641 -4.344 1 97.31 129 PHE B O 1
ATOM 2714 N N . ILE B 1 130 ? 7.66 -9.719 -4.52 1 98.31 130 ILE B N 1
ATOM 2715 C CA . ILE B 1 130 ? 7.586 -9.578 -5.973 1 98.31 130 ILE B CA 1
ATOM 2716 C C . ILE B 1 130 ? 7.418 -10.953 -6.617 1 98.31 130 ILE B C 1
ATOM 2718 O O . ILE B 1 130 ? 6.57 -11.133 -7.496 1 98.31 130 ILE B O 1
ATOM 2722 N N . LYS B 1 131 ? 8.164 -11.953 -6.152 1 97.62 131 LYS B N 1
ATOM 2723 C CA . LYS B 1 131 ? 8.094 -13.305 -6.703 1 97.62 131 LYS B CA 1
ATOM 2724 C C . LYS B 1 131 ? 6.715 -13.914 -6.488 1 97.62 131 LYS B C 1
ATOM 2726 O O . LYS B 1 131 ? 6.199 -14.625 -7.355 1 97.62 131 LYS B O 1
ATOM 2731 N N . ARG B 1 132 ? 6.211 -13.594 -5.367 1 96.38 132 ARG B N 1
ATOM 2732 C CA . ARG B 1 132 ? 4.906 -14.156 -5.043 1 96.38 132 ARG B CA 1
ATOM 2733 C C . ARG B 1 132 ? 3.812 -13.531 -5.91 1 96.38 132 ARG B C 1
ATOM 2735 O O . ARG B 1 132 ? 2.916 -14.234 -6.383 1 96.38 132 ARG B O 1
ATOM 2742 N N . PHE B 1 133 ? 3.902 -12.258 -6.184 1 97.88 133 PHE B N 1
ATOM 2743 C CA . PHE B 1 133 ? 2.832 -11.578 -6.902 1 97.88 133 PHE B CA 1
ATOM 2744 C C . PHE B 1 133 ? 2.945 -11.812 -8.398 1 97.88 133 PHE B C 1
ATOM 2746 O O . PHE B 1 133 ? 1.933 -11.914 -9.094 1 97.88 133 PHE B O 1
ATOM 2753 N N . LYS B 1 134 ? 4.129 -11.859 -8.891 1 97.44 134 LYS B N 1
ATOM 2754 C CA . LYS B 1 134 ? 4.336 -11.922 -10.336 1 97.44 134 LYS B CA 1
ATOM 2755 C C . LYS B 1 134 ? 3.807 -13.227 -10.914 1 97.44 134 LYS B C 1
ATOM 2757 O O . LYS B 1 134 ? 3.547 -13.328 -12.117 1 97.44 134 LYS B O 1
ATOM 2762 N N . GLY B 1 135 ? 3.785 -14.289 -10.109 1 94.38 135 GLY B N 1
ATOM 2763 C CA . GLY B 1 135 ? 3.373 -15.586 -10.609 1 94.38 135 GLY B CA 1
ATOM 2764 C C . GLY B 1 135 ? 4.465 -16.297 -11.383 1 94.38 135 GLY B C 1
ATOM 2765 O O . GLY B 1 135 ? 5.645 -16.219 -11.023 1 94.38 135 GLY B O 1
ATOM 2766 N N . GLN B 1 136 ? 4.098 -17 -12.414 1 95.06 136 GLN B N 1
ATOM 2767 C CA . GLN B 1 136 ? 5.027 -17.906 -13.078 1 95.06 136 GLN B CA 1
ATOM 2768 C C . GLN B 1 136 ? 5.766 -17.203 -14.211 1 95.06 136 GLN B C 1
ATOM 2770 O O . GLN B 1 136 ? 6.887 -17.578 -14.562 1 95.06 136 GLN B O 1
ATOM 2775 N N . ALA B 1 137 ? 5.227 -16.141 -14.695 1 96.75 137 ALA B N 1
ATOM 2776 C CA . ALA B 1 137 ? 5.789 -15.469 -15.859 1 96.75 137 ALA B CA 1
ATOM 2777 C C . ALA B 1 137 ? 7.082 -14.742 -15.508 1 96.75 137 ALA B C 1
ATOM 2779 O O . ALA B 1 137 ? 7.25 -14.281 -14.375 1 96.75 137 ALA B O 1
ATOM 2780 N N . ASN B 1 138 ? 8.008 -14.625 -16.484 1 98.69 138 ASN B N 1
ATOM 2781 C CA . ASN B 1 138 ? 9.242 -13.859 -16.312 1 98.69 138 ASN B CA 1
ATOM 2782 C C . ASN B 1 138 ? 8.992 -12.359 -16.359 1 98.69 138 ASN B C 1
ATOM 2784 O O . ASN B 1 138 ? 8.18 -11.883 -17.156 1 98.69 138 ASN B O 1
ATOM 2788 N N . HIS B 1 139 ? 9.672 -11.633 -15.516 1 98.94 139 HIS B N 1
ATOM 2789 C CA . HIS B 1 139 ? 9.477 -10.188 -15.461 1 98.94 139 HIS B CA 1
ATOM 2790 C C . HIS B 1 139 ? 10.812 -9.453 -15.453 1 98.94 139 HIS B C 1
ATOM 2792 O O . HIS B 1 139 ? 11.688 -9.766 -14.641 1 98.94 139 HIS B O 1
ATOM 2798 N N . TRP B 1 140 ? 10.906 -8.5 -16.328 1 98.88 140 TRP B N 1
ATOM 2799 C CA . TRP B 1 140 ? 12.039 -7.578 -16.281 1 98.88 140 TRP B CA 1
ATOM 2800 C C . TRP B 1 140 ? 11.992 -6.742 -15 1 98.88 140 TRP B C 1
ATOM 2802 O O . TRP B 1 140 ? 10.922 -6.371 -14.523 1 98.88 140 TRP B O 1
ATOM 2812 N N . PHE B 1 141 ? 13.156 -6.465 -14.414 1 98.81 141 PHE B N 1
ATOM 2813 C CA . PHE B 1 141 ? 13.32 -5.461 -13.367 1 98.81 141 PHE B CA 1
ATOM 2814 C C . PHE B 1 141 ? 14.555 -4.605 -13.625 1 98.81 141 PHE B C 1
ATOM 2816 O O . PHE B 1 141 ? 15.203 -4.738 -14.664 1 98.81 141 PHE B O 1
ATOM 2823 N N . GLY B 1 142 ? 14.961 -3.705 -12.82 1 98.75 142 GLY B N 1
ATOM 2824 C CA . GLY B 1 142 ? 15.805 -2.564 -13.133 1 98.75 142 GLY B CA 1
ATOM 2825 C C . GLY B 1 142 ? 17.281 -2.873 -13.039 1 98.75 142 GLY B C 1
ATOM 2826 O O . GLY B 1 142 ? 18.094 -1.984 -12.766 1 98.75 142 GLY B O 1
ATOM 2827 N N . LEU B 1 143 ? 17.656 -4.066 -13.266 1 98.25 143 LEU B N 1
ATOM 2828 C CA . LEU B 1 143 ? 19.078 -4.438 -13.18 1 98.25 143 LEU B CA 1
ATOM 2829 C C . LEU B 1 143 ? 19.625 -4.777 -14.562 1 98.25 143 LEU B C 1
ATOM 2831 O O . LEU B 1 143 ? 19.016 -5.543 -15.312 1 98.25 143 LEU B O 1
ATOM 2835 N N . HIS B 1 144 ? 20.781 -4.152 -14.867 1 97.75 144 HIS B N 1
ATOM 2836 C CA . HIS B 1 144 ? 21.391 -4.406 -16.156 1 97.75 144 HIS B CA 1
ATOM 2837 C C . HIS B 1 144 ? 22.906 -4.332 -16.078 1 97.75 144 HIS B C 1
ATOM 2839 O O . HIS B 1 144 ? 23.453 -3.699 -15.164 1 97.75 144 HIS B O 1
ATOM 2845 N N . ASP B 1 145 ? 23.5 -4.973 -16.938 1 95.38 145 ASP B N 1
ATOM 2846 C CA . ASP B 1 145 ? 24.953 -5.016 -17.031 1 95.38 145 ASP B CA 1
ATOM 2847 C C . ASP B 1 145 ? 25.484 -3.959 -18 1 95.38 145 ASP B C 1
ATOM 2849 O O . ASP B 1 145 ? 25.203 -4.016 -19.203 1 95.38 145 ASP B O 1
ATOM 2853 N N . GLU B 1 146 ? 26.141 -2.889 -17.562 1 83.38 146 GLU B N 1
ATOM 2854 C CA . GLU B 1 146 ? 26.672 -1.795 -18.375 1 83.38 146 GLU B CA 1
ATOM 2855 C C . GLU B 1 146 ? 28 -2.184 -19.031 1 83.38 146 GLU B C 1
ATOM 2857 O O . GLU B 1 146 ? 28.578 -1.403 -19.781 1 83.38 146 GLU B O 1
ATOM 2862 N N . ASP B 1 147 ? 28.484 -3.32 -18.859 1 82.31 147 ASP B N 1
ATOM 2863 C CA . ASP B 1 147 ? 29.719 -3.779 -19.484 1 82.31 147 ASP B CA 1
ATOM 2864 C C . ASP B 1 147 ? 30.578 -4.578 -18.5 1 82.31 147 ASP B C 1
ATOM 2866 O O . ASP B 1 147 ? 30.875 -4.102 -17.406 1 82.31 147 ASP B O 1
ATOM 2870 N N . ASN B 1 148 ? 31.016 -5.629 -18.953 1 81.44 148 ASN B N 1
ATOM 2871 C CA . ASN B 1 148 ? 31.984 -6.484 -18.266 1 81.44 148 ASN B CA 1
ATOM 2872 C C . ASN B 1 148 ? 31.469 -6.898 -16.891 1 81.44 148 ASN B C 1
ATOM 2874 O O . ASN B 1 148 ? 32.156 -6.73 -15.891 1 81.44 148 ASN B O 1
ATOM 2878 N N . SER B 1 149 ? 30.25 -7.199 -16.766 1 81.25 149 SER B N 1
ATOM 2879 C CA . SER B 1 149 ? 29.703 -7.809 -15.555 1 81.25 149 SER B CA 1
ATOM 2880 C C . SER B 1 149 ? 29.578 -6.785 -14.43 1 81.25 149 SER B C 1
ATOM 2882 O O . SER B 1 149 ? 29.781 -7.117 -13.258 1 81.25 149 SER B O 1
ATOM 2884 N N . GLN B 1 150 ? 29.453 -5.523 -14.844 1 91.5 150 GLN B N 1
ATOM 2885 C CA . GLN B 1 150 ? 29.156 -4.477 -13.875 1 91.5 150 GLN B CA 1
ATOM 2886 C C . GLN B 1 150 ? 27.656 -4.18 -13.828 1 91.5 150 GLN B C 1
ATOM 2888 O O . GLN B 1 150 ? 27.172 -3.326 -14.562 1 91.5 150 GLN B O 1
ATOM 2893 N N . TRP B 1 151 ? 27.078 -4.844 -12.898 1 96.5 151 TRP B N 1
ATOM 2894 C CA . TRP B 1 151 ? 25.625 -4.711 -12.766 1 96.5 151 TRP B CA 1
ATOM 2895 C C . TRP B 1 151 ? 25.266 -3.408 -12.062 1 96.5 151 TRP B C 1
ATOM 2897 O O . TRP B 1 151 ? 25.859 -3.057 -11.047 1 96.5 151 TRP B O 1
ATOM 2907 N N . ARG B 1 152 ? 24.281 -2.73 -12.672 1 96.88 152 ARG B N 1
ATOM 2908 C CA . ARG B 1 152 ? 23.828 -1.454 -12.133 1 96.88 152 ARG B CA 1
ATOM 2909 C C . ARG B 1 152 ? 22.312 -1.346 -12.172 1 96.88 152 ARG B C 1
ATOM 2911 O O . ARG B 1 152 ? 21.672 -1.888 -13.078 1 96.88 152 ARG B O 1
ATOM 2918 N N . TRP B 1 153 ? 21.844 -0.588 -11.219 1 97.44 153 TRP B N 1
ATOM 2919 C CA . TRP B 1 153 ? 20.422 -0.249 -11.227 1 97.44 153 TRP B CA 1
ATOM 2920 C C . TRP B 1 153 ? 20.141 0.884 -12.203 1 97.44 153 TRP B C 1
ATOM 2922 O O . TRP B 1 153 ? 21.062 1.563 -12.664 1 97.44 153 TRP B O 1
ATOM 2932 N N . THR B 1 154 ? 18.875 1.117 -12.492 1 96.94 154 THR B N 1
ATOM 2933 C CA . THR B 1 154 ? 18.5 2.117 -13.484 1 96.94 154 THR B CA 1
ATOM 2934 C C . THR B 1 154 ? 18.844 3.521 -13 1 96.94 154 THR B C 1
ATOM 2936 O O . THR B 1 154 ? 18.984 4.445 -13.805 1 96.94 154 THR B O 1
ATOM 2939 N N . ASN B 1 155 ? 18.953 3.691 -11.727 1 93.75 155 ASN B N 1
ATOM 2940 C CA . ASN B 1 155 ? 19.328 4.996 -11.195 1 93.75 155 ASN B CA 1
ATOM 2941 C C . ASN B 1 155 ? 20.844 5.203 -11.234 1 93.75 155 ASN B C 1
ATOM 2943 O O . ASN B 1 155 ? 21.344 6.234 -10.781 1 93.75 155 ASN B O 1
ATOM 2947 N N . GLY B 1 156 ? 21.578 4.254 -11.594 1 93.88 156 GLY B N 1
ATOM 2948 C CA . GLY B 1 156 ? 23.016 4.379 -11.742 1 93.88 156 GLY B CA 1
ATOM 2949 C C . GLY B 1 156 ? 23.797 3.734 -10.609 1 93.88 156 GLY B C 1
ATOM 2950 O O . GLY B 1 156 ? 25 3.514 -10.727 1 93.88 156 GLY B O 1
ATOM 2951 N N . ALA B 1 157 ? 23.141 3.373 -9.578 1 95.06 157 ALA B N 1
ATOM 2952 C CA . ALA B 1 157 ? 23.812 2.771 -8.43 1 95.06 157 ALA B CA 1
ATOM 2953 C C . ALA B 1 157 ? 24.328 1.376 -8.773 1 95.06 157 ALA B C 1
ATOM 2955 O O . ALA B 1 157 ? 23.672 0.622 -9.492 1 95.06 157 ALA B O 1
ATOM 2956 N N . ALA B 1 158 ? 25.453 1.023 -8.18 1 95.38 158 ALA B N 1
ATOM 2957 C CA . ALA B 1 158 ? 26.031 -0.303 -8.383 1 95.38 158 ALA B CA 1
ATOM 2958 C C . ALA B 1 158 ? 25.281 -1.358 -7.574 1 95.38 158 ALA B C 1
ATOM 2960 O O . ALA B 1 158 ? 24.891 -1.112 -6.43 1 95.38 158 ALA B O 1
ATOM 2961 N N . PHE B 1 159 ? 25.125 -2.502 -8.195 1 96.62 159 PHE B N 1
ATOM 2962 C CA . PHE B 1 159 ? 24.547 -3.637 -7.484 1 96.62 159 PHE B CA 1
ATOM 2963 C C . PHE B 1 159 ? 25.562 -4.246 -6.527 1 96.62 159 PHE B C 1
ATOM 2965 O O . PHE B 1 159 ? 26.703 -4.473 -6.898 1 96.62 159 PHE B O 1
ATOM 2972 N N . ASN B 1 160 ? 25.156 -4.57 -5.301 1 95.44 160 ASN B N 1
ATOM 2973 C CA . ASN B 1 160 ? 26.078 -5.062 -4.289 1 95.44 160 ASN B CA 1
ATOM 2974 C C . ASN B 1 160 ? 26.156 -6.586 -4.293 1 95.44 160 ASN B C 1
ATOM 2976 O O . ASN B 1 160 ? 26.703 -7.184 -3.365 1 95.44 160 ASN B O 1
ATOM 2980 N N . ASN B 1 161 ? 25.531 -7.266 -5.18 1 94 161 ASN B N 1
ATOM 2981 C CA . ASN B 1 161 ? 25.641 -8.695 -5.438 1 94 161 ASN B CA 1
ATOM 2982 C C . ASN B 1 161 ? 25.062 -9.523 -4.293 1 94 161 ASN B C 1
ATOM 2984 O O . ASN B 1 161 ? 25.594 -10.586 -3.961 1 94 161 ASN B O 1
ATOM 2988 N N . TRP B 1 162 ? 24.031 -8.992 -3.617 1 95.75 162 TRP B N 1
ATOM 2989 C CA . TRP B 1 162 ? 23.469 -9.727 -2.486 1 95.75 162 TRP B CA 1
ATOM 2990 C C . TRP B 1 162 ? 22.641 -10.914 -2.963 1 95.75 162 TRP B C 1
ATOM 2992 O O . TRP B 1 162 ? 22.234 -11.758 -2.162 1 95.75 162 TRP B O 1
ATOM 3002 N N . PHE B 1 163 ? 22.406 -11.016 -4.254 1 95.75 163 PHE B N 1
ATOM 3003 C CA . PHE B 1 163 ? 21.859 -12.211 -4.879 1 95.75 163 PHE B CA 1
ATOM 3004 C C . PHE B 1 163 ? 22.609 -12.547 -6.164 1 95.75 163 PHE B C 1
ATOM 3006 O O . PHE B 1 163 ? 23.312 -11.695 -6.719 1 95.75 163 PHE B O 1
ATOM 3013 N N . GLU B 1 164 ? 22.422 -13.703 -6.605 1 95.56 164 GLU B N 1
ATOM 3014 C CA . GLU B 1 164 ? 23.094 -14.164 -7.812 1 95.56 164 GLU B CA 1
ATOM 3015 C C . GLU B 1 164 ? 22.25 -13.914 -9.055 1 95.56 164 GLU B C 1
ATOM 3017 O O . GLU B 1 164 ? 21.031 -14.141 -9.039 1 95.56 164 GLU B O 1
ATOM 3022 N N . VAL B 1 165 ? 22.859 -13.391 -10.055 1 96.56 165 VAL B N 1
ATOM 3023 C CA . VAL B 1 165 ? 22.219 -13.266 -11.367 1 96.56 165 VAL B CA 1
ATOM 3024 C C . VAL B 1 165 ? 22.734 -14.359 -12.297 1 96.56 165 VAL B C 1
ATOM 3026 O O . VAL B 1 165 ? 23.906 -14.375 -12.664 1 96.56 165 VAL B O 1
ATOM 3029 N N . ARG B 1 166 ? 21.875 -15.203 -12.617 1 96.38 166 ARG B N 1
ATOM 3030 C CA . ARG B 1 166 ? 22.25 -16.328 -13.469 1 96.38 166 ARG B CA 1
ATOM 3031 C C . ARG B 1 166 ? 22.109 -15.969 -14.945 1 96.38 166 ARG B C 1
ATOM 3033 O O . ARG B 1 166 ? 21.359 -15.07 -15.305 1 96.38 166 ARG B O 1
ATOM 3040 N N . GLY B 1 167 ? 22.781 -16.672 -15.68 1 93.44 167 GLY B N 1
ATOM 3041 C CA . GLY B 1 167 ? 22.734 -16.438 -17.109 1 93.44 167 GLY B CA 1
ATOM 3042 C C . GLY B 1 167 ? 23.859 -15.539 -17.609 1 93.44 167 GLY B C 1
ATOM 3043 O O . GLY B 1 167 ? 24.703 -15.117 -16.828 1 93.44 167 GLY B O 1
ATOM 3044 N N . GLY B 1 168 ? 23.906 -15.219 -18.922 1 91.81 168 GLY B N 1
ATOM 3045 C CA . GLY B 1 168 ? 24.984 -14.461 -19.516 1 91.81 168 GLY B CA 1
ATOM 3046 C C . GLY B 1 168 ? 24.516 -13.242 -20.281 1 91.81 168 GLY B C 1
ATOM 3047 O O . GLY B 1 168 ? 25.281 -12.648 -21.047 1 91.81 168 GLY B O 1
ATOM 3048 N N . GLY B 1 169 ? 23.219 -12.891 -20.094 1 95.88 169 GLY B N 1
ATOM 3049 C CA . GLY B 1 169 ? 22.703 -11.719 -20.781 1 95.88 169 GLY B CA 1
ATOM 3050 C C . GLY B 1 169 ? 22.922 -10.43 -20.016 1 95.88 169 GLY B C 1
ATOM 3051 O O . GLY B 1 169 ? 23.25 -10.461 -18.828 1 95.88 169 GLY B O 1
ATOM 3052 N N . PRO B 1 170 ? 22.781 -9.359 -20.625 1 97.25 170 PRO B N 1
ATOM 3053 C CA . PRO B 1 170 ? 23.078 -8.07 -20 1 97.25 170 PRO B CA 1
ATOM 3054 C C . PRO B 1 170 ? 21.891 -7.527 -19.203 1 97.25 170 PRO B C 1
ATOM 3056 O O . PRO B 1 170 ? 22.047 -6.547 -18.469 1 97.25 170 PRO B O 1
ATOM 3059 N N . CYS B 1 171 ? 20.719 -8.156 -19.344 1 98.38 171 CYS B N 1
ATOM 3060 C CA . CYS B 1 171 ? 19.531 -7.652 -18.656 1 98.38 171 CYS B CA 1
ATOM 3061 C C . CYS B 1 171 ? 18.938 -8.719 -17.75 1 98.38 171 CYS B C 1
ATOM 3063 O O . CYS B 1 171 ? 18.734 -9.859 -18.172 1 98.38 171 CYS B O 1
ATOM 3065 N N . ALA B 1 172 ? 18.672 -8.305 -16.562 1 98.44 172 ALA B N 1
ATOM 3066 C CA . ALA B 1 172 ? 18.219 -9.273 -15.562 1 98.44 172 ALA B CA 1
ATOM 3067 C C . ALA B 1 172 ? 16.703 -9.328 -15.484 1 98.44 172 ALA B C 1
ATOM 3069 O O . ALA B 1 172 ? 16.031 -8.32 -15.727 1 98.44 172 ALA B O 1
ATOM 3070 N N . TYR B 1 173 ? 16.203 -10.5 -15.234 1 98.75 173 TYR B N 1
ATOM 3071 C CA . TYR B 1 173 ? 14.781 -10.711 -15.047 1 98.75 173 TYR B CA 1
ATOM 3072 C C . TYR B 1 173 ? 14.516 -11.688 -13.906 1 98.75 173 TYR B C 1
ATOM 3074 O O . TYR B 1 173 ? 15.422 -12.414 -13.484 1 98.75 173 TYR B O 1
ATOM 3082 N N . ILE B 1 174 ? 13.289 -11.633 -13.359 1 98.75 174 ILE B N 1
ATOM 3083 C CA . ILE B 1 174 ? 12.898 -12.492 -12.242 1 98.75 174 ILE B CA 1
ATOM 3084 C C . ILE B 1 174 ? 12.109 -13.688 -12.773 1 98.75 174 ILE B C 1
ATOM 3086 O O . ILE B 1 174 ? 11.086 -13.523 -13.438 1 98.75 174 ILE B O 1
ATOM 3090 N N . ASN B 1 175 ? 12.508 -14.781 -12.617 1 97 175 ASN B N 1
ATOM 3091 C CA . ASN B 1 175 ? 11.758 -16.031 -12.734 1 97 175 ASN B CA 1
ATOM 3092 C C . ASN B 1 175 ? 11.516 -16.672 -11.375 1 97 175 ASN B C 1
ATOM 3094 O O . ASN B 1 175 ? 11.062 -16 -10.438 1 97 175 ASN B O 1
ATOM 3098 N N . GLN B 1 176 ? 11.914 -17.922 -11.141 1 91.44 176 GLN B N 1
ATOM 3099 C CA . GLN B 1 176 ? 11.852 -18.484 -9.789 1 91.44 176 GLN B CA 1
ATOM 3100 C C . GLN B 1 176 ? 13.031 -18.016 -8.945 1 91.44 176 GLN B C 1
ATOM 3102 O O . GLN B 1 176 ? 12.969 -18.047 -7.715 1 91.44 176 GLN B O 1
ATOM 3107 N N . GLU B 1 177 ? 14.047 -17.641 -9.648 1 93.69 177 GLU B N 1
ATOM 3108 C CA . GLU B 1 177 ? 15.242 -16.984 -9.117 1 93.69 177 GLU B CA 1
ATOM 3109 C C . GLU B 1 177 ? 15.5 -15.648 -9.82 1 93.69 177 GLU B C 1
ATOM 3111 O O . GLU B 1 177 ? 14.578 -14.867 -10.039 1 93.69 177 GLU B O 1
ATOM 3116 N N . ILE B 1 178 ? 16.75 -15.289 -10.008 1 98 178 ILE B N 1
ATOM 3117 C CA . ILE B 1 178 ? 17.141 -14.141 -10.812 1 98 178 ILE B CA 1
ATOM 3118 C C . ILE B 1 178 ? 18.047 -14.594 -11.953 1 98 178 ILE B C 1
ATOM 3120 O O . ILE B 1 178 ? 19.078 -15.234 -11.719 1 98 178 ILE B O 1
ATOM 3124 N N . SER B 1 179 ? 17.609 -14.305 -13.141 1 98.31 179 SER B N 1
ATOM 3125 C CA . SER B 1 179 ? 18.359 -14.68 -14.328 1 98.31 179 SER B CA 1
ATOM 3126 C C . SER B 1 179 ? 18.594 -13.477 -15.242 1 98.31 179 SER B C 1
ATOM 3128 O O . SER B 1 179 ? 18.141 -12.375 -14.945 1 98.31 179 SER B O 1
ATOM 3130 N N . SER B 1 180 ? 19.359 -13.703 -16.281 1 97.75 180 SER B N 1
ATOM 3131 C CA . SER B 1 180 ? 19.625 -12.641 -17.25 1 97.75 180 SER B CA 1
ATOM 3132 C C . SER B 1 180 ? 19.453 -13.148 -18.672 1 97.75 180 SER B C 1
ATOM 3134 O O . SER B 1 180 ? 19.516 -14.352 -18.922 1 97.75 180 SER B O 1
ATOM 3136 N N . ALA B 1 181 ? 19.109 -12.219 -19.531 1 97.75 181 ALA B N 1
ATOM 3137 C CA . ALA B 1 181 ? 18.875 -12.523 -20.938 1 97.75 181 ALA B CA 1
ATOM 3138 C C . ALA B 1 181 ? 19.25 -11.328 -21.812 1 97.75 181 ALA B C 1
ATOM 3140 O O . ALA B 1 181 ? 19.609 -10.266 -21.312 1 97.75 181 ALA B O 1
ATOM 3141 N N . PHE B 1 182 ? 19.203 -11.672 -23.109 1 98 182 PHE B N 1
ATOM 3142 C CA . PHE B 1 182 ? 19.359 -10.562 -24.031 1 98 182 PHE B CA 1
ATOM 3143 C C . PHE B 1 182 ? 18.234 -9.555 -23.891 1 98 182 PHE B C 1
ATOM 3145 O O . PHE B 1 182 ? 17.062 -9.945 -23.797 1 98 182 PHE B O 1
ATOM 3152 N N . CYS B 1 183 ? 18.547 -8.273 -23.906 1 98.06 183 CYS B N 1
ATOM 3153 C CA . CYS B 1 183 ? 17.641 -7.195 -23.562 1 98.06 183 CYS B CA 1
ATOM 3154 C C . CYS B 1 183 ? 16.5 -7.09 -24.578 1 98.06 183 CYS B C 1
ATOM 3156 O O . CYS B 1 183 ? 15.438 -6.539 -24.266 1 98.06 183 CYS B O 1
ATOM 3158 N N . ASN B 1 184 ? 16.719 -7.59 -25.719 1 98.25 184 ASN B N 1
ATOM 3159 C CA . ASN B 1 184 ? 15.758 -7.402 -26.781 1 98.25 184 ASN B CA 1
ATOM 3160 C C . ASN B 1 184 ? 14.641 -8.445 -26.719 1 98.25 184 ASN B C 1
ATOM 3162 O O . ASN B 1 184 ? 13.672 -8.359 -27.484 1 98.25 184 ASN B O 1
ATOM 3166 N N . THR B 1 185 ? 14.82 -9.484 -25.781 1 98.44 185 THR B N 1
ATOM 3167 C CA . THR B 1 185 ? 13.758 -10.477 -25.641 1 98.44 185 THR B CA 1
ATOM 3168 C C . THR B 1 185 ? 12.562 -9.883 -24.906 1 98.44 185 THR B C 1
ATOM 3170 O O . THR B 1 185 ? 12.695 -8.867 -24.203 1 98.44 185 THR B O 1
ATOM 3173 N N . GLU B 1 186 ? 11.383 -10.523 -25.125 1 98.69 186 GLU B N 1
ATOM 3174 C CA . GLU B 1 186 ? 10.148 -9.969 -24.578 1 98.69 186 GLU B CA 1
ATOM 3175 C C . GLU B 1 186 ? 9.773 -10.656 -23.266 1 98.69 186 GLU B C 1
ATOM 3177 O O . GLU B 1 186 ? 9.758 -11.891 -23.188 1 98.69 186 GLU B O 1
ATOM 3182 N N . LYS B 1 187 ? 9.5 -9.906 -22.25 1 98.88 187 LYS B N 1
ATOM 3183 C CA . LYS B 1 187 ? 9.023 -10.352 -20.938 1 98.88 187 LYS B CA 1
ATOM 3184 C C . LYS B 1 187 ? 8.078 -9.32 -20.312 1 98.88 187 LYS B C 1
ATOM 3186 O O . LYS B 1 187 ? 8.008 -8.18 -20.781 1 98.88 187 LYS B O 1
ATOM 3191 N N . TYR B 1 188 ? 7.305 -9.758 -19.375 1 98.88 188 TYR B N 1
ATOM 3192 C CA . TYR B 1 188 ? 6.59 -8.781 -18.562 1 98.88 188 TYR B CA 1
ATOM 3193 C C . TYR B 1 188 ? 7.562 -7.898 -17.781 1 98.88 188 TYR B C 1
ATOM 3195 O O . TYR B 1 188 ? 8.766 -8.172 -17.75 1 98.88 188 TYR B O 1
ATOM 3203 N N . TRP B 1 189 ? 7.059 -6.867 -17.25 1 98.88 189 TRP B N 1
ATOM 3204 C CA . TRP B 1 189 ? 7.953 -5.914 -16.609 1 98.88 189 TRP B CA 1
ATOM 3205 C C . TRP B 1 189 ? 7.293 -5.301 -15.375 1 98.88 189 TRP B C 1
ATOM 3207 O O . TRP B 1 189 ? 6.062 -5.223 -15.297 1 98.88 189 TRP B O 1
ATOM 3217 N N . ILE B 1 190 ? 8.078 -4.93 -14.406 1 98.94 190 ILE B N 1
ATOM 3218 C CA . ILE B 1 190 ? 7.609 -4.418 -13.125 1 98.94 190 ILE B CA 1
ATOM 3219 C C . ILE B 1 190 ? 8.148 -3.004 -12.906 1 98.94 190 ILE B C 1
ATOM 3221 O O . ILE B 1 190 ? 9.352 -2.771 -12.992 1 98.94 190 ILE B O 1
ATOM 3225 N N . CYS B 1 191 ? 7.25 -2.115 -12.602 1 98.94 191 CYS B N 1
ATOM 3226 C CA . CYS B 1 191 ? 7.617 -0.75 -12.242 1 98.94 191 CYS B CA 1
ATOM 3227 C C . CYS B 1 191 ? 7.43 -0.503 -10.75 1 98.94 191 CYS B C 1
ATOM 3229 O O . CYS B 1 191 ? 6.602 -1.152 -10.109 1 98.94 191 CYS B O 1
ATOM 3231 N N . SER B 1 192 ? 8.188 0.417 -10.227 1 98.75 192 SER B N 1
ATOM 3232 C CA . SER B 1 192 ? 7.953 0.844 -8.852 1 98.75 192 SER B CA 1
ATOM 3233 C C . SER B 1 192 ? 8.234 2.332 -8.68 1 98.75 192 SER B C 1
ATOM 3235 O O . SER B 1 192 ? 8.984 2.924 -9.461 1 98.75 192 SER B O 1
ATOM 3237 N N . ARG B 1 193 ? 7.629 2.938 -7.754 1 98.31 193 ARG B N 1
ATOM 3238 C CA . ARG B 1 193 ? 7.844 4.312 -7.32 1 98.31 193 ARG B CA 1
ATOM 3239 C C . ARG B 1 193 ? 7.523 4.473 -5.836 1 98.31 193 ARG B C 1
ATOM 3241 O O . ARG B 1 193 ? 6.785 3.668 -5.266 1 98.31 193 ARG B O 1
ATOM 3248 N N . PRO B 1 194 ? 8.133 5.469 -5.203 1 97.19 194 PRO B N 1
ATOM 3249 C CA . PRO B 1 194 ? 7.715 5.727 -3.824 1 97.19 194 PRO B CA 1
ATOM 3250 C C . PRO B 1 194 ? 6.223 6.02 -3.707 1 97.19 194 PRO B C 1
ATOM 3252 O O . PRO B 1 194 ? 5.633 6.621 -4.609 1 97.19 194 PRO B O 1
ATOM 3255 N N . ASN B 1 195 ? 5.633 5.516 -2.625 1 97.62 195 ASN B N 1
ATOM 3256 C CA . ASN B 1 195 ? 4.219 5.84 -2.459 1 97.62 195 ASN B CA 1
ATOM 3257 C C . ASN B 1 195 ? 4.016 7.312 -2.119 1 97.62 195 ASN B C 1
ATOM 3259 O O . ASN B 1 195 ? 4.973 8.016 -1.794 1 97.62 195 ASN B O 1
ATOM 3263 N N . ASN B 1 196 ? 2.797 7.789 -2.219 1 96 196 ASN B N 1
ATOM 3264 C CA . ASN B 1 196 ? 2.496 9.211 -2.113 1 96 196 ASN B CA 1
ATOM 3265 C C . ASN B 1 196 ? 2.766 9.742 -0.707 1 96 196 ASN B C 1
ATOM 3267 O O . ASN B 1 196 ? 3.035 10.93 -0.526 1 96 196 ASN B O 1
ATOM 3271 N N . TYR B 1 197 ? 2.676 8.859 0.234 1 94.12 197 TYR B N 1
ATOM 3272 C CA . TYR B 1 197 ? 2.979 9.289 1.595 1 94.12 197 TYR B CA 1
ATOM 3273 C C . TYR B 1 197 ? 4.461 9.602 1.749 1 94.12 197 TYR B C 1
ATOM 3275 O O . TYR B 1 197 ? 4.828 10.617 2.352 1 94.12 197 TYR B O 1
ATOM 3283 N N . VAL B 1 198 ? 5.285 8.75 1.194 1 93.81 198 VAL B N 1
ATOM 3284 C CA . VAL B 1 198 ? 6.73 8.945 1.232 1 93.81 198 VAL B CA 1
ATOM 3285 C C . VAL B 1 198 ? 7.098 10.219 0.467 1 93.81 198 VAL B C 1
ATOM 3287 O O . VAL B 1 198 ? 7.914 11.016 0.93 1 93.81 198 VAL B O 1
ATOM 3290 N N . LEU B 1 199 ? 6.504 10.352 -0.702 1 93 199 LEU B N 1
ATOM 3291 C CA . LEU B 1 199 ? 6.762 11.539 -1.513 1 93 199 LEU B CA 1
ATOM 3292 C C . LEU B 1 199 ? 6.371 12.805 -0.761 1 93 199 LEU B C 1
ATOM 3294 O O . LEU B 1 199 ? 7.102 13.797 -0.791 1 93 199 LEU B O 1
ATOM 3298 N N . TRP B 1 200 ? 5.25 12.805 -0.142 1 91.25 200 TRP B N 1
ATOM 3299 C CA . TRP B 1 200 ? 4.777 13.93 0.649 1 91.25 200 TRP B CA 1
ATOM 3300 C C . TRP B 1 200 ? 5.727 14.227 1.805 1 91.25 200 TRP B C 1
ATOM 3302 O O . TRP B 1 200 ? 6.098 15.383 2.033 1 91.25 200 TRP B O 1
ATOM 3312 N N . ARG B 1 201 ? 6.059 13.195 2.566 1 89.06 201 ARG B N 1
ATOM 3313 C CA . ARG B 1 201 ? 6.949 13.344 3.713 1 89.06 201 ARG B CA 1
ATOM 3314 C C . ARG B 1 201 ? 8.281 13.945 3.293 1 89.06 201 ARG B C 1
ATOM 3316 O O . ARG B 1 201 ? 8.852 14.773 4.012 1 89.06 201 ARG B O 1
ATOM 3323 N N . GLN B 1 202 ? 8.758 13.484 2.156 1 88.75 202 GLN B N 1
ATOM 3324 C CA . GLN B 1 202 ? 10.031 13.992 1.655 1 88.75 202 GLN B CA 1
ATOM 3325 C C . GLN B 1 202 ? 9.945 15.477 1.315 1 88.75 202 GLN B C 1
ATOM 3327 O O . GLN B 1 202 ? 10.93 16.203 1.426 1 88.75 202 GLN B O 1
ATOM 3332 N N . LYS B 1 203 ? 8.789 15.93 0.873 1 84.25 203 LYS B N 1
ATOM 3333 C CA . LYS B 1 203 ? 8.586 17.328 0.522 1 84.25 203 LYS B CA 1
ATOM 3334 C C . LYS B 1 203 ? 8.547 18.219 1.77 1 84.25 203 LYS B C 1
ATOM 3336 O O . LYS B 1 203 ? 9.055 19.344 1.759 1 84.25 203 LYS B O 1
ATOM 3341 N N . ILE B 1 204 ? 7.945 17.719 2.828 1 80.44 204 ILE B N 1
ATOM 3342 C CA . ILE B 1 204 ? 7.793 18.5 4.047 1 80.44 204 ILE B CA 1
ATOM 3343 C C . ILE B 1 204 ? 9.047 18.375 4.902 1 80.44 204 ILE B C 1
ATOM 3345 O O . ILE B 1 204 ? 9.461 19.344 5.559 1 80.44 204 ILE B O 1
ATOM 3349 N N . TYR B 1 205 ? 9.625 17.125 4.82 1 81 205 TYR B N 1
ATOM 3350 C CA . TYR B 1 205 ? 10.852 16.875 5.574 1 81 205 TYR B CA 1
ATOM 3351 C C . TYR B 1 205 ? 11.977 16.438 4.648 1 81 205 TYR B C 1
ATOM 3353 O O . TYR B 1 205 ? 12.344 15.258 4.613 1 81 205 TYR B O 1
ATOM 3361 N N . PRO B 1 206 ? 12.445 17.469 3.945 1 76.75 206 PRO B N 1
ATOM 3362 C CA . PRO B 1 206 ? 13.5 17.094 3 1 76.75 206 PRO B CA 1
ATOM 3363 C C . PRO B 1 206 ? 14.773 16.625 3.695 1 76.75 206 PRO B C 1
ATOM 3365 O O . PRO B 1 206 ? 15.148 17.156 4.746 1 76.75 206 PRO B O 1
ATOM 3368 N N . GLU B 1 207 ? 15.195 15.492 3.695 1 64.81 207 GLU B N 1
ATOM 3369 C CA . GLU B 1 207 ? 16.469 15.039 4.246 1 64.81 207 GLU B CA 1
ATOM 3370 C C . GLU B 1 207 ? 17.641 15.633 3.482 1 64.81 207 GLU B C 1
ATOM 3372 O O . GLU B 1 207 ? 17.531 15.922 2.291 1 64.81 207 GLU B O 1
#

Nearest PDB structures (foldseek):
  4qki-assembly1_A  TM=9.708E-01  e=1.228E-15  Homo sapiens
  1e87-assembly1_A  TM=9.574E-01  e=1.313E-14  Homo sapiens
  6e7d-assembly1_E  TM=9.345E-01  e=1.313E-14  Mus musculus
  1fm5-assembly1_A-2  TM=9.570E-01  e=1.405E-13  Homo sapiens
  4iop-assembly1_A  TM=9.615E-01  e=3.740E-12  Homo sapiens

pLDDT: mean 81.5, std 23.78, range [19.61, 98.94]

Foldseek 3Di:
DDDDDDPPPVDDPPPPDDPDDPPPPPPPPPPPVVVVVVVVVVVCVVVVVVVVVVVVVVVVVVVVVVVVVVVVVVQDQDDDDQEDPPWDDDDFKTKDWDPFKFFQVVLQVVLVVVVWGQDDDDDPVSVVVCQVPNPAFKEFGQWFAPDDRFIDGVVGHTDPCPDDEADDEGTWIDGVGIYHDHRGDITITMTMDGTSVVVSCCVVVPD/DDDDDDPCVDDDDPDDPDDPDPPPPPPPPPPPVVVVVVVVVVVCVVVVVVVVVVVVVVVVVVVVVVVVVVVVVLQDQDDDDQEDPPWDDDDFKTKDWDPFKFFQVVLQVVLVVVVWGQDDDDDPVSVVVCQVPNPAFKEFGQWFAPDDRFIAGVVGHTDPCPDDEADDEGTWIDGVGIYHDHRGDITITMTMDGTSVVVSCCVVVPD

InterPro domains:
  IPR001304 C-type lectin-like [PF00059] (102-192)
  IPR001304 C-type lectin-like [PS50041] (90-192)
  IPR001304 C-type lectin-like [SM00034] (83-192)
  IPR016186 C-type lectin-like/link domain superfamily [G3DSA:3.10.100.10] (69-205)
  IPR016187 C-type lectin fold [SSF56436] (50-196)
  IPR033992 Natural killer cell receptor-like, C-type lectin-like domain [cd03593] (83-193)
  IPR050828 C-type lectin and matrix domain-containing protein [PTHR45710] (22-202)